Protein AF-A0A4V0I256-F1 (afdb_monomer)

pLDDT: mean 81.07, std 17.71, range [28.08, 97.38]

Foldseek 3Di:
DPDPDPDAFFLQNDDPVVLVVLLVLLVVVLVVVVVVQQVQQVPQCPVPDSHHDLQSLLCQQQLWHKDQDQDDFFFFLLLCQCPAPDADCDSPGHVVCLLAVVQPVNVVCVVVVHDNVQSVLQSVQLSLLLRVLLPDDPVLSQVCQVVLWDADDPVSRRPHHDCVQDDPRTGRNLVSCCRRPCCQCPPPHLNVVQHDNDPVSVVVRSDGPDRPDADNRMDIDRDDDHDDPVVLVVCCVVCLVVCLVSLLSLLVLLLSFPDDNVVSVPLSCFLVVLVVLLSVLSVVLHVDNVCSSVSSSSNVVSVVSNSVSSVCSSVVSSCRNDDPVVNVVVVVVVVVVVVVVVCCCVPPVVVVVVVVVVVVVVVVVVVVVVVVCVVPDDDDDDDDDDDDDDDDDDDDDDDDDDDDDDDDQLQDQDDDDDDQFFDFDRFDAFLQLVLLDPQGAGPVRDGDDPNRAADDDDRRHHQLCLLACVQPDPRVVCNVVVPPVSCVQSVQQSVLLSVLLNVLLPDDPVSSQVCQVVLFAADPDPSLPTHHDPVQADPNTGRNLVSCCRSPQVVCVPPPQARSNHCVRCVNRSDGDDDDDD

Structure (mmCIF, N/CA/C/O backbone):
data_AF-A0A4V0I256-F1
#
_entry.id   AF-A0A4V0I256-F1
#
loop_
_atom_site.group_PDB
_atom_site.id
_atom_site.type_symbol
_atom_site.label_atom_id
_atom_site.label_alt_id
_atom_site.label_comp_id
_atom_site.label_asym_id
_atom_site.label_entity_id
_atom_site.label_seq_id
_atom_site.pdbx_PDB_ins_code
_atom_site.Cartn_x
_atom_site.Cartn_y
_atom_site.Cartn_z
_atom_site.occupancy
_atom_site.B_iso_or_equiv
_atom_site.auth_seq_id
_atom_site.auth_comp_id
_atom_site.auth_asym_id
_atom_site.auth_atom_id
_atom_site.pdbx_PDB_model_num
ATOM 1 N N . MET A 1 1 ? -22.346 -13.571 61.148 1.00 42.56 1 MET A N 1
ATOM 2 C CA . MET A 1 1 ? -23.056 -12.433 60.529 1.00 42.56 1 MET A CA 1
ATOM 3 C C . MET A 1 1 ? -22.397 -12.170 59.188 1.00 42.56 1 MET A C 1
ATOM 5 O O . MET A 1 1 ? -21.288 -11.656 59.169 1.00 42.56 1 MET A O 1
ATOM 9 N N . SER A 1 2 ? -22.996 -12.623 58.087 1.00 48.78 2 SER A N 1
ATOM 10 C CA . SER A 1 2 ? -22.504 -12.269 56.752 1.00 48.78 2 SER A CA 1
ATOM 11 C C . SER A 1 2 ? -22.812 -10.794 56.524 1.00 48.78 2 SER A C 1
ATOM 13 O O . SER A 1 2 ? -23.960 -10.389 56.706 1.00 48.78 2 SER A O 1
ATOM 15 N N . ALA A 1 3 ? -21.796 -9.995 56.200 1.00 50.78 3 ALA A N 1
ATOM 16 C CA . ALA A 1 3 ? -21.985 -8.596 55.839 1.00 50.78 3 ALA A CA 1
ATOM 17 C C . ALA A 1 3 ? -23.055 -8.490 54.732 1.00 50.78 3 ALA A C 1
ATOM 19 O O . ALA A 1 3 ? -23.068 -9.343 53.835 1.00 50.78 3 ALA A O 1
ATOM 20 N N . PRO A 1 4 ? -23.970 -7.504 54.789 1.00 55.59 4 PRO A N 1
ATOM 21 C CA . PRO A 1 4 ? -24.932 -7.295 53.716 1.00 55.59 4 PRO A CA 1
ATOM 22 C C . PRO A 1 4 ? -24.156 -7.097 52.412 1.00 55.59 4 PRO A C 1
ATOM 24 O O . PRO A 1 4 ? -23.241 -6.279 52.350 1.00 55.59 4 PRO A O 1
ATOM 27 N N . ALA A 1 5 ? -24.477 -7.896 51.393 1.00 60.88 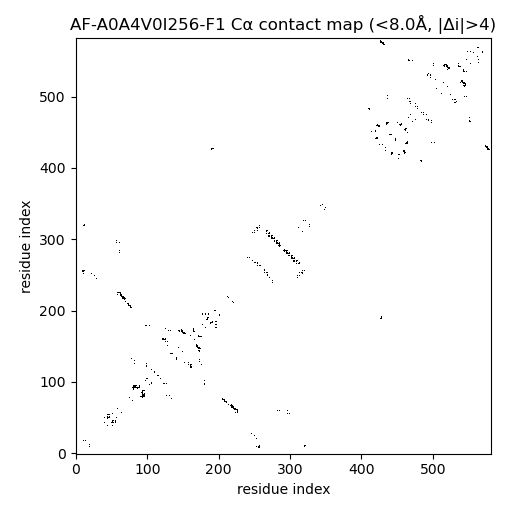5 ALA A N 1
ATOM 28 C CA . ALA A 1 5 ? -23.855 -7.773 50.084 1.00 60.88 5 ALA A CA 1
ATOM 29 C C . ALA A 1 5 ? -24.109 -6.353 49.563 1.00 60.88 5 ALA A C 1
ATOM 31 O O . ALA A 1 5 ? -25.262 -5.988 49.327 1.00 60.88 5 ALA A O 1
ATOM 32 N N . GLU A 1 6 ? -23.053 -5.548 49.428 1.00 67.25 6 GLU A N 1
ATOM 33 C CA . GLU A 1 6 ? -23.170 -4.201 48.877 1.00 67.25 6 GLU A CA 1
ATOM 34 C C . GLU A 1 6 ? -23.876 -4.265 47.519 1.00 67.25 6 GLU A C 1
ATOM 36 O O . GLU A 1 6 ? -23.520 -5.065 46.643 1.00 67.25 6 GLU A O 1
ATOM 41 N N . SER A 1 7 ? -24.913 -3.441 47.345 1.00 71.88 7 SER A N 1
ATOM 42 C CA . SER A 1 7 ? -25.641 -3.362 46.084 1.00 71.88 7 SER A CA 1
ATOM 43 C C . SER A 1 7 ? -24.683 -2.875 45.002 1.00 71.88 7 SER A C 1
ATOM 45 O O . SER A 1 7 ? -24.272 -1.714 44.988 1.00 71.88 7 SER A O 1
ATOM 47 N N . ARG A 1 8 ? -24.296 -3.776 44.100 1.00 76.69 8 ARG A N 1
ATOM 48 C CA . ARG A 1 8 ? -23.364 -3.463 43.020 1.00 76.69 8 ARG A CA 1
ATOM 49 C C . ARG A 1 8 ? -23.974 -2.408 42.099 1.00 76.69 8 ARG A C 1
ATOM 51 O O . ARG A 1 8 ? -25.042 -2.638 41.546 1.00 76.69 8 ARG A O 1
ATOM 58 N N . PHE A 1 9 ? -23.261 -1.307 41.884 1.00 86.44 9 PHE A N 1
ATOM 59 C CA . PHE A 1 9 ? -23.627 -0.291 40.899 1.00 86.44 9 PHE A CA 1
ATOM 60 C C . PHE A 1 9 ? -23.648 -0.886 39.482 1.00 86.44 9 PHE A C 1
ATOM 62 O O . PHE A 1 9 ? -22.660 -1.480 39.034 1.00 86.44 9 PHE A O 1
ATOM 69 N N . THR A 1 10 ? -24.769 -0.738 38.777 1.00 90.75 10 THR A N 1
ATOM 70 C CA . THR A 1 10 ? -24.967 -1.250 37.417 1.00 90.75 10 THR A CA 1
ATOM 71 C C . THR A 1 10 ? -25.388 -0.152 36.441 1.00 90.75 10 THR A C 1
ATOM 73 O O . THR A 1 10 ? -25.861 0.917 36.817 1.00 90.75 10 THR A O 1
ATOM 76 N N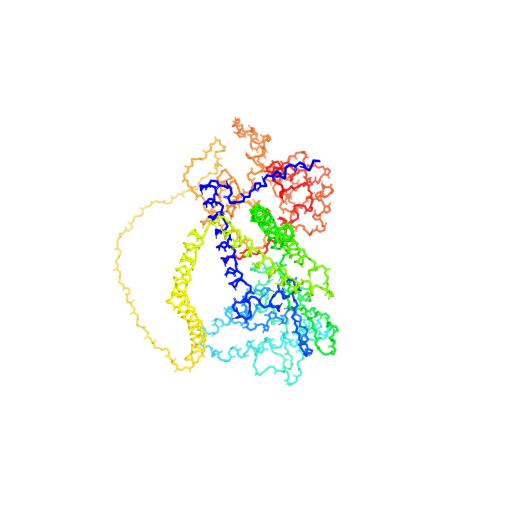 . LEU A 1 11 ? -25.324 -0.452 35.140 1.00 88.56 11 LEU A N 1
ATOM 77 C CA . LEU A 1 11 ? -25.846 0.402 34.068 1.00 88.56 11 LEU A CA 1
ATOM 78 C C . LEU A 1 11 ? -27.319 0.807 34.260 1.00 88.56 11 LEU A C 1
ATOM 80 O O . LEU A 1 11 ? -27.757 1.808 33.691 1.00 88.56 11 LEU A O 1
ATOM 84 N N . ARG A 1 12 ? -28.110 0.028 35.010 1.00 89.94 12 ARG A N 1
ATOM 85 C CA . ARG A 1 12 ? -29.518 0.356 35.278 1.00 89.94 12 ARG A CA 1
ATOM 86 C C . ARG A 1 12 ? -29.672 1.480 36.289 1.00 89.94 12 ARG A C 1
ATOM 88 O O . ARG A 1 12 ? -30.680 2.181 36.222 1.00 89.94 12 ARG A O 1
ATOM 95 N N . ASP A 1 13 ? -28.673 1.684 37.132 1.00 92.56 13 ASP A N 1
ATOM 96 C CA . ASP A 1 13 ? -28.690 2.668 38.212 1.00 92.56 13 ASP A CA 1
ATOM 97 C C . ASP A 1 13 ? -28.238 4.055 37.725 1.00 92.56 13 ASP A C 1
ATOM 99 O O . ASP A 1 13 ? -28.343 5.045 38.444 1.00 92.56 13 ASP A O 1
ATOM 103 N N . LEU A 1 14 ? -27.784 4.154 36.469 1.00 92.44 14 LEU A N 1
ATOM 104 C CA . LEU A 1 14 ? -27.402 5.419 35.848 1.00 92.44 14 LEU A CA 1
ATOM 105 C C . LEU A 1 14 ? -28.602 6.367 35.656 1.00 92.44 14 LEU A C 1
ATOM 107 O O . LEU A 1 14 ? -29.692 5.926 35.258 1.00 92.44 14 LEU A O 1
ATOM 111 N N . PRO A 1 15 ? -28.397 7.688 35.829 1.00 94.31 15 PRO A N 1
ATOM 112 C CA . PRO A 1 15 ? -29.410 8.679 35.499 1.00 94.31 15 PRO A CA 1
ATOM 113 C C . PRO A 1 15 ? -29.670 8.691 33.984 1.00 94.31 15 PRO A C 1
ATOM 115 O O . PRO A 1 15 ? -28.804 8.334 33.179 1.00 94.31 15 PRO A O 1
ATOM 118 N N . ILE A 1 16 ? -30.870 9.118 33.581 1.00 92.31 16 ILE A N 1
ATOM 119 C CA . ILE A 1 16 ? -31.305 9.113 32.172 1.00 92.31 16 ILE A CA 1
ATOM 120 C C . ILE A 1 16 ? -30.287 9.793 31.233 1.00 92.31 16 ILE A C 1
ATOM 122 O O . ILE A 1 16 ? -29.970 9.181 30.211 1.00 92.31 16 ILE A O 1
ATOM 126 N N . PRO A 1 17 ? -29.704 10.970 31.555 1.00 95.62 17 PRO A N 1
ATOM 127 C CA . PRO A 1 17 ? -28.709 11.601 30.687 1.00 95.62 17 PRO A CA 1
ATOM 128 C C . PRO A 1 17 ? -27.491 10.711 30.410 1.00 95.62 17 PRO A C 1
ATOM 130 O O . PRO A 1 17 ? -27.069 10.586 29.263 1.00 95.62 17 PRO A O 1
ATOM 133 N N . ALA A 1 18 ? -26.968 10.020 31.428 1.00 94.56 18 ALA A N 1
ATOM 134 C CA . ALA A 1 18 ? -25.820 9.129 31.264 1.00 94.56 18 ALA A CA 1
ATOM 135 C C . ALA A 1 18 ? -26.161 7.904 30.399 1.00 94.56 18 ALA A C 1
ATOM 137 O O . ALA A 1 18 ? -25.365 7.507 29.548 1.00 94.56 18 ALA A O 1
ATOM 138 N N . LYS A 1 19 ? -27.369 7.341 30.554 1.00 94.38 19 LYS A N 1
ATOM 139 C CA . LYS A 1 19 ? -27.859 6.247 29.695 1.00 94.38 19 LYS A CA 1
ATOM 140 C C . LYS A 1 19 ? -27.983 6.674 28.236 1.00 94.38 19 LYS A C 1
ATOM 142 O O . LYS A 1 19 ? -27.627 5.903 27.347 1.00 94.38 19 LYS A O 1
ATOM 147 N N . LEU A 1 20 ? -28.465 7.893 27.987 1.00 92.56 20 LEU A N 1
ATOM 148 C CA . LEU A 1 20 ? -28.580 8.440 26.635 1.00 92.56 20 LEU A CA 1
ATOM 149 C C . LEU A 1 20 ? -27.205 8.624 25.991 1.00 92.56 20 LEU A C 1
ATOM 151 O O . LEU A 1 20 ? -27.009 8.160 24.873 1.00 92.56 20 LEU A O 1
ATOM 155 N N . VAL A 1 21 ? -26.236 9.209 26.704 1.00 96.38 21 VAL A N 1
ATOM 156 C CA . VAL A 1 21 ? -24.859 9.361 26.198 1.00 96.38 21 VAL A CA 1
ATOM 157 C C . VAL A 1 21 ? -24.238 8.002 25.878 1.00 96.38 21 VAL A C 1
ATOM 159 O O . VAL A 1 21 ? -23.714 7.815 24.782 1.00 96.38 21 VAL A O 1
ATOM 162 N N . ALA A 1 22 ? -24.347 7.029 26.789 1.00 95.62 22 ALA A N 1
ATOM 163 C CA . ALA A 1 22 ? -23.817 5.687 26.567 1.00 95.62 22 ALA A CA 1
ATOM 164 C C . ALA A 1 22 ? -24.499 4.986 25.378 1.00 95.62 22 ALA A C 1
ATOM 166 O O . ALA A 1 22 ? -23.828 4.346 24.573 1.00 95.62 22 ALA A O 1
ATOM 167 N N . THR A 1 23 ? -25.814 5.150 25.219 1.00 94.50 23 THR A N 1
ATOM 168 C CA . THR A 1 23 ? -26.561 4.601 24.078 1.00 94.50 23 THR A CA 1
ATOM 169 C C . THR A 1 23 ? -26.125 5.245 22.763 1.00 94.50 23 THR A C 1
ATOM 171 O O . THR A 1 23 ? -25.795 4.527 21.822 1.00 94.50 23 THR A O 1
ATOM 174 N N . CYS A 1 24 ? -26.048 6.577 22.694 1.00 94.81 24 CYS A N 1
ATOM 175 C CA . CYS A 1 24 ? -25.574 7.291 21.507 1.00 94.81 24 CYS A CA 1
ATOM 176 C C . CYS A 1 24 ? -24.141 6.894 21.141 1.00 94.81 24 CYS A C 1
ATOM 178 O O . CYS A 1 24 ? -23.852 6.684 19.965 1.00 94.81 24 CYS A O 1
ATOM 180 N N . PHE A 1 25 ? -23.261 6.738 22.134 1.00 96.38 25 PHE A N 1
ATOM 181 C CA . PHE A 1 25 ? -21.900 6.251 21.929 1.00 96.38 25 PHE A CA 1
ATOM 182 C C . PHE A 1 25 ? -21.892 4.844 21.313 1.00 96.38 25 PHE A C 1
ATOM 184 O O . PHE A 1 25 ? -21.316 4.656 20.244 1.00 96.38 25 PHE A O 1
ATOM 191 N N . LEU A 1 26 ? -22.580 3.875 21.930 1.00 95.94 26 LEU A N 1
ATOM 192 C CA . LEU A 1 26 ? -22.631 2.490 21.443 1.00 95.94 26 LEU A CA 1
ATOM 193 C C . LEU A 1 26 ? -23.197 2.398 20.016 1.00 95.94 26 LEU A C 1
ATOM 195 O O . LEU A 1 26 ? -22.636 1.695 19.175 1.00 95.94 26 LEU A O 1
ATOM 199 N N . LEU A 1 27 ? -24.273 3.133 19.719 1.00 93.88 27 LEU A N 1
ATOM 200 C CA . LEU A 1 27 ? -24.870 3.158 18.381 1.00 93.88 27 LEU A CA 1
ATOM 201 C C . LEU A 1 27 ? -23.954 3.832 17.350 1.00 93.88 27 LEU A C 1
ATOM 203 O O . LEU A 1 27 ? -23.841 3.340 16.228 1.00 93.88 27 LEU A O 1
ATOM 207 N N . SER A 1 28 ? -23.259 4.908 17.728 1.00 94.69 28 SER A N 1
ATOM 208 C CA . SER A 1 28 ? -22.294 5.584 16.847 1.00 94.69 28 SER A CA 1
ATOM 209 C C . SER A 1 28 ? -21.106 4.682 16.516 1.00 94.69 28 SER A C 1
ATOM 211 O O . SER A 1 28 ? -20.684 4.628 15.363 1.00 94.69 28 SER A O 1
ATOM 213 N N . VAL A 1 29 ? -20.602 3.921 17.495 1.00 94.69 29 VAL A N 1
ATOM 214 C CA . VAL A 1 29 ? -19.553 2.918 17.258 1.00 94.69 29 VAL A CA 1
ATOM 215 C C . VAL A 1 29 ? -20.049 1.827 16.305 1.00 94.69 29 VAL A C 1
ATOM 217 O O . VAL A 1 29 ? -19.337 1.482 15.364 1.00 94.69 29 VAL A O 1
ATOM 220 N N . GLY A 1 30 ? -21.277 1.326 16.484 1.00 93.00 30 GLY A N 1
ATOM 221 C CA . GLY A 1 30 ? -21.875 0.342 15.573 1.00 93.00 30 GLY A CA 1
ATOM 222 C C . GLY A 1 30 ? -22.031 0.857 14.137 1.00 93.00 30 GLY A C 1
ATOM 223 O O . GLY A 1 30 ? -21.697 0.152 13.181 1.00 93.00 30 GLY A O 1
ATOM 224 N N . LEU A 1 31 ? -22.475 2.107 13.970 1.00 91.50 31 LEU A N 1
ATOM 225 C CA . LEU A 1 31 ? -22.580 2.757 12.661 1.00 91.50 31 LEU A CA 1
ATOM 226 C C . LEU A 1 31 ? -21.202 2.943 12.010 1.00 91.50 31 LEU A C 1
ATOM 228 O O . LEU A 1 31 ? -21.026 2.638 10.828 1.00 91.50 31 LEU A O 1
ATOM 232 N N . GLY A 1 32 ? -20.215 3.397 12.787 1.00 91.06 32 GLY A N 1
ATOM 233 C CA . GLY A 1 32 ? -18.831 3.541 12.338 1.00 91.06 32 GLY A CA 1
ATOM 234 C C . GLY A 1 32 ? -18.235 2.211 11.878 1.00 91.06 32 GLY A C 1
ATOM 235 O O . GLY A 1 32 ? -17.671 2.138 10.789 1.00 91.06 32 GLY A O 1
ATOM 236 N N . TYR A 1 33 ? -18.439 1.139 12.647 1.00 90.81 33 TYR A N 1
ATOM 237 C CA . TYR A 1 33 ? -17.986 -0.203 12.279 1.00 90.81 33 TYR A CA 1
ATOM 238 C C . TYR A 1 33 ? -18.666 -0.715 11.001 1.00 90.81 33 TYR A C 1
ATOM 240 O O . TYR A 1 33 ? -17.998 -1.234 10.111 1.00 90.81 33 TYR A O 1
ATOM 248 N N . THR A 1 34 ? -19.977 -0.500 10.852 1.00 87.38 34 THR A N 1
ATOM 249 C CA . THR A 1 34 ? -20.711 -0.873 9.627 1.00 87.38 34 THR A CA 1
ATOM 250 C C . THR A 1 34 ? -20.177 -0.116 8.408 1.00 87.38 34 THR A C 1
ATOM 252 O O . THR A 1 34 ? -19.975 -0.700 7.347 1.00 87.38 34 THR A O 1
ATOM 255 N N . THR A 1 35 ? -19.877 1.175 8.569 1.00 87.50 35 THR A N 1
ATOM 256 C CA . THR A 1 35 ? -19.286 2.003 7.507 1.00 87.50 35 THR A CA 1
ATOM 257 C C . THR A 1 35 ? -17.886 1.511 7.137 1.00 87.50 35 THR A C 1
ATOM 259 O O . THR A 1 35 ? -17.555 1.439 5.956 1.00 87.50 35 THR A O 1
ATOM 262 N N . ALA A 1 36 ? -17.087 1.095 8.123 1.00 86.25 36 ALA A N 1
ATOM 263 C CA . ALA A 1 36 ? -15.779 0.492 7.887 1.00 86.25 36 ALA A CA 1
ATOM 264 C C . ALA A 1 36 ? -15.882 -0.834 7.110 1.00 86.25 36 ALA A C 1
ATOM 266 O O . ALA A 1 36 ? -15.083 -1.068 6.208 1.00 86.25 36 ALA A O 1
ATOM 267 N N . MET A 1 37 ? -16.890 -1.672 7.381 1.00 84.56 37 MET A N 1
ATOM 268 C CA . MET A 1 37 ? -17.132 -2.894 6.594 1.00 84.56 37 MET A CA 1
ATOM 269 C C . MET A 1 37 ? -17.475 -2.580 5.134 1.00 84.56 37 MET A C 1
ATOM 271 O O . MET A 1 37 ? -16.938 -3.205 4.222 1.00 84.56 37 MET A O 1
ATOM 275 N N . VAL A 1 38 ? -18.309 -1.563 4.895 1.00 81.62 38 VAL A N 1
ATOM 276 C CA . VAL A 1 38 ? -18.618 -1.088 3.536 1.00 81.62 38 VAL A CA 1
ATOM 277 C C . VAL A 1 38 ? -17.361 -0.561 2.839 1.00 81.62 38 VAL A C 1
ATOM 279 O O . VAL A 1 38 ? -17.133 -0.842 1.664 1.00 81.62 38 VAL A O 1
ATOM 282 N N . GLN A 1 39 ? -16.507 0.170 3.557 1.00 82.00 39 GLN A N 1
ATOM 283 C CA . GLN A 1 39 ? -15.231 0.631 3.019 1.00 82.00 39 GLN A CA 1
ATOM 284 C C . GLN A 1 39 ? -14.313 -0.542 2.640 1.00 82.00 39 GLN A C 1
ATOM 286 O O . GLN A 1 39 ? -13.725 -0.510 1.560 1.00 82.00 39 GLN A O 1
ATOM 291 N N . LEU A 1 40 ? -14.219 -1.584 3.474 1.00 80.94 40 LEU A N 1
ATOM 292 C CA . LEU A 1 40 ? -13.444 -2.790 3.162 1.00 80.94 40 LEU A CA 1
ATOM 293 C C . LEU A 1 40 ? -13.958 -3.493 1.903 1.00 80.94 40 LEU A C 1
ATOM 295 O O . LEU A 1 40 ? -13.148 -3.911 1.081 1.00 80.94 40 LEU A O 1
ATOM 299 N N . HIS A 1 41 ? -15.278 -3.569 1.704 1.00 76.50 41 HIS A N 1
ATOM 300 C CA . HIS A 1 41 ? -15.845 -4.109 0.466 1.00 76.50 41 HIS A CA 1
ATOM 301 C C . HIS A 1 41 ? -15.304 -3.377 -0.771 1.00 76.50 41 HIS A C 1
ATOM 303 O O . HIS A 1 41 ? -14.797 -4.016 -1.692 1.00 76.50 41 HIS A O 1
ATOM 309 N N . PHE A 1 42 ? -15.341 -2.041 -0.768 1.00 74.31 42 PHE A N 1
ATOM 310 C CA . PHE A 1 42 ? -14.871 -1.242 -1.904 1.00 74.31 42 PHE A CA 1
ATOM 311 C C . PHE A 1 42 ? -13.352 -1.262 -2.098 1.00 74.31 42 PHE A C 1
ATOM 313 O O . PHE A 1 42 ? -12.883 -1.032 -3.211 1.00 74.31 42 PHE A O 1
ATOM 320 N N . GLN A 1 43 ? -12.580 -1.481 -1.034 1.00 76.12 43 GLN A N 1
ATOM 321 C CA . GLN A 1 43 ? -11.119 -1.457 -1.101 1.00 76.12 43 GLN A CA 1
ATOM 322 C C . GLN A 1 43 ? -10.509 -2.820 -1.433 1.00 76.12 43 GLN A C 1
ATOM 324 O O . GLN A 1 43 ? -9.515 -2.872 -2.158 1.00 76.12 43 GLN A O 1
ATOM 329 N N . ASP A 1 44 ? -11.085 -3.904 -0.911 1.00 73.94 44 ASP A N 1
ATOM 330 C CA . ASP A 1 44 ? -10.403 -5.196 -0.829 1.00 73.94 44 ASP A CA 1
ATOM 331 C C . ASP A 1 44 ? -11.146 -6.359 -1.504 1.00 73.94 44 ASP A C 1
ATOM 333 O O . ASP A 1 44 ? -10.559 -7.433 -1.645 1.00 73.94 44 ASP A O 1
ATOM 337 N N . SER A 1 45 ? -12.392 -6.183 -1.965 1.00 69.38 45 SER A N 1
ATOM 338 C CA . SER A 1 45 ? -13.089 -7.240 -2.712 1.00 69.38 45 SER A CA 1
ATOM 339 C C . SER A 1 45 ? -12.647 -7.281 -4.180 1.00 69.38 45 SER A C 1
ATOM 341 O O . SER A 1 45 ? -13.287 -6.720 -5.071 1.00 69.38 45 SER A O 1
ATOM 343 N N . LYS A 1 46 ? -11.511 -7.939 -4.444 1.00 62.41 46 LYS A N 1
ATOM 344 C CA . LYS A 1 46 ? -10.994 -8.157 -5.809 1.00 62.41 46 LYS A CA 1
ATOM 345 C C . LYS A 1 46 ? -11.728 -9.283 -6.551 1.00 62.41 46 LYS A C 1
ATOM 347 O O . LYS A 1 46 ? -11.686 -9.324 -7.777 1.00 62.41 46 LYS A O 1
ATOM 352 N N . SER A 1 47 ? -12.392 -10.179 -5.823 1.00 59.34 47 SER A N 1
ATOM 353 C CA . SER A 1 47 ? -13.118 -11.340 -6.355 1.00 59.34 47 SER A CA 1
ATOM 354 C C . SER A 1 47 ? -14.475 -11.005 -6.987 1.00 59.34 47 SER A C 1
ATOM 356 O O . SER A 1 47 ? -15.060 -11.858 -7.648 1.00 59.34 47 SER A O 1
ATOM 358 N N . GLY A 1 48 ? -14.973 -9.773 -6.822 1.00 63.12 48 GLY A N 1
ATOM 359 C CA . GLY A 1 48 ? -16.315 -9.376 -7.266 1.00 63.12 48 GLY A CA 1
ATOM 360 C C . GLY A 1 48 ? -17.429 -9.756 -6.283 1.00 63.12 48 GLY A C 1
ATOM 361 O O . GLY A 1 48 ? -18.597 -9.471 -6.546 1.00 63.12 48 GLY A O 1
ATOM 362 N N . GLU A 1 49 ? -17.069 -10.347 -5.143 1.00 70.25 49 GLU A N 1
ATOM 363 C CA . GLU A 1 49 ? -17.993 -10.728 -4.077 1.00 70.25 49 GLU A CA 1
ATOM 364 C C . GLU A 1 49 ? -18.371 -9.533 -3.171 1.00 70.25 49 GLU A C 1
ATOM 366 O O . GLU A 1 49 ? -17.643 -8.537 -3.089 1.00 70.25 49 GLU A O 1
ATOM 371 N N . PRO A 1 50 ? -19.495 -9.590 -2.431 1.00 66.62 50 PRO A N 1
ATOM 372 C CA . PRO A 1 50 ? -19.909 -8.528 -1.508 1.00 66.62 50 PRO A CA 1
ATOM 373 C C . PRO A 1 50 ? -18.946 -8.267 -0.343 1.00 66.62 50 PRO A C 1
ATOM 375 O O . PRO A 1 50 ? -19.030 -7.225 0.295 1.00 66.62 50 PRO A O 1
ATOM 378 N N . MET A 1 51 ? -18.033 -9.185 -0.039 1.00 74.94 51 MET A N 1
ATOM 379 C CA . MET A 1 51 ? -17.012 -9.032 0.998 1.00 74.94 51 MET A CA 1
ATOM 380 C C . MET A 1 51 ? -15.721 -9.721 0.546 1.00 74.94 51 MET A C 1
ATOM 382 O O . MET A 1 51 ? -15.799 -10.659 -0.249 1.00 74.94 51 MET A O 1
ATOM 386 N N . PRO A 1 52 ? -14.550 -9.302 1.062 1.00 79.50 52 PRO A N 1
ATOM 387 C CA . PRO A 1 52 ? -13.297 -9.993 0.787 1.00 79.50 52 PRO A CA 1
ATOM 388 C C . PRO A 1 52 ? -13.398 -11.478 1.144 1.00 79.50 52 PRO A C 1
ATOM 390 O O . PRO A 1 52 ? -13.789 -11.846 2.255 1.00 79.50 52 PRO A O 1
ATOM 393 N N . THR A 1 53 ? -13.040 -12.333 0.193 1.00 88.12 53 THR A N 1
ATOM 394 C CA . THR A 1 53 ? -12.968 -13.778 0.409 1.00 88.12 53 THR A CA 1
ATOM 395 C C . THR A 1 53 ? -11.696 -14.144 1.176 1.00 88.12 53 THR A C 1
ATOM 397 O O . THR A 1 53 ? -10.747 -13.361 1.261 1.00 88.12 53 THR A O 1
ATOM 400 N N . LEU A 1 54 ? -11.622 -15.379 1.687 1.00 87.94 54 LEU A N 1
ATOM 401 C CA . LEU A 1 54 ? -10.380 -15.910 2.266 1.00 87.94 54 LEU A CA 1
ATOM 402 C C . LEU A 1 54 ? -9.197 -15.781 1.295 1.00 87.94 54 LEU A C 1
ATOM 404 O O . LEU A 1 54 ? -8.097 -15.425 1.711 1.00 87.94 54 LEU A O 1
ATOM 408 N N . HIS A 1 55 ? -9.424 -16.012 0.001 1.00 87.44 55 HIS A N 1
ATOM 409 C CA . HIS A 1 55 ? -8.386 -15.871 -1.016 1.00 87.44 55 HIS A CA 1
ATOM 410 C C . HIS A 1 55 ? -7.945 -14.416 -1.202 1.00 87.44 55 HIS A C 1
ATOM 412 O O . HIS A 1 55 ? -6.748 -14.180 -1.349 1.00 87.44 55 HIS A O 1
ATOM 418 N N . ASP A 1 56 ? -8.866 -13.449 -1.140 1.00 86.88 56 ASP A N 1
ATOM 419 C CA . ASP A 1 56 ? -8.531 -12.022 -1.242 1.00 86.88 56 ASP A CA 1
ATOM 420 C C . ASP A 1 56 ? -7.641 -11.572 -0.073 1.00 86.88 56 ASP A C 1
ATOM 422 O O . ASP A 1 56 ? -6.654 -10.860 -0.270 1.00 86.88 56 ASP A O 1
ATOM 426 N N . VAL A 1 57 ? -7.939 -12.041 1.143 1.00 91.00 57 VAL A N 1
ATOM 427 C CA . VAL A 1 57 ? -7.143 -11.737 2.342 1.00 91.00 57 VAL A CA 1
ATOM 428 C C . VAL A 1 57 ? -5.763 -12.390 2.269 1.00 91.00 57 VAL A C 1
ATOM 430 O O . VAL A 1 57 ? -4.753 -11.721 2.503 1.00 91.00 57 VAL A O 1
ATOM 433 N N . VAL A 1 58 ? -5.687 -13.670 1.887 1.00 91.56 58 VAL A N 1
ATOM 434 C CA . VAL A 1 58 ? -4.400 -14.359 1.704 1.00 91.56 58 VAL A CA 1
ATOM 435 C C . VAL A 1 58 ? -3.561 -13.651 0.644 1.00 91.56 58 VAL A C 1
ATOM 437 O O . VAL A 1 58 ? -2.386 -13.369 0.889 1.00 91.56 58 VAL A O 1
ATOM 440 N N . LEU A 1 59 ? -4.158 -13.281 -0.488 1.00 88.38 59 LEU A N 1
ATOM 441 C CA . LEU A 1 59 ? -3.480 -12.542 -1.547 1.00 88.38 59 LEU A CA 1
ATOM 442 C C . LEU A 1 59 ? -2.960 -11.187 -1.041 1.00 88.38 59 LEU A C 1
ATOM 444 O O . LEU A 1 59 ? -1.791 -10.870 -1.240 1.00 88.38 59 LEU A O 1
ATOM 448 N N . LYS A 1 60 ? -3.774 -10.418 -0.308 1.00 89.06 60 LYS A N 1
ATOM 449 C CA . LYS A 1 60 ? -3.397 -9.097 0.223 1.00 89.06 60 LYS A CA 1
ATOM 450 C C . LYS A 1 60 ? -2.213 -9.144 1.196 1.00 89.06 60 LYS A C 1
ATOM 452 O O . LYS A 1 60 ? -1.325 -8.290 1.119 1.00 89.06 60 LYS A O 1
ATOM 457 N N . PHE A 1 61 ? -2.205 -10.100 2.126 1.00 91.19 61 PHE A N 1
ATOM 458 C CA . PHE A 1 61 ? -1.210 -10.146 3.206 1.00 91.19 61 PHE A CA 1
ATOM 459 C C . PHE A 1 61 ? 0.014 -11.014 2.893 1.00 91.19 61 PHE A C 1
ATOM 461 O O . PHE A 1 61 ? 1.081 -10.761 3.450 1.00 91.19 61 PHE A O 1
ATOM 468 N N . THR A 1 62 ? -0.103 -11.987 1.984 1.00 89.50 62 THR A N 1
ATOM 469 C CA . THR A 1 62 ? 1.003 -12.900 1.630 1.00 89.50 62 THR A CA 1
ATOM 470 C C . THR A 1 62 ? 1.468 -12.776 0.178 1.00 89.50 62 THR A C 1
ATOM 472 O O . THR A 1 62 ? 2.555 -13.244 -0.153 1.00 89.50 62 THR A O 1
ATOM 475 N N . GLY A 1 63 ? 0.662 -12.171 -0.701 1.00 86.88 63 GLY A N 1
ATOM 476 C CA . GLY A 1 63 ? 0.919 -12.147 -2.142 1.00 86.88 63 GLY A CA 1
ATOM 477 C C . GLY A 1 63 ? 0.686 -13.496 -2.831 1.00 86.88 63 GLY A C 1
ATOM 478 O O . GLY A 1 63 ? 1.075 -13.668 -3.988 1.00 86.88 63 GLY A O 1
ATOM 479 N N . LYS A 1 64 ? 0.101 -14.480 -2.130 1.00 87.62 64 LYS A N 1
ATOM 480 C CA . LYS A 1 64 ? -0.061 -15.853 -2.623 1.00 87.62 64 LYS A CA 1
ATOM 481 C C . LYS A 1 64 ? -1.470 -16.134 -3.117 1.00 87.62 64 LYS A C 1
ATOM 483 O O . LYS A 1 64 ? -2.455 -15.682 -2.539 1.00 87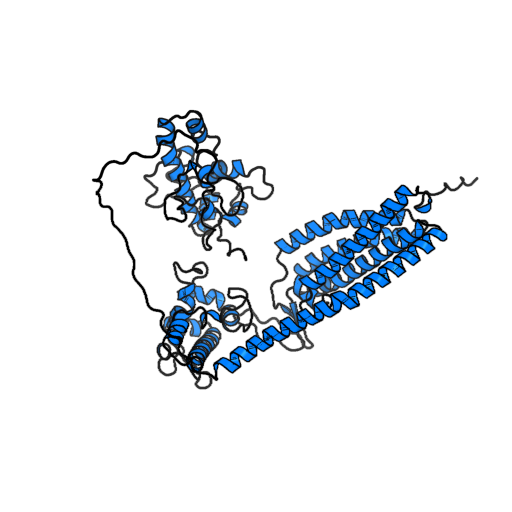.62 64 LYS A O 1
ATOM 488 N N . LYS A 1 65 ? -1.547 -16.953 -4.162 1.00 87.06 65 LYS A N 1
ATOM 489 C CA . LYS A 1 65 ? -2.781 -17.499 -4.723 1.00 87.06 65 LYS A CA 1
ATOM 490 C C . LYS A 1 65 ? -2.696 -19.022 -4.757 1.00 87.06 65 LYS A C 1
ATOM 492 O O . LYS A 1 65 ? -1.623 -19.576 -4.993 1.00 87.06 65 LYS A O 1
ATOM 497 N N . TRP A 1 66 ? -3.818 -19.680 -4.488 1.00 85.88 66 TRP A N 1
ATOM 498 C CA . TRP A 1 66 ? -3.935 -21.127 -4.609 1.00 85.88 66 TRP A CA 1
ATOM 499 C C . TRP A 1 66 ? -4.073 -21.528 -6.079 1.00 85.88 66 TRP A C 1
ATOM 501 O O . TRP A 1 66 ? -4.816 -20.885 -6.826 1.00 85.88 66 TRP A O 1
ATOM 511 N N . PHE A 1 67 ? -3.378 -22.591 -6.469 1.00 82.75 67 PHE A N 1
ATOM 512 C CA . PHE A 1 67 ? -3.537 -23.248 -7.759 1.00 82.75 67 PHE A CA 1
ATOM 513 C C . PHE A 1 67 ? -3.753 -24.742 -7.541 1.00 82.75 67 PHE A C 1
ATOM 515 O O . PHE A 1 67 ? -3.033 -25.344 -6.748 1.00 82.75 67 PHE A O 1
ATOM 522 N N . ASP A 1 68 ? -4.712 -25.330 -8.257 1.00 82.56 68 ASP A N 1
ATOM 523 C CA . ASP A 1 68 ? -4.991 -26.775 -8.216 1.00 82.56 68 ASP A CA 1
ATOM 524 C C . ASP A 1 68 ? -4.049 -27.571 -9.131 1.00 82.56 68 ASP A C 1
ATOM 526 O O . ASP A 1 68 ? -3.687 -28.710 -8.844 1.00 82.56 68 ASP A O 1
ATOM 530 N N . THR A 1 69 ? -3.610 -26.946 -10.223 1.00 81.06 69 THR A N 1
ATOM 531 C CA . THR A 1 69 ? -2.634 -27.481 -11.180 1.00 81.06 69 THR A CA 1
ATOM 532 C C . THR A 1 69 ? -1.389 -26.610 -11.205 1.00 81.06 69 THR A C 1
ATOM 534 O O . THR A 1 69 ? -1.460 -25.437 -10.835 1.00 81.06 69 THR A O 1
ATOM 537 N N . GLU A 1 70 ? -0.262 -27.157 -11.671 1.00 73.00 70 GLU A N 1
ATOM 538 C CA . GLU A 1 70 ? 0.991 -26.403 -11.763 1.00 73.00 70 GLU A CA 1
ATOM 539 C C . GLU A 1 70 ? 0.742 -25.081 -12.518 1.00 73.00 70 GLU A C 1
ATOM 541 O O . GLU A 1 70 ? 0.217 -25.104 -13.639 1.00 73.00 70 GLU A O 1
ATOM 546 N N . PRO A 1 71 ? 1.017 -23.918 -11.899 1.00 71.81 71 PRO A N 1
ATOM 547 C CA . PRO A 1 71 ? 0.771 -22.644 -12.552 1.00 71.81 71 PRO A CA 1
ATOM 548 C C . PRO A 1 71 ? 1.688 -22.477 -13.771 1.00 71.81 71 PRO A C 1
ATOM 550 O O . PRO A 1 71 ? 2.752 -23.102 -13.836 1.00 71.81 71 PRO A O 1
ATOM 553 N N . PRO A 1 72 ? 1.328 -21.592 -14.723 1.00 69.12 72 PRO A N 1
ATOM 554 C CA . PRO A 1 72 ? 2.220 -21.220 -15.812 1.00 69.12 72 PRO A CA 1
ATOM 555 C C . PRO A 1 72 ? 3.584 -20.831 -15.243 1.00 69.12 72 PRO A C 1
ATOM 557 O O . PRO A 1 72 ? 3.656 -20.083 -14.261 1.00 69.12 72 PRO A O 1
ATOM 560 N N . ARG A 1 73 ? 4.660 -21.356 -15.840 1.00 71.38 73 ARG A N 1
ATOM 561 C CA . ARG A 1 73 ? 6.015 -21.086 -15.353 1.00 71.38 73 ARG A CA 1
ATOM 562 C C . ARG A 1 73 ? 6.238 -19.573 -15.250 1.00 71.38 73 ARG A C 1
ATOM 564 O O . ARG A 1 73 ? 5.834 -18.845 -16.162 1.00 71.38 73 ARG A O 1
ATOM 571 N N . PRO A 1 74 ? 6.869 -19.092 -14.165 1.00 74.44 74 PRO A N 1
ATOM 572 C CA . PRO A 1 74 ? 7.194 -17.684 -14.035 1.00 74.44 74 PRO A CA 1
ATOM 573 C C . PRO A 1 74 ? 8.010 -17.239 -15.250 1.00 74.44 74 PRO A C 1
ATOM 575 O O . PRO A 1 74 ? 8.915 -17.940 -15.698 1.00 74.44 74 PRO A O 1
ATOM 578 N N . VAL A 1 75 ? 7.663 -16.078 -15.797 1.00 84.56 75 VAL A N 1
ATOM 579 C CA . VAL A 1 75 ? 8.412 -15.432 -16.877 1.00 84.56 75 VAL A CA 1
ATOM 580 C C . VAL A 1 75 ? 9.263 -14.304 -16.304 1.00 84.56 75 VAL A C 1
ATOM 582 O O . VAL A 1 75 ? 9.029 -13.833 -15.188 1.00 84.56 75 VAL A O 1
ATOM 585 N N . SER A 1 76 ? 10.262 -13.856 -17.060 1.00 89.38 76 SER A N 1
ATOM 586 C CA . SER A 1 76 ? 11.076 -12.708 -16.662 1.00 89.38 76 SER A CA 1
ATOM 587 C C . SER A 1 76 ? 10.235 -11.431 -16.570 1.00 89.38 76 SER A C 1
ATOM 589 O O . SER A 1 76 ? 9.203 -11.296 -17.236 1.00 89.38 76 SER A O 1
ATOM 591 N N . LYS A 1 77 ? 10.684 -10.456 -15.768 1.00 88.88 77 LYS A N 1
ATOM 592 C CA . LYS A 1 77 ? 9.991 -9.164 -15.620 1.00 88.88 77 LYS A CA 1
ATOM 593 C C . LYS A 1 77 ? 9.820 -8.450 -16.965 1.00 88.88 77 LYS A C 1
ATOM 595 O O . LYS A 1 77 ? 8.778 -7.850 -17.211 1.00 88.88 77 LYS A O 1
ATOM 600 N N . PHE A 1 78 ? 10.821 -8.555 -17.837 1.00 92.00 78 PHE A N 1
ATOM 601 C CA . PHE A 1 78 ? 10.780 -8.066 -19.212 1.00 92.00 78 PHE A CA 1
ATOM 602 C C . PHE A 1 78 ? 9.605 -8.676 -19.988 1.00 92.00 78 PHE A C 1
ATOM 604 O O . PHE A 1 78 ? 8.750 -7.948 -20.489 1.00 92.00 78 PHE A O 1
ATOM 611 N N . THR A 1 79 ? 9.512 -10.009 -19.999 1.00 91.69 79 THR A N 1
ATOM 612 C CA . THR A 1 79 ? 8.444 -10.751 -20.686 1.00 91.69 79 THR A CA 1
ATOM 613 C C . THR A 1 79 ? 7.071 -10.407 -20.116 1.00 91.69 79 THR A C 1
ATOM 615 O O . THR A 1 79 ? 6.139 -10.142 -20.872 1.00 91.69 79 THR A O 1
ATOM 618 N N . GLN A 1 80 ? 6.949 -10.345 -18.786 1.00 89.12 80 GLN A N 1
ATOM 619 C CA . GLN A 1 80 ? 5.712 -9.961 -18.103 1.00 89.12 80 GLN A CA 1
ATOM 620 C C . GLN A 1 80 ? 5.210 -8.593 -18.587 1.00 89.12 80 GLN A C 1
ATOM 622 O O . GLN A 1 80 ? 4.029 -8.436 -18.886 1.00 89.12 80 GLN A O 1
ATOM 627 N N . LEU A 1 81 ? 6.103 -7.605 -18.678 1.00 90.38 81 LEU A N 1
ATOM 628 C CA . LEU A 1 81 ? 5.732 -6.244 -19.049 1.00 90.38 81 LEU A CA 1
ATOM 629 C C . LEU A 1 81 ? 5.276 -6.135 -20.501 1.00 90.38 81 LEU A C 1
ATOM 631 O O . LEU A 1 81 ? 4.308 -5.429 -20.769 1.00 90.38 81 LEU A O 1
ATOM 635 N N . ILE A 1 82 ? 5.933 -6.820 -21.433 1.00 91.94 82 ILE A N 1
ATOM 636 C CA . ILE A 1 82 ? 5.575 -6.702 -22.851 1.00 91.94 82 ILE A CA 1
ATOM 637 C C . ILE A 1 82 ? 4.359 -7.557 -23.231 1.00 91.94 82 ILE A C 1
ATOM 639 O O . ILE A 1 82 ? 3.697 -7.224 -24.205 1.00 91.94 82 ILE A O 1
ATOM 643 N N . THR A 1 83 ? 4.017 -8.596 -22.458 1.00 88.25 83 THR A N 1
ATOM 644 C CA . THR A 1 83 ? 2.884 -9.506 -22.743 1.00 88.25 83 THR A CA 1
ATOM 645 C C . THR A 1 83 ? 1.606 -9.206 -21.956 1.00 88.25 83 THR A C 1
ATOM 647 O O . THR A 1 83 ? 0.539 -9.696 -22.323 1.00 88.25 83 THR A O 1
ATOM 650 N N . ALA A 1 84 ? 1.670 -8.401 -20.890 1.00 82.94 84 ALA A N 1
ATOM 651 C CA . ALA A 1 84 ? 0.497 -8.069 -20.086 1.00 82.94 84 ALA A CA 1
ATOM 652 C C . ALA A 1 84 ? -0.581 -7.351 -20.924 1.00 82.94 84 ALA A C 1
ATOM 654 O O . ALA A 1 84 ? -0.394 -6.211 -21.358 1.00 82.94 84 ALA A O 1
ATOM 655 N N . SER A 1 85 ? -1.734 -8.002 -21.109 1.00 72.69 85 SER A N 1
ATOM 656 C CA . SER A 1 85 ? -2.868 -7.506 -21.909 1.00 72.69 85 SER A CA 1
ATOM 657 C C . SER A 1 85 ? -3.686 -6.406 -21.224 1.00 72.69 85 SER A C 1
ATOM 659 O O . SER A 1 85 ? -4.497 -5.742 -21.867 1.00 72.69 85 SER A O 1
ATOM 661 N N . SER A 1 86 ? -3.487 -6.203 -19.920 1.00 66.62 86 SER A N 1
ATOM 662 C CA . SER A 1 86 ? -4.187 -5.204 -19.112 1.00 66.62 86 SER A CA 1
ATOM 663 C C . SER A 1 86 ? -3.283 -4.660 -18.011 1.00 66.62 86 SER A C 1
ATOM 665 O O . SER A 1 86 ? -2.463 -5.392 -17.460 1.00 66.62 86 SER A O 1
ATOM 667 N N . GLY A 1 87 ? -3.462 -3.392 -17.653 1.00 70.94 87 GLY A N 1
ATOM 668 C CA . GLY A 1 87 ? -2.718 -2.734 -16.582 1.00 70.94 87 GLY A CA 1
ATOM 669 C C . GLY A 1 87 ? -2.376 -1.292 -16.935 1.00 70.94 87 GLY A C 1
ATOM 670 O O . GLY A 1 87 ? -2.518 -0.858 -18.076 1.00 70.94 87 GLY A O 1
ATOM 671 N N . THR A 1 88 ? -1.916 -0.526 -15.950 1.00 77.56 88 THR A N 1
ATOM 672 C CA . THR A 1 88 ? -1.397 0.824 -16.200 1.00 77.56 88 THR A CA 1
ATOM 673 C C . THR A 1 88 ? -0.062 0.747 -16.935 1.00 77.56 88 THR A C 1
ATOM 675 O O . THR A 1 88 ? 0.771 -0.091 -16.588 1.00 77.56 88 THR A O 1
ATOM 678 N N . PHE A 1 89 ? 0.172 1.642 -17.895 1.00 80.75 89 PHE A N 1
ATOM 679 C CA . PHE A 1 89 ? 1.460 1.724 -18.584 1.00 80.75 89 PHE A CA 1
ATOM 680 C C . PHE A 1 89 ? 2.600 1.995 -17.585 1.00 80.75 89 PHE A C 1
ATOM 682 O O . PHE A 1 89 ? 2.579 3.027 -16.911 1.00 80.75 89 PHE A O 1
ATOM 689 N N . GLY A 1 90 ? 3.559 1.072 -17.449 1.00 78.81 90 GLY A N 1
ATOM 690 C CA . GLY A 1 90 ? 4.688 1.210 -16.519 1.00 78.81 90 GLY A CA 1
ATOM 691 C C . GLY A 1 90 ? 5.160 -0.094 -15.863 1.00 78.81 90 GLY A C 1
ATOM 692 O O . GLY A 1 90 ? 4.661 -1.180 -16.141 1.00 78.81 90 GLY A O 1
ATOM 693 N N . SER A 1 91 ? 6.123 0.022 -14.941 1.00 67.81 91 SER A N 1
ATOM 694 C CA . SER A 1 91 ? 6.916 -1.091 -14.376 1.00 67.81 91 SER A CA 1
ATOM 695 C C . SER A 1 91 ? 6.143 -2.165 -13.597 1.00 67.81 91 SER A C 1
ATOM 697 O O . SER A 1 91 ? 6.667 -3.258 -13.388 1.00 67.81 91 SER A O 1
ATOM 699 N N . ASN A 1 92 ? 4.905 -1.897 -13.179 1.00 67.25 92 ASN A N 1
ATOM 700 C CA . ASN A 1 92 ? 4.048 -2.846 -12.453 1.00 67.25 92 ASN A CA 1
ATOM 701 C C . ASN A 1 92 ? 2.728 -3.147 -13.174 1.00 67.25 92 ASN A C 1
ATOM 703 O O . ASN A 1 92 ? 1.843 -3.755 -12.581 1.00 67.25 92 ASN A O 1
ATOM 707 N N . GLY A 1 93 ? 2.580 -2.702 -14.422 1.00 79.38 93 GLY A N 1
ATOM 708 C CA . GLY A 1 93 ? 1.418 -3.015 -15.243 1.00 79.38 93 GLY A CA 1
ATOM 709 C C . GLY A 1 93 ? 1.862 -3.602 -16.568 1.00 79.38 93 GLY A C 1
ATOM 710 O O . GLY A 1 93 ? 2.280 -4.754 -16.618 1.00 79.38 93 GLY A O 1
ATOM 711 N N . THR A 1 94 ? 1.783 -2.808 -17.630 1.00 86.50 94 THR A N 1
ATOM 712 C CA . THR A 1 94 ? 2.108 -3.252 -18.988 1.00 86.50 94 THR A CA 1
ATOM 713 C C . THR A 1 94 ? 2.995 -2.241 -19.707 1.00 86.50 94 THR A C 1
ATOM 715 O O . THR A 1 94 ? 2.914 -1.039 -19.463 1.00 86.50 94 THR A O 1
ATOM 718 N N . MET A 1 95 ? 3.841 -2.725 -20.607 1.00 90.81 95 MET A N 1
ATOM 719 C CA . MET A 1 95 ? 4.581 -1.937 -21.593 1.00 90.81 95 MET A CA 1
ATOM 720 C C . MET A 1 95 ? 4.039 -2.154 -23.008 1.00 90.81 95 MET A C 1
ATOM 722 O O . MET A 1 95 ? 4.596 -1.624 -23.962 1.00 90.81 95 MET A O 1
ATOM 726 N N . LEU A 1 96 ? 2.920 -2.867 -23.153 1.00 89.75 96 LEU A N 1
ATOM 727 C CA . LEU A 1 96 ? 2.269 -3.121 -24.434 1.00 89.75 96 LEU A CA 1
ATOM 728 C C . LEU A 1 96 ? 2.037 -1.836 -25.262 1.00 89.75 96 LEU A C 1
ATOM 730 O O . LEU A 1 96 ? 2.421 -1.833 -26.431 1.00 89.75 96 LEU A O 1
ATOM 734 N N . PRO A 1 97 ? 1.548 -0.711 -24.691 1.00 90.44 97 PRO A N 1
ATOM 735 C CA . PRO A 1 97 ? 1.402 0.544 -25.434 1.00 90.44 97 PRO A CA 1
ATOM 736 C C . PRO A 1 97 ? 2.696 1.102 -26.048 1.00 90.44 97 PRO A C 1
ATOM 738 O O . PRO A 1 97 ? 2.613 1.911 -26.970 1.00 90.44 97 PRO A O 1
ATOM 741 N N . ALA A 1 98 ? 3.884 0.693 -25.578 1.00 89.06 98 ALA A N 1
ATOM 742 C CA . ALA A 1 98 ? 5.169 1.121 -26.146 1.00 89.06 98 ALA A CA 1
ATOM 743 C C . ALA A 1 98 ? 5.366 0.656 -27.595 1.00 89.06 98 ALA A C 1
ATOM 745 O O . ALA A 1 98 ? 6.094 1.300 -28.340 1.00 89.06 98 ALA A O 1
ATOM 746 N N . PHE A 1 99 ? 4.699 -0.424 -28.008 1.00 91.62 99 PHE A N 1
ATOM 747 C CA . PHE A 1 99 ? 4.745 -0.915 -29.386 1.00 91.62 99 PHE A CA 1
ATOM 748 C C . PHE A 1 99 ? 3.717 -0.220 -30.292 1.00 91.62 99 PHE A C 1
ATOM 750 O O . PHE A 1 99 ? 3.864 -0.253 -31.511 1.00 91.62 99 PHE A O 1
ATOM 757 N N . PHE A 1 100 ? 2.701 0.434 -29.720 1.00 91.81 100 PHE A N 1
ATOM 758 C CA . PHE A 1 100 ? 1.569 0.993 -30.463 1.00 91.81 100 PHE A CA 1
ATOM 759 C C . PHE A 1 100 ? 1.360 2.476 -30.128 1.00 91.81 100 PHE A C 1
ATOM 761 O O . PHE A 1 100 ? 2.008 3.346 -30.706 1.00 91.81 100 PHE A O 1
ATOM 768 N N . GLU A 1 101 ? 0.477 2.795 -29.178 1.00 89.00 101 GLU A N 1
ATOM 769 C CA . GLU A 1 101 ? -0.018 4.154 -28.946 1.00 89.00 101 GLU A CA 1
ATOM 770 C C . GLU A 1 101 ? 1.078 5.117 -28.471 1.00 89.00 101 GLU A C 1
ATOM 772 O O . GLU A 1 101 ? 0.986 6.325 -28.701 1.00 89.00 101 GLU A O 1
ATOM 777 N N . LYS A 1 102 ? 2.123 4.602 -27.811 1.00 87.50 102 LYS A N 1
ATOM 778 C CA . LYS A 1 102 ? 3.266 5.385 -27.324 1.00 87.50 102 LYS A CA 1
ATOM 779 C C . LYS A 1 102 ? 4.456 5.398 -28.283 1.00 87.50 102 LYS A C 1
ATOM 781 O O . LYS A 1 102 ? 5.393 6.145 -28.022 1.00 87.50 102 LYS A O 1
ATOM 786 N N . ASP A 1 103 ? 4.411 4.660 -29.393 1.00 88.81 103 ASP A N 1
ATOM 787 C CA . ASP A 1 103 ? 5.446 4.693 -30.430 1.00 88.81 103 ASP A CA 1
ATOM 788 C C . ASP A 1 103 ? 5.160 5.828 -31.437 1.00 88.81 103 ASP A C 1
ATOM 790 O O . ASP A 1 103 ? 4.169 5.780 -32.180 1.00 88.81 103 ASP A O 1
ATOM 794 N N . PRO A 1 104 ? 6.014 6.865 -31.531 1.00 87.62 104 PRO A N 1
ATOM 795 C CA . PRO A 1 104 ? 5.837 7.929 -32.515 1.00 87.62 104 PRO A CA 1
ATOM 796 C C . PRO A 1 104 ? 5.889 7.413 -33.957 1.00 87.62 104 PRO A C 1
ATOM 798 O O . PRO A 1 104 ? 5.215 7.965 -34.827 1.00 87.62 104 PRO A O 1
ATOM 801 N N . SER A 1 105 ? 6.660 6.351 -34.226 1.00 88.62 105 SER A N 1
ATOM 802 C CA . SER A 1 105 ? 6.779 5.780 -35.571 1.00 88.62 105 SER A CA 1
ATOM 803 C C . SER A 1 105 ? 5.512 5.036 -35.997 1.00 88.62 105 SER A C 1
ATOM 805 O O . SER A 1 105 ? 5.104 5.160 -37.151 1.00 88.62 105 SER A O 1
ATOM 807 N N . PHE A 1 106 ? 4.843 4.360 -35.059 1.00 90.19 106 PHE A N 1
ATOM 808 C CA . PHE A 1 106 ? 3.531 3.747 -35.266 1.00 90.19 106 PHE A CA 1
ATOM 809 C C . PHE A 1 106 ? 2.475 4.810 -35.597 1.00 90.19 106 PHE A C 1
ATOM 811 O O . PHE A 1 106 ? 1.842 4.767 -36.650 1.00 90.19 106 PHE A O 1
ATOM 818 N N . ASN A 1 107 ? 2.368 5.842 -34.756 1.00 91.06 107 ASN A N 1
ATOM 819 C CA . ASN A 1 107 ? 1.418 6.937 -34.961 1.00 91.06 107 ASN A CA 1
ATOM 820 C C . ASN A 1 107 ? 1.665 7.703 -36.273 1.00 91.06 107 ASN A C 1
ATOM 822 O O . ASN A 1 107 ? 0.719 8.090 -36.960 1.00 91.06 107 ASN A O 1
ATOM 826 N N . LYS A 1 108 ? 2.932 7.925 -36.642 1.00 92.25 108 LYS A N 1
ATOM 827 C CA . LYS A 1 108 ? 3.295 8.579 -37.905 1.00 92.25 108 LYS A CA 1
ATOM 828 C C . LYS A 1 108 ? 2.906 7.727 -39.117 1.00 92.25 108 LYS A C 1
ATOM 830 O O . LYS A 1 108 ? 2.400 8.282 -40.087 1.00 92.25 108 LYS A O 1
ATOM 835 N N . ALA A 1 109 ? 3.116 6.410 -39.062 1.00 89.62 109 ALA A N 1
ATOM 836 C CA . ALA A 1 109 ? 2.743 5.496 -40.141 1.00 89.62 109 ALA A CA 1
ATOM 837 C C . ALA A 1 109 ? 1.219 5.437 -40.348 1.00 89.62 109 ALA A C 1
ATOM 839 O O . ALA A 1 109 ? 0.769 5.500 -41.493 1.00 89.62 109 ALA A O 1
ATOM 840 N N . LEU A 1 110 ? 0.435 5.417 -39.261 1.00 90.00 110 LEU A N 1
ATOM 841 C CA . LEU A 1 110 ? -1.030 5.492 -39.329 1.00 90.00 110 LEU A CA 1
ATOM 842 C C . LEU A 1 110 ? -1.512 6.798 -39.970 1.00 90.00 110 LEU A C 1
ATOM 844 O O . LEU A 1 110 ? -2.307 6.772 -40.904 1.00 90.00 110 LEU A O 1
ATOM 848 N N . ARG A 1 111 ? -0.975 7.950 -39.543 1.00 91.38 111 ARG A N 1
ATOM 849 C CA . ARG A 1 111 ? -1.303 9.249 -40.165 1.00 91.38 111 ARG A CA 1
ATOM 850 C C . ARG A 1 111 ? -0.879 9.330 -41.633 1.00 91.38 111 ARG A C 1
ATOM 852 O O . ARG A 1 111 ? -1.487 10.064 -42.399 1.00 91.38 111 ARG A O 1
ATOM 859 N N . GLY A 1 112 ? 0.162 8.589 -42.011 1.00 89.94 112 GLY A N 1
ATOM 860 C CA . GLY A 1 112 ? 0.630 8.452 -43.389 1.00 89.94 112 GLY A CA 1
ATOM 861 C C . GLY A 1 112 ? -0.213 7.515 -44.260 1.00 89.94 112 GLY A C 1
ATOM 862 O O . GLY A 1 112 ? 0.175 7.271 -45.397 1.00 89.94 112 GLY A O 1
ATOM 863 N N . GLY A 1 113 ? -1.328 6.977 -43.748 1.00 89.19 113 GLY A N 1
ATOM 864 C CA . GLY A 1 113 ? -2.239 6.109 -44.499 1.00 89.19 113 GLY A CA 1
ATOM 865 C C . GLY A 1 113 ? -1.813 4.640 -44.564 1.00 89.19 113 GLY A C 1
ATOM 866 O O . GLY A 1 113 ? -2.304 3.904 -45.415 1.00 89.19 113 GLY A O 1
ATOM 867 N N . THR A 1 114 ? -0.894 4.199 -43.696 1.00 88.12 114 THR A N 1
ATOM 868 C CA . THR A 1 114 ? -0.550 2.771 -43.592 1.00 88.12 114 THR A CA 1
ATOM 869 C C . THR A 1 114 ? -1.721 2.003 -42.982 1.00 88.12 114 THR A C 1
ATOM 871 O O . THR A 1 114 ? -2.291 2.453 -41.991 1.00 88.12 114 THR A O 1
ATOM 874 N N . ASP A 1 115 ? -2.044 0.833 -43.539 1.00 91.81 115 ASP A N 1
ATOM 875 C CA . ASP A 1 115 ? -3.090 -0.048 -43.008 1.00 91.81 115 ASP A CA 1
ATOM 876 C C . ASP A 1 115 ? -2.821 -0.428 -41.540 1.00 91.81 115 ASP A C 1
ATOM 878 O O . ASP A 1 115 ? -1.775 -0.997 -41.206 1.00 91.81 115 ASP A O 1
ATOM 882 N N . GLU A 1 116 ? -3.775 -0.116 -40.658 1.00 90.06 116 GLU A N 1
ATOM 883 C CA . GLU A 1 116 ? -3.637 -0.334 -39.216 1.00 90.06 116 GLU A CA 1
ATOM 884 C C . GLU A 1 116 ? -3.539 -1.820 -38.865 1.00 90.06 116 GLU A C 1
ATOM 886 O O . GLU A 1 116 ? -2.766 -2.190 -37.981 1.00 90.06 116 GLU A O 1
ATOM 891 N N . THR A 1 117 ? -4.276 -2.685 -39.570 1.00 90.75 117 THR A N 1
ATOM 892 C CA . THR A 1 117 ? -4.272 -4.131 -39.297 1.00 90.75 117 THR A CA 1
ATOM 893 C C . THR A 1 117 ? -2.888 -4.716 -39.561 1.00 90.75 117 THR A C 1
ATOM 895 O O . THR A 1 117 ? -2.342 -5.433 -38.719 1.00 90.75 117 THR A O 1
ATOM 898 N N . LYS A 1 118 ? -2.282 -4.358 -40.695 1.00 90.44 118 LYS A N 1
ATOM 899 C CA . LYS A 1 118 ? -0.915 -4.738 -41.045 1.00 90.44 118 LYS A CA 1
ATOM 900 C C . LYS A 1 118 ? 0.092 -4.198 -40.032 1.00 90.44 118 LYS A C 1
ATOM 902 O O . LYS A 1 118 ? 0.908 -4.963 -39.524 1.00 90.44 118 LYS A O 1
ATOM 907 N N . LEU A 1 119 ? 0.017 -2.907 -39.703 1.00 91.62 119 LEU A N 1
ATOM 908 C CA . LEU A 1 119 ? 0.970 -2.263 -38.798 1.00 91.62 119 LEU A CA 1
ATOM 909 C C . LEU A 1 119 ? 0.891 -2.837 -37.375 1.00 91.62 119 LEU A C 1
ATOM 911 O O . LEU A 1 119 ? 1.920 -3.059 -36.738 1.00 91.62 119 LEU A O 1
ATOM 915 N N . ARG A 1 120 ? -0.317 -3.129 -36.877 1.00 91.56 120 ARG A N 1
ATOM 916 C CA . ARG A 1 120 ? -0.493 -3.834 -35.601 1.00 91.56 120 ARG A CA 1
ATOM 917 C C . ARG A 1 120 ? 0.074 -5.246 -35.668 1.00 91.56 120 ARG A C 1
ATOM 919 O O . ARG A 1 120 ? 0.801 -5.616 -34.756 1.00 91.56 120 ARG A O 1
ATOM 926 N N . GLY A 1 121 ? -0.176 -5.984 -36.751 1.00 92.56 121 GLY A N 1
ATOM 927 C CA . GLY A 1 121 ? 0.411 -7.309 -36.963 1.00 92.56 121 GLY A CA 1
ATOM 928 C C . GLY A 1 121 ? 1.942 -7.293 -36.936 1.00 92.56 121 GLY A C 1
ATOM 929 O O . GLY A 1 121 ? 2.547 -8.144 -36.297 1.00 92.56 121 GLY A O 1
ATOM 930 N N . GLU A 1 122 ? 2.578 -6.297 -37.563 1.00 94.00 122 GLU A N 1
ATOM 931 C CA . GLU A 1 122 ? 4.035 -6.103 -37.490 1.00 94.00 122 GLU A CA 1
ATOM 932 C C . GLU A 1 122 ? 4.524 -5.850 -36.055 1.00 94.00 122 GLU A C 1
ATOM 934 O O . GLU A 1 122 ? 5.549 -6.395 -35.650 1.00 94.00 122 GLU A O 1
ATOM 939 N N . ARG A 1 123 ? 3.799 -5.042 -35.272 1.00 93.88 123 ARG A N 1
ATOM 940 C CA . ARG A 1 123 ? 4.136 -4.746 -33.869 1.00 93.88 123 ARG A CA 1
ATOM 941 C C . ARG A 1 123 ? 3.924 -5.928 -32.933 1.00 93.88 123 ARG A C 1
ATOM 943 O O . ARG A 1 123 ? 4.706 -6.109 -32.004 1.00 93.88 123 ARG A O 1
ATOM 950 N N . GLU A 1 124 ? 2.902 -6.738 -33.182 1.00 93.44 124 GLU A N 1
ATOM 951 C CA . GLU A 1 124 ? 2.711 -7.994 -32.460 1.00 93.44 124 GLU A CA 1
ATOM 952 C C . GLU A 1 124 ? 3.855 -8.962 -32.749 1.00 93.44 124 GLU A C 1
ATOM 954 O O . GLU A 1 124 ? 4.443 -9.485 -31.810 1.00 93.44 124 GLU A O 1
ATOM 959 N N . GLY A 1 125 ? 4.266 -9.113 -34.012 1.00 93.62 125 GLY A N 1
ATOM 960 C CA . GLY A 1 125 ? 5.391 -9.985 -34.338 1.00 93.62 125 GLY A CA 1
ATOM 961 C C . GLY A 1 125 ? 6.736 -9.506 -33.795 1.00 93.62 125 GLY A C 1
ATOM 962 O O . GLY A 1 125 ? 7.540 -10.321 -33.353 1.00 93.62 125 GLY A O 1
ATOM 963 N N . GLU A 1 126 ? 6.980 -8.192 -33.754 1.00 95.19 126 GLU A N 1
ATOM 964 C CA . GLU A 1 126 ? 8.138 -7.624 -33.047 1.00 95.19 126 GLU A CA 1
ATOM 965 C C . GLU A 1 126 ? 8.156 -8.038 -31.566 1.00 95.19 126 GLU A C 1
ATOM 967 O O . GLU A 1 126 ? 9.181 -8.477 -31.043 1.00 95.19 126 GLU A O 1
ATOM 972 N N . ARG A 1 127 ? 7.014 -7.913 -30.884 1.00 94.88 127 ARG A N 1
ATOM 973 C CA . ARG A 1 127 ? 6.868 -8.298 -29.477 1.00 94.88 127 ARG A CA 1
ATOM 974 C C . ARG A 1 127 ? 7.085 -9.798 -29.289 1.00 94.88 127 ARG A C 1
ATOM 976 O O . ARG A 1 127 ? 7.829 -10.181 -28.391 1.00 94.88 127 ARG A O 1
ATOM 983 N N . ASP A 1 128 ? 6.477 -10.628 -30.128 1.00 93.25 128 ASP A N 1
ATOM 984 C CA . ASP A 1 128 ? 6.581 -12.085 -30.036 1.00 93.25 128 ASP A CA 1
ATOM 985 C C . ASP A 1 128 ? 8.036 -12.550 -30.242 1.00 93.25 128 ASP A C 1
ATOM 987 O O . ASP A 1 128 ? 8.537 -13.378 -29.480 1.00 93.25 128 ASP A O 1
ATOM 991 N N . ALA A 1 129 ? 8.773 -11.930 -31.172 1.00 94.62 129 ALA A N 1
ATOM 992 C CA . ALA A 1 129 ? 10.203 -12.183 -31.350 1.00 94.62 129 ALA A CA 1
ATOM 993 C C . ALA A 1 129 ? 11.038 -11.815 -30.105 1.00 94.62 129 ALA A C 1
ATOM 995 O O . ALA A 1 129 ? 11.964 -12.544 -29.745 1.00 94.62 129 ALA A O 1
ATOM 996 N N . LEU A 1 130 ? 10.706 -10.714 -29.415 1.00 95.88 130 LEU A N 1
ATOM 997 C CA . LEU A 1 130 ? 11.371 -10.332 -28.161 1.00 95.88 130 LEU A CA 1
ATOM 998 C C . LEU A 1 130 ? 11.056 -11.286 -27.008 1.00 95.88 130 LEU A C 1
ATOM 1000 O O . LEU A 1 130 ? 11.920 -11.503 -26.161 1.00 95.88 130 LEU A O 1
ATOM 1004 N N . VAL A 1 131 ? 9.846 -11.847 -26.961 1.00 93.75 131 VAL A N 1
ATOM 1005 C CA . VAL A 1 131 ? 9.464 -12.864 -25.969 1.00 93.75 131 VAL A CA 1
ATOM 1006 C C . VAL A 1 131 ? 10.279 -14.140 -26.173 1.00 93.75 131 VAL A C 1
ATOM 1008 O O . VAL A 1 131 ? 10.853 -14.655 -25.215 1.00 93.75 131 VAL A O 1
ATOM 1011 N N . GLU A 1 132 ? 10.390 -14.612 -27.415 1.00 93.69 132 GLU A N 1
ATOM 1012 C CA . GLU A 1 132 ? 11.193 -15.793 -27.752 1.00 93.69 132 GLU A CA 1
ATOM 1013 C C . GLU A 1 132 ? 12.683 -15.581 -27.452 1.00 93.69 132 GLU A C 1
ATOM 1015 O O . GLU A 1 132 ? 13.321 -16.438 -26.837 1.00 93.69 132 GLU A O 1
ATOM 1020 N N . TRP A 1 133 ? 13.230 -14.409 -27.788 1.00 95.31 133 TRP A N 1
ATOM 1021 C CA . TRP A 1 133 ? 14.600 -14.048 -27.417 1.00 95.31 133 TRP A CA 1
ATOM 1022 C C . TRP A 1 133 ? 14.795 -13.988 -25.896 1.00 95.31 133 TRP A C 1
ATOM 1024 O O . TRP A 1 133 ? 15.759 -14.538 -25.367 1.00 95.31 133 TRP A O 1
ATOM 1034 N N . ALA A 1 134 ? 13.871 -13.370 -25.157 1.00 94.44 134 ALA A N 1
ATOM 1035 C CA . ALA A 1 134 ? 13.962 -13.279 -23.700 1.00 94.44 134 ALA A CA 1
ATOM 1036 C C . ALA A 1 134 ? 13.896 -14.654 -23.008 1.00 94.44 134 ALA A C 1
ATOM 1038 O O . ALA A 1 134 ? 14.406 -14.802 -21.893 1.00 94.44 134 ALA A O 1
ATOM 1039 N N . GLY A 1 135 ? 13.280 -15.645 -23.659 1.00 90.44 135 GLY A N 1
ATOM 1040 C CA . GLY A 1 135 ? 13.185 -17.027 -23.195 1.00 90.44 135 GLY A CA 1
ATOM 1041 C C . GLY A 1 135 ? 14.400 -17.909 -23.511 1.00 90.44 135 GLY A C 1
ATOM 1042 O O . GLY A 1 135 ? 14.487 -19.009 -22.962 1.00 90.44 135 GLY A O 1
ATOM 1043 N N . SER A 1 136 ? 15.342 -17.469 -24.354 1.00 91.25 136 SER A N 1
ATOM 1044 C CA . SER A 1 136 ? 16.513 -18.275 -24.730 1.00 91.25 136 SER A CA 1
ATOM 1045 C C . SER A 1 136 ? 17.523 -18.415 -23.583 1.00 91.25 136 SER A C 1
ATOM 1047 O O . SER A 1 136 ? 17.495 -17.657 -22.605 1.00 91.25 136 SER A O 1
ATOM 1049 N N . ALA A 1 137 ? 18.453 -19.372 -23.687 1.00 90.06 137 ALA A N 1
ATOM 1050 C CA . ALA A 1 137 ? 19.511 -19.545 -22.689 1.00 90.06 137 ALA A CA 1
ATOM 1051 C C . ALA A 1 137 ? 20.327 -18.242 -22.509 1.00 90.06 137 ALA A C 1
ATOM 1053 O O . ALA A 1 137 ? 20.530 -17.531 -23.497 1.00 90.06 137 ALA A O 1
ATOM 1054 N N . PRO A 1 138 ? 20.794 -17.903 -21.286 1.00 90.19 138 PRO A N 1
ATOM 1055 C CA . PRO A 1 138 ? 21.467 -16.626 -21.017 1.00 90.19 138 PRO A CA 1
ATOM 1056 C C . PRO A 1 138 ? 22.640 -16.317 -21.960 1.00 90.19 138 PRO A C 1
ATOM 1058 O O . PRO A 1 138 ? 22.743 -15.200 -22.468 1.00 90.19 138 PRO A O 1
ATOM 1061 N N . ASP A 1 139 ? 23.477 -17.314 -22.261 1.00 90.50 139 ASP A N 1
ATOM 1062 C CA . ASP A 1 139 ? 24.626 -17.139 -23.156 1.00 90.50 139 ASP A CA 1
ATOM 1063 C C . ASP A 1 139 ? 24.201 -16.874 -24.606 1.00 90.50 139 ASP A C 1
ATOM 1065 O O . ASP A 1 139 ? 24.753 -15.991 -25.266 1.00 90.50 139 ASP A O 1
ATOM 1069 N N . ASP A 1 140 ? 23.195 -17.597 -25.101 1.00 92.44 140 ASP A N 1
ATOM 1070 C CA . ASP A 1 140 ? 22.671 -17.424 -26.461 1.00 92.44 140 ASP A CA 1
ATOM 1071 C C . ASP A 1 140 ? 21.968 -16.075 -26.612 1.00 92.44 140 ASP A C 1
ATOM 1073 O O . ASP A 1 140 ? 22.116 -15.390 -27.623 1.00 92.44 140 ASP A O 1
ATOM 1077 N N . ARG A 1 141 ? 21.257 -15.652 -25.565 1.00 94.31 141 ARG A N 1
ATOM 10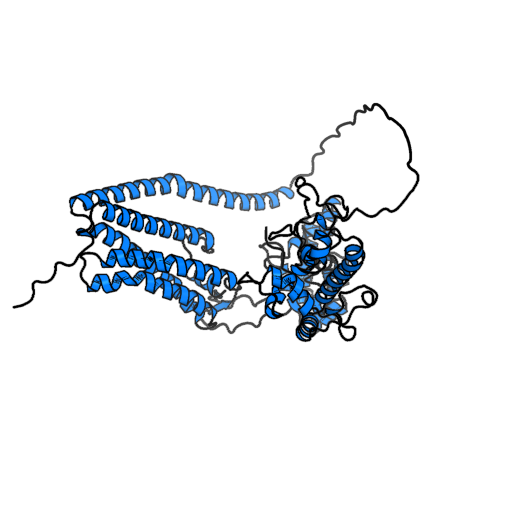78 C CA . ARG A 1 141 ? 20.559 -14.369 -25.498 1.00 94.31 141 ARG A CA 1
ATOM 1079 C C . ARG A 1 141 ? 21.519 -13.196 -25.617 1.00 94.31 141 ARG A C 1
ATOM 1081 O O . ARG A 1 141 ? 21.280 -12.283 -26.411 1.00 94.31 141 ARG A O 1
ATOM 1088 N N . LYS A 1 142 ? 22.610 -13.237 -24.844 1.00 95.25 142 LYS A N 1
ATOM 1089 C CA . LYS A 1 142 ? 23.667 -12.225 -24.871 1.00 95.25 142 LYS A CA 1
ATOM 1090 C C . LYS A 1 142 ? 24.344 -12.171 -26.236 1.00 95.25 142 LYS A C 1
ATOM 1092 O O . LYS A 1 142 ? 24.434 -11.091 -26.814 1.00 95.25 142 LYS A O 1
ATOM 1097 N N . LYS A 1 143 ? 24.743 -13.327 -26.780 1.00 95.62 143 LYS A N 1
ATOM 1098 C CA . LYS A 1 143 ? 25.348 -13.421 -28.119 1.00 95.62 143 LYS A CA 1
ATOM 1099 C C . LYS A 1 143 ? 24.434 -12.837 -29.194 1.00 95.62 143 LYS A C 1
ATOM 1101 O O . LYS A 1 143 ? 24.892 -12.042 -30.007 1.00 95.62 143 LYS A O 1
ATOM 1106 N N . ALA A 1 144 ? 23.147 -13.182 -29.171 1.00 95.50 144 ALA A N 1
ATOM 1107 C CA . ALA A 1 144 ? 22.173 -12.692 -30.140 1.00 95.50 144 ALA A CA 1
ATOM 1108 C C . ALA A 1 144 ? 21.949 -11.173 -30.049 1.00 95.50 144 ALA A C 1
ATOM 1110 O O . ALA A 1 144 ? 21.815 -10.506 -31.073 1.00 95.50 144 ALA A O 1
ATOM 1111 N N . TYR A 1 145 ? 21.949 -10.607 -28.836 1.00 96.50 145 TYR A N 1
ATOM 1112 C CA . TYR A 1 145 ? 21.859 -9.158 -28.639 1.00 96.50 145 TYR A CA 1
ATOM 1113 C C . TYR A 1 145 ? 23.108 -8.438 -29.156 1.00 96.50 145 TYR A C 1
ATOM 1115 O O . TYR A 1 145 ? 23.004 -7.446 -29.872 1.00 96.50 145 TYR A O 1
ATOM 1123 N N . GLU A 1 146 ? 24.300 -8.926 -28.806 1.00 95.62 146 GLU A N 1
ATOM 1124 C CA . GLU A 1 146 ? 25.570 -8.313 -29.216 1.00 95.62 146 GLU A CA 1
ATOM 1125 C C . GLU A 1 146 ? 25.790 -8.400 -30.733 1.00 95.62 146 GLU A C 1
ATOM 1127 O O . GLU A 1 146 ? 26.273 -7.442 -31.335 1.00 95.62 146 GLU A O 1
ATOM 1132 N N . ALA A 1 147 ? 25.374 -9.508 -31.353 1.00 96.38 147 ALA A N 1
ATOM 1133 C CA . ALA A 1 147 ? 25.402 -9.701 -32.801 1.00 96.38 147 ALA A CA 1
ATOM 1134 C C . ALA A 1 147 ? 24.247 -9.003 -33.544 1.00 96.38 147 ALA A C 1
ATOM 1136 O O . ALA A 1 147 ? 24.236 -9.006 -34.773 1.00 96.38 147 ALA A O 1
ATOM 1137 N N . ASP A 1 148 ? 23.272 -8.441 -32.818 1.00 97.19 148 ASP A N 1
ATOM 1138 C CA . ASP A 1 148 ? 22.005 -7.928 -33.352 1.00 97.19 148 ASP A CA 1
ATOM 1139 C C . ASP A 1 148 ? 21.331 -8.905 -34.333 1.00 97.19 148 ASP A C 1
ATOM 1141 O O . ASP A 1 148 ? 20.872 -8.539 -35.416 1.00 97.19 148 ASP A O 1
ATOM 1145 N N . SER A 1 149 ? 21.336 -10.186 -33.967 1.00 96.69 149 SER A N 1
ATOM 1146 C CA . SER A 1 149 ? 20.882 -11.281 -34.816 1.00 96.69 149 SER A CA 1
ATOM 1147 C C . SER A 1 149 ? 20.431 -12.457 -33.956 1.00 96.69 149 SER A C 1
ATOM 1149 O O . SER A 1 149 ? 21.237 -13.099 -33.282 1.00 96.69 149 SER A O 1
ATOM 1151 N N . PHE A 1 150 ? 19.129 -12.732 -33.971 1.00 96.38 150 PHE A N 1
ATOM 1152 C CA . PHE A 1 150 ? 18.508 -13.844 -33.261 1.00 96.38 150 PHE A CA 1
ATOM 1153 C C . PHE A 1 150 ? 17.750 -14.737 -34.238 1.00 96.38 150 PHE A C 1
ATOM 1155 O O . PHE A 1 150 ? 16.733 -14.320 -34.790 1.00 96.38 150 PHE A O 1
ATOM 1162 N N . VAL A 1 151 ? 18.247 -15.955 -34.450 1.00 93.69 151 VAL A N 1
ATOM 1163 C CA . VAL A 1 151 ? 17.621 -16.941 -35.340 1.00 93.69 151 VAL A CA 1
ATOM 1164 C C . VAL A 1 151 ? 16.426 -17.572 -34.632 1.00 93.69 151 VAL A C 1
ATOM 1166 O O . VAL A 1 151 ? 16.570 -18.155 -33.556 1.00 93.69 151 VAL A O 1
ATOM 1169 N N . LEU A 1 152 ? 15.248 -17.459 -35.242 1.00 88.25 152 LEU A N 1
ATOM 1170 C CA . LEU A 1 152 ? 14.022 -18.087 -34.758 1.00 88.25 152 LEU A CA 1
ATOM 1171 C C . LEU A 1 152 ? 13.797 -19.416 -35.479 1.00 88.25 152 LEU A C 1
ATOM 1173 O O . LEU A 1 152 ? 14.077 -19.553 -36.668 1.00 88.25 152 LEU A O 1
ATOM 1177 N N . ALA A 1 153 ? 13.245 -20.401 -34.769 1.00 86.62 153 ALA A N 1
ATOM 1178 C CA . ALA A 1 153 ? 12.758 -21.612 -35.419 1.00 86.62 153 ALA A CA 1
ATOM 1179 C C . ALA A 1 153 ? 11.646 -21.256 -36.424 1.00 86.62 153 ALA A C 1
ATOM 1181 O O . ALA A 1 153 ? 10.875 -20.320 -36.199 1.00 86.62 153 ALA A O 1
ATOM 1182 N N . ALA A 1 154 ? 11.555 -21.992 -37.534 1.00 82.69 154 ALA A N 1
ATOM 1183 C CA . ALA A 1 154 ? 10.649 -21.656 -38.637 1.00 82.69 154 ALA A CA 1
ATOM 1184 C C . ALA A 1 154 ? 9.167 -21.586 -38.215 1.00 82.69 154 ALA A C 1
ATOM 1186 O O . ALA A 1 154 ? 8.406 -20.791 -38.759 1.00 82.69 154 ALA A O 1
ATOM 1187 N N . ASP A 1 155 ? 8.765 -22.386 -37.227 1.00 85.50 155 ASP A N 1
ATOM 1188 C CA . ASP A 1 155 ? 7.427 -22.402 -36.627 1.00 85.50 155 ASP A CA 1
ATOM 1189 C C . ASP A 1 155 ? 7.168 -21.235 -35.659 1.00 85.50 155 ASP A C 1
ATOM 1191 O O . ASP A 1 155 ? 6.015 -20.915 -35.373 1.00 85.50 155 ASP A O 1
ATOM 1195 N N . LYS A 1 156 ? 8.232 -20.579 -35.184 1.00 85.50 156 LYS A N 1
ATOM 1196 C CA . LYS A 1 156 ? 8.200 -19.442 -34.253 1.00 85.50 156 LYS A CA 1
ATOM 1197 C C . LYS A 1 156 ? 8.423 -18.089 -34.922 1.00 85.50 156 LYS A C 1
ATOM 1199 O O . LYS A 1 156 ? 8.282 -17.057 -34.270 1.00 85.50 156 LYS A O 1
ATOM 1204 N N . MET A 1 157 ? 8.776 -18.071 -36.206 1.00 86.38 157 MET A N 1
ATOM 1205 C CA . MET A 1 157 ? 8.949 -16.829 -36.951 1.00 86.38 157 MET A CA 1
ATOM 1206 C C . MET A 1 157 ? 7.595 -16.103 -37.078 1.00 86.38 157 MET A C 1
ATOM 1208 O O . MET A 1 157 ? 6.630 -16.694 -37.577 1.00 86.38 157 MET A O 1
ATOM 1212 N N . PRO A 1 158 ? 7.482 -14.829 -36.656 1.00 87.44 158 PRO A N 1
ATOM 1213 C CA . PRO A 1 158 ? 6.228 -14.101 -36.750 1.00 87.44 158 PRO A CA 1
ATOM 1214 C C . PRO A 1 158 ? 5.737 -13.977 -38.191 1.00 87.44 158 PRO A C 1
ATOM 1216 O O . PRO A 1 158 ? 6.502 -13.668 -39.104 1.00 87.44 158 PRO A O 1
ATOM 1219 N N . LYS A 1 159 ? 4.422 -14.130 -38.391 1.00 85.69 159 LYS A N 1
ATOM 1220 C CA . LYS A 1 159 ? 3.782 -13.980 -39.713 1.00 85.69 159 LYS A CA 1
ATOM 1221 C C . LYS A 1 159 ? 3.943 -12.577 -40.302 1.00 85.69 159 LYS A C 1
ATOM 1223 O O . LYS A 1 159 ? 3.882 -12.410 -41.515 1.00 85.69 159 LYS A O 1
ATOM 1228 N N . SER A 1 160 ? 4.085 -11.573 -39.440 1.00 90.81 160 SER A N 1
ATOM 1229 C CA . SER A 1 160 ? 4.246 -10.172 -39.809 1.00 90.81 160 SER A CA 1
ATOM 1230 C C . SER A 1 160 ? 5.187 -9.509 -38.816 1.00 90.81 160 SER A C 1
ATOM 1232 O O . SER A 1 160 ? 4.982 -9.621 -37.615 1.00 90.81 160 SER A O 1
ATOM 1234 N N . ILE A 1 161 ? 6.212 -8.820 -39.303 1.00 92.38 161 ILE A N 1
ATOM 1235 C CA . ILE A 1 161 ? 7.192 -8.085 -38.497 1.00 92.38 161 ILE A CA 1
ATOM 1236 C C . ILE A 1 161 ? 7.767 -6.960 -39.362 1.00 92.38 161 ILE A C 1
ATOM 1238 O O . ILE A 1 161 ? 7.874 -7.107 -40.582 1.00 92.38 161 ILE A O 1
ATOM 1242 N N . THR A 1 162 ? 8.125 -5.821 -38.764 1.00 92.62 162 THR A N 1
ATOM 1243 C CA . THR A 1 162 ? 8.665 -4.696 -39.541 1.00 92.62 162 THR A CA 1
ATOM 1244 C C . THR A 1 162 ? 9.952 -5.122 -40.251 1.00 92.62 162 THR A C 1
ATOM 1246 O O . THR A 1 162 ? 10.960 -5.411 -39.604 1.00 92.62 162 THR A O 1
ATOM 1249 N N . GLY A 1 163 ? 9.949 -5.085 -41.587 1.00 90.81 163 GLY A N 1
ATOM 1250 C CA . GLY A 1 163 ? 11.006 -5.689 -42.412 1.00 90.81 163 GLY A CA 1
ATOM 1251 C C . GLY A 1 163 ? 12.433 -5.217 -42.112 1.00 90.81 163 GLY A C 1
ATOM 1252 O O . GLY A 1 163 ? 13.374 -5.984 -42.267 1.00 90.81 163 GLY A O 1
ATOM 1253 N N . LYS A 1 164 ? 12.623 -3.992 -41.601 1.00 93.00 164 LYS A N 1
ATOM 1254 C CA . LYS A 1 164 ? 13.958 -3.482 -41.229 1.00 93.00 164 LYS A CA 1
ATOM 1255 C C . LYS A 1 164 ? 14.628 -4.254 -40.080 1.00 93.00 164 LYS A C 1
ATOM 1257 O O . LYS A 1 164 ? 15.849 -4.176 -39.940 1.00 93.00 164 LYS A O 1
ATOM 1262 N N . PHE A 1 165 ? 13.842 -4.965 -39.269 1.00 94.88 165 PHE A N 1
ATOM 1263 C CA . PHE A 1 165 ? 14.326 -5.793 -38.163 1.00 94.88 165 PHE A CA 1
ATOM 1264 C C . PHE A 1 165 ? 14.485 -7.264 -38.538 1.00 94.88 165 PHE A C 1
ATOM 1266 O O . PHE A 1 165 ? 14.787 -8.065 -37.665 1.00 94.88 165 PHE A O 1
ATOM 1273 N N . VAL A 1 166 ? 14.303 -7.627 -39.807 1.00 92.75 166 VAL A N 1
ATOM 1274 C CA . VAL A 1 166 ? 14.502 -8.995 -40.286 1.00 92.75 166 VAL A CA 1
ATOM 1275 C C . VAL A 1 166 ? 15.738 -9.047 -41.171 1.00 92.75 166 VAL A C 1
ATOM 1277 O O . VAL A 1 166 ? 15.966 -8.167 -42.003 1.00 92.75 166 VAL A O 1
ATOM 1280 N N . ALA A 1 167 ? 16.544 -10.085 -40.990 1.00 90.25 167 ALA A N 1
ATOM 1281 C CA . ALA A 1 167 ? 17.666 -10.428 -41.847 1.00 90.25 167 ALA A CA 1
ATOM 1282 C C . ALA A 1 167 ? 17.642 -11.942 -42.101 1.00 90.25 167 ALA A C 1
ATOM 1284 O O . ALA A 1 167 ? 18.181 -12.714 -41.317 1.00 90.25 167 ALA A O 1
ATOM 1285 N N . GLY A 1 168 ? 16.986 -12.366 -43.186 1.00 86.44 168 GLY A N 1
ATOM 1286 C CA . GLY A 1 168 ? 16.785 -13.789 -43.475 1.00 86.44 168 GLY A CA 1
ATOM 1287 C C . GLY A 1 168 ? 15.849 -14.445 -42.457 1.00 86.44 168 GLY A C 1
ATOM 1288 O O . GLY A 1 168 ? 14.706 -14.019 -42.308 1.00 86.44 168 GLY A O 1
ATOM 1289 N N . ASP A 1 169 ? 16.347 -15.466 -41.766 1.00 86.50 169 ASP A N 1
ATOM 1290 C CA . ASP A 1 169 ? 15.693 -16.185 -40.665 1.00 86.50 169 ASP A CA 1
ATOM 1291 C C . ASP A 1 169 ? 15.992 -15.582 -39.276 1.00 86.50 169 ASP A C 1
ATOM 1293 O O . ASP A 1 169 ? 15.547 -16.112 -38.254 1.00 86.50 169 ASP A O 1
ATOM 1297 N N . ALA A 1 170 ? 16.721 -14.461 -39.228 1.00 91.88 170 ALA A N 1
ATOM 1298 C CA . ALA A 1 170 ? 17.091 -13.784 -37.995 1.00 91.88 170 ALA A CA 1
ATOM 1299 C C . ALA A 1 170 ? 16.333 -12.467 -37.770 1.00 91.88 170 ALA A C 1
ATOM 1301 O O . ALA A 1 170 ? 16.033 -11.712 -38.701 1.00 91.88 170 ALA A O 1
ATOM 1302 N N . VAL A 1 171 ? 16.087 -12.156 -36.496 1.00 95.81 171 VAL A N 1
ATOM 1303 C CA . VAL A 1 171 ? 15.535 -10.881 -36.028 1.00 95.81 171 VAL A CA 1
ATOM 1304 C C . VAL A 1 171 ? 16.627 -10.042 -35.367 1.00 95.81 171 VAL A C 1
ATOM 1306 O O . VAL A 1 171 ? 17.403 -10.530 -34.546 1.00 95.81 171 VAL A O 1
ATOM 1309 N N . LYS A 1 172 ? 16.663 -8.752 -35.700 1.00 97.19 172 LYS A N 1
ATOM 1310 C CA . LYS A 1 172 ? 17.593 -7.764 -35.148 1.00 97.19 172 LYS A CA 1
ATOM 1311 C C . LYS A 1 172 ? 17.123 -7.262 -33.787 1.00 97.19 172 LYS A C 1
ATOM 1313 O O . LYS A 1 172 ? 16.447 -6.236 -33.681 1.00 97.19 172 LYS A O 1
ATOM 1318 N N . VAL A 1 173 ? 17.420 -8.038 -32.748 1.00 95.88 173 VAL A N 1
ATOM 1319 C CA . VAL A 1 173 ? 16.910 -7.819 -31.387 1.00 95.88 173 VAL A CA 1
ATOM 1320 C C . VAL A 1 173 ? 17.402 -6.515 -30.767 1.00 95.88 173 VAL A C 1
ATOM 1322 O O . VAL A 1 173 ? 16.603 -5.791 -30.175 1.00 95.88 173 VAL A O 1
ATOM 1325 N N . LYS A 1 174 ? 18.689 -6.189 -30.902 1.00 96.06 174 LYS A N 1
ATOM 1326 C CA . LYS A 1 174 ? 19.239 -4.949 -30.351 1.00 96.06 174 LYS A CA 1
ATOM 1327 C C . LYS A 1 174 ? 18.634 -3.750 -31.072 1.00 96.06 174 LYS A C 1
ATOM 1329 O O . LYS A 1 174 ? 18.119 -2.856 -30.413 1.00 96.06 174 LYS A O 1
ATOM 1334 N N . SER A 1 175 ? 18.578 -3.781 -32.405 1.00 95.88 175 SER A N 1
ATOM 1335 C CA . SER A 1 175 ? 17.903 -2.747 -33.199 1.00 95.88 175 SER A CA 1
ATOM 1336 C C . SER A 1 175 ? 16.440 -2.563 -32.785 1.00 95.88 175 SER A C 1
ATOM 1338 O O . SER A 1 175 ? 15.925 -1.442 -32.779 1.00 95.88 175 SER A O 1
ATOM 1340 N N . LEU A 1 176 ? 15.750 -3.655 -32.454 1.00 94.88 176 LEU A N 1
ATOM 1341 C CA . LEU A 1 176 ? 14.358 -3.616 -32.032 1.00 94.88 176 LEU A CA 1
ATOM 1342 C C . LEU A 1 176 ? 14.200 -3.001 -30.632 1.00 94.88 176 LEU A C 1
ATOM 1344 O O . LEU A 1 176 ? 13.351 -2.128 -30.446 1.00 94.88 176 LEU A O 1
ATOM 1348 N N . ILE A 1 177 ? 15.040 -3.393 -29.672 1.00 94.56 177 ILE A N 1
ATOM 1349 C CA . ILE A 1 177 ? 15.074 -2.809 -28.321 1.00 94.56 177 ILE A CA 1
ATOM 1350 C C . ILE A 1 177 ? 15.442 -1.323 -28.388 1.00 94.56 177 ILE A C 1
ATOM 1352 O O . ILE A 1 177 ? 14.766 -0.500 -27.769 1.00 94.56 177 ILE A O 1
ATOM 1356 N N . ASP A 1 178 ? 16.426 -0.953 -29.205 1.00 92.88 178 ASP A N 1
ATOM 1357 C CA . ASP A 1 178 ? 16.821 0.441 -29.413 1.00 92.88 178 ASP A CA 1
ATOM 1358 C C . ASP A 1 178 ? 15.647 1.267 -29.973 1.00 92.88 178 ASP A C 1
ATOM 1360 O O . ASP A 1 178 ? 15.355 2.373 -29.515 1.00 92.88 178 ASP A O 1
ATOM 1364 N N . ALA A 1 179 ? 14.897 0.707 -30.927 1.00 91.44 179 ALA A N 1
ATOM 1365 C CA . ALA A 1 179 ? 13.781 1.401 -31.564 1.00 91.44 179 ALA A CA 1
ATOM 1366 C C . ALA A 1 179 ? 12.507 1.494 -30.706 1.00 91.44 179 ALA A C 1
ATOM 1368 O O . ALA A 1 179 ? 11.725 2.432 -30.888 1.00 91.44 179 ALA A O 1
ATOM 1369 N N . ARG A 1 180 ? 12.243 0.512 -29.834 1.00 91.81 180 ARG A N 1
ATOM 1370 C CA . ARG A 1 180 ? 10.975 0.400 -29.081 1.00 91.81 180 ARG A CA 1
ATOM 1371 C C . ARG A 1 180 ? 11.102 0.749 -27.612 1.00 91.81 180 ARG A C 1
ATOM 1373 O O . ARG A 1 180 ? 10.161 1.276 -27.029 1.00 91.81 180 ARG A O 1
ATOM 1380 N N . CYS A 1 181 ? 12.254 0.469 -27.021 1.00 91.38 181 CYS A N 1
ATOM 1381 C CA . CYS A 1 181 ? 12.480 0.611 -25.592 1.00 91.38 181 CYS A CA 1
ATOM 1382 C C . CYS A 1 181 ? 13.408 1.796 -25.307 1.00 91.38 181 CYS A C 1
ATOM 1384 O O . CYS A 1 181 ? 13.055 2.661 -24.503 1.00 91.38 181 CYS A O 1
ATOM 1386 N N . ALA A 1 182 ? 14.550 1.899 -25.996 1.00 88.81 182 ALA A N 1
ATOM 1387 C CA . ALA A 1 182 ? 15.532 2.952 -25.718 1.00 88.81 182 ALA A CA 1
ATOM 1388 C C . ALA A 1 182 ? 15.027 4.367 -26.060 1.00 88.81 182 ALA A C 1
ATOM 1390 O O . ALA A 1 182 ? 15.494 5.335 -25.477 1.00 88.81 182 ALA A O 1
ATOM 1391 N N . SER A 1 183 ? 14.002 4.519 -26.901 1.00 83.69 183 SER A N 1
ATOM 1392 C CA . SER A 1 183 ? 13.367 5.828 -27.142 1.00 83.69 183 SER A CA 1
ATOM 1393 C C . SER A 1 183 ? 12.733 6.452 -25.889 1.00 83.69 183 SER A C 1
ATOM 1395 O O . SER A 1 183 ? 12.620 7.671 -25.797 1.00 83.69 183 SER A O 1
ATOM 1397 N N . CYS A 1 184 ? 12.310 5.627 -24.925 1.00 87.44 184 CYS A N 1
ATOM 1398 C CA . CYS A 1 184 ? 11.770 6.073 -23.638 1.00 87.44 184 CYS A CA 1
ATOM 1399 C C . CYS A 1 184 ? 12.757 5.868 -22.481 1.00 87.44 184 CYS A C 1
ATOM 1401 O O . CYS A 1 184 ? 12.680 6.591 -21.487 1.00 87.44 184 CYS A O 1
ATOM 1403 N N . HIS A 1 185 ? 13.648 4.883 -22.608 1.00 89.31 185 HIS A N 1
ATOM 1404 C CA . HIS A 1 185 ? 14.586 4.441 -21.575 1.00 89.31 185 HIS A CA 1
ATOM 1405 C C . HIS A 1 185 ? 16.029 4.912 -21.801 1.00 89.31 185 HIS A C 1
ATOM 1407 O O . HIS A 1 185 ? 16.904 4.604 -21.001 1.00 89.31 185 HIS A O 1
ATOM 1413 N N . GLY A 1 186 ? 16.304 5.625 -22.888 1.00 83.88 186 GLY A N 1
ATOM 1414 C CA . GLY A 1 186 ? 17.628 6.146 -23.197 1.00 83.88 186 GLY A CA 1
ATOM 1415 C C . GLY A 1 186 ? 17.972 7.389 -22.387 1.00 83.88 186 GLY A C 1
ATOM 1416 O O . GLY A 1 186 ? 17.127 7.983 -21.706 1.00 83.88 186 GLY A O 1
ATOM 1417 N N . LYS A 1 187 ? 19.228 7.811 -22.489 1.00 81.62 187 LYS A N 1
ATOM 1418 C CA . LYS A 1 187 ? 19.729 9.005 -21.799 1.00 81.62 187 LYS A CA 1
ATOM 1419 C C . LYS A 1 187 ? 18.910 10.256 -22.162 1.00 81.62 187 LYS A C 1
ATOM 1421 O O . LYS A 1 187 ? 18.664 10.516 -23.338 1.00 81.62 187 LYS A O 1
ATOM 1426 N N . GLY A 1 188 ? 18.484 11.040 -21.169 1.00 76.25 188 GLY A N 1
ATOM 1427 C CA . GLY A 1 188 ? 17.656 12.237 -21.356 1.00 76.25 188 GLY A CA 1
ATOM 1428 C C . GLY A 1 188 ? 16.180 11.966 -21.676 1.00 76.25 188 GLY A C 1
ATOM 1429 O O . GLY A 1 188 ? 15.438 12.907 -21.962 1.00 76.25 188 GLY A O 1
ATOM 1430 N N . SER A 1 189 ? 15.740 10.705 -21.642 1.00 77.88 189 SER A N 1
ATOM 1431 C CA . SER A 1 189 ? 14.340 10.327 -21.855 1.00 77.88 189 SER A CA 1
ATOM 1432 C C . SER A 1 189 ? 13.570 10.263 -20.531 1.00 77.88 189 SER A C 1
ATOM 1434 O O . SER A 1 189 ? 14.180 10.118 -19.470 1.00 77.88 189 SER A O 1
ATOM 1436 N N . PRO A 1 190 ? 12.221 10.304 -20.554 1.00 70.06 190 PRO A N 1
ATOM 1437 C CA . PRO A 1 190 ? 11.418 10.289 -19.332 1.00 70.06 190 PRO A CA 1
ATOM 1438 C C . PRO A 1 190 ? 11.737 9.133 -18.370 1.00 70.06 190 PRO A C 1
ATOM 1440 O O . PRO A 1 190 ? 11.536 9.295 -17.169 1.00 70.06 190 PRO A O 1
ATOM 1443 N N . GLN A 1 191 ? 12.237 7.995 -18.880 1.00 82.00 191 GLN A N 1
ATOM 1444 C CA . GLN A 1 191 ? 12.523 6.785 -18.101 1.00 82.00 191 GLN A CA 1
ATOM 1445 C C . GLN A 1 191 ? 14.023 6.457 -17.982 1.00 82.00 191 GLN A C 1
ATOM 1447 O O . GLN A 1 191 ? 14.370 5.298 -17.759 1.00 82.00 191 GLN A O 1
ATOM 1452 N N . GLU A 1 192 ? 14.911 7.456 -18.075 1.00 82.44 192 GLU A N 1
ATOM 1453 C CA . GLU A 1 192 ? 16.379 7.299 -17.959 1.00 82.44 192 GLU A CA 1
ATOM 1454 C C . GLU A 1 192 ? 16.827 6.565 -16.676 1.00 82.44 192 GLU A C 1
ATOM 1456 O O . GLU A 1 192 ? 17.852 5.887 -16.669 1.00 82.44 192 GLU A O 1
ATOM 1461 N N . GLY A 1 193 ? 16.034 6.619 -15.597 1.00 80.62 193 GLY A N 1
ATOM 1462 C CA . GLY A 1 193 ? 16.300 5.873 -14.356 1.00 80.62 193 GLY A CA 1
ATOM 1463 C C . GLY A 1 193 ? 16.253 4.343 -14.498 1.00 80.62 193 GLY A C 1
ATOM 1464 O O . GLY A 1 193 ? 16.687 3.627 -13.596 1.00 80.62 193 GLY A O 1
ATOM 1465 N N . PHE A 1 194 ? 15.753 3.834 -15.625 1.00 86.12 194 PHE A N 1
ATOM 1466 C CA . PHE A 1 194 ? 15.725 2.416 -15.975 1.00 86.12 194 PHE A CA 1
ATOM 1467 C C . PHE A 1 194 ? 16.325 2.238 -17.371 1.00 86.12 194 PHE A C 1
ATOM 1469 O O . PHE A 1 194 ? 15.574 1.991 -18.317 1.00 86.12 194 PHE A O 1
ATOM 1476 N N . PRO A 1 195 ? 17.645 2.410 -17.535 1.00 89.25 195 PRO A N 1
ATOM 1477 C CA . PRO A 1 195 ? 18.244 2.433 -18.857 1.00 89.25 195 PRO A CA 1
ATOM 1478 C C . PRO A 1 195 ? 18.146 1.059 -19.522 1.00 89.25 195 PRO A C 1
ATOM 1480 O O . PRO A 1 195 ? 18.185 0.045 -18.833 1.00 89.25 195 PRO A O 1
ATOM 1483 N N . LEU A 1 196 ? 17.991 1.021 -20.847 1.00 92.25 196 LEU A N 1
ATOM 1484 C CA . LEU A 1 196 ? 17.872 -0.216 -21.641 1.00 92.25 196 LEU A CA 1
ATOM 1485 C C . LEU A 1 196 ? 18.737 -0.169 -22.917 1.00 92.25 196 LEU A C 1
ATOM 1487 O O . LEU A 1 196 ? 18.426 -0.825 -23.902 1.00 92.25 196 LEU A O 1
ATOM 1491 N N . GLU A 1 197 ? 19.810 0.623 -22.905 1.00 89.12 197 GLU A N 1
ATOM 1492 C CA . GLU A 1 197 ? 20.697 0.866 -24.058 1.00 89.12 197 GLU A CA 1
ATOM 1493 C C . GLU A 1 197 ? 21.787 -0.214 -24.201 1.00 89.12 197 GLU A C 1
ATOM 1495 O O . GLU A 1 197 ? 22.399 -0.385 -25.256 1.00 89.12 197 GLU A O 1
ATOM 1500 N N . THR A 1 198 ? 22.061 -0.964 -23.131 1.00 93.25 198 THR A N 1
ATOM 1501 C CA . THR A 1 198 ? 23.092 -2.012 -23.109 1.00 93.25 198 THR A CA 1
ATOM 1502 C C . THR A 1 198 ? 22.531 -3.339 -22.620 1.00 93.25 198 THR A C 1
ATOM 1504 O O . THR A 1 198 ? 21.635 -3.367 -21.774 1.00 93.25 198 THR A O 1
ATOM 1507 N N . TYR A 1 199 ? 23.125 -4.451 -23.070 1.00 93.31 199 TYR A N 1
ATOM 1508 C CA . TYR A 1 199 ? 22.709 -5.787 -22.635 1.00 93.31 199 TYR A CA 1
ATOM 1509 C C . TYR A 1 199 ? 22.711 -5.917 -21.108 1.00 93.31 199 TYR A C 1
ATOM 1511 O O . TYR A 1 199 ? 21.729 -6.367 -20.537 1.00 93.31 199 TYR A O 1
ATOM 1519 N N . ALA A 1 200 ? 23.762 -5.442 -20.429 1.00 92.81 200 ALA A N 1
ATOM 1520 C CA . ALA A 1 200 ? 23.874 -5.511 -18.969 1.00 92.81 200 ALA A CA 1
ATOM 1521 C C . ALA A 1 200 ? 22.742 -4.778 -18.225 1.00 92.81 200 ALA A C 1
ATOM 1523 O O . ALA A 1 200 ? 22.447 -5.091 -17.073 1.00 92.81 200 ALA A O 1
ATOM 1524 N N . GLN A 1 201 ? 22.115 -3.784 -18.856 1.00 92.81 201 GLN A N 1
ATOM 1525 C CA . GLN A 1 201 ? 20.957 -3.109 -18.287 1.00 92.81 201 GLN A CA 1
ATOM 1526 C C . GLN A 1 201 ? 19.662 -3.895 -18.537 1.00 92.81 201 GLN A C 1
ATOM 1528 O O . GLN A 1 201 ? 18.861 -4.037 -17.615 1.00 92.81 201 GLN A O 1
ATOM 1533 N N . VAL A 1 202 ? 19.485 -4.457 -19.739 1.00 92.62 202 VAL A N 1
ATOM 1534 C CA . VAL A 1 202 ? 18.324 -5.298 -20.084 1.00 92.62 202 VAL A CA 1
ATOM 1535 C C . VAL A 1 202 ? 18.337 -6.619 -19.296 1.00 92.62 202 VAL A C 1
ATOM 1537 O O . VAL A 1 202 ? 17.293 -7.060 -18.814 1.00 92.62 202 VAL A O 1
ATOM 1540 N N . ASP A 1 203 ? 19.517 -7.209 -19.082 1.00 93.50 203 ASP A N 1
ATOM 1541 C CA . ASP A 1 203 ? 19.743 -8.485 -18.385 1.00 93.50 203 ASP A CA 1
ATOM 1542 C C . ASP A 1 203 ? 19.154 -8.503 -16.960 1.00 93.50 203 ASP A C 1
ATOM 1544 O O . ASP A 1 203 ? 18.603 -9.505 -16.501 1.00 93.50 203 ASP A O 1
ATOM 1548 N N . LYS A 1 204 ? 19.125 -7.343 -16.293 1.00 90.94 204 LYS A N 1
ATOM 1549 C CA . LYS A 1 204 ? 18.519 -7.172 -14.959 1.00 90.94 204 LYS A CA 1
ATOM 1550 C C . LYS A 1 204 ? 17.029 -7.518 -14.913 1.00 90.94 204 LYS A C 1
ATOM 1552 O O . LYS A 1 204 ? 16.517 -7.872 -13.855 1.00 90.94 204 LYS A O 1
ATOM 1557 N N . TYR A 1 205 ? 16.327 -7.409 -16.040 1.00 90.81 205 TYR A N 1
ATOM 1558 C CA . TYR A 1 205 ? 14.886 -7.672 -16.152 1.00 90.81 205 TYR A CA 1
ATOM 1559 C C . TYR A 1 205 ? 14.572 -9.024 -16.789 1.00 90.81 205 TYR A C 1
ATOM 1561 O O . TYR A 1 205 ? 13.409 -9.403 -16.930 1.00 90.81 205 TYR A O 1
ATOM 1569 N N . LEU A 1 206 ? 15.616 -9.738 -17.182 1.00 91.19 206 LEU A N 1
ATOM 1570 C CA . LEU A 1 206 ? 15.593 -10.935 -18.000 1.00 91.19 206 LEU A CA 1
ATOM 1571 C C . LEU A 1 206 ? 15.764 -12.218 -17.169 1.00 91.19 206 LEU A C 1
ATOM 1573 O O . LEU A 1 206 ? 15.535 -13.315 -17.684 1.00 91.19 206 LEU A O 1
ATOM 1577 N N . ALA A 1 207 ? 16.104 -12.083 -15.885 1.00 83.94 207 ALA A N 1
ATOM 1578 C CA . ALA A 1 207 ? 16.117 -13.176 -14.925 1.00 83.94 207 ALA A CA 1
ATOM 1579 C C . ALA A 1 207 ? 14.703 -13.749 -14.730 1.00 83.94 207 ALA A C 1
ATOM 1581 O O . ALA A 1 207 ? 13.747 -13.021 -14.445 1.00 83.94 207 ALA A O 1
ATOM 1582 N N . VAL A 1 208 ? 14.581 -15.066 -14.887 1.00 80.12 208 VAL A N 1
ATOM 1583 C CA . VAL A 1 208 ? 13.358 -15.810 -14.583 1.00 80.12 208 VAL A CA 1
ATOM 1584 C C . VAL A 1 208 ? 13.404 -16.216 -13.108 1.00 80.12 208 VAL A C 1
ATOM 1586 O O . VAL A 1 208 ? 14.388 -16.832 -12.692 1.00 80.12 208 VAL A O 1
ATOM 1589 N N . PRO A 1 209 ? 12.384 -15.878 -12.298 1.00 70.94 209 PRO A N 1
ATOM 1590 C CA . PRO A 1 209 ? 12.303 -16.354 -10.922 1.00 70.94 209 PRO A CA 1
ATOM 1591 C C . PRO A 1 209 ? 12.348 -17.891 -10.865 1.00 70.94 209 PRO A C 1
ATOM 1593 O O . PRO A 1 209 ? 11.741 -18.539 -11.721 1.00 70.94 209 PRO A O 1
ATOM 1596 N N . PRO A 1 210 ? 13.027 -18.501 -9.876 1.00 64.56 210 PRO A N 1
ATOM 1597 C CA . PRO A 1 210 ? 13.048 -19.954 -9.738 1.00 64.56 210 PRO A CA 1
ATOM 1598 C C . PRO A 1 210 ? 11.625 -20.495 -9.574 1.00 64.56 210 PRO A C 1
ATOM 1600 O O . PRO A 1 210 ? 10.812 -19.908 -8.858 1.00 64.56 210 PRO A O 1
ATOM 1603 N N . VAL A 1 211 ? 11.331 -21.620 -10.233 1.00 62.31 211 VAL A N 1
ATOM 1604 C CA . VAL A 1 211 ? 10.036 -22.301 -10.115 1.00 62.31 211 VAL A CA 1
ATOM 1605 C C . VAL A 1 211 ? 9.951 -22.914 -8.713 1.00 62.31 211 VAL A C 1
ATOM 1607 O O . VAL A 1 211 ? 10.772 -23.776 -8.388 1.00 62.31 211 VAL A O 1
ATOM 1610 N N . PRO A 1 212 ? 9.012 -22.484 -7.854 1.00 61.78 212 PRO A N 1
ATOM 1611 C CA . PRO A 1 212 ? 8.812 -23.127 -6.563 1.00 61.78 212 PRO A CA 1
ATOM 1612 C C . PRO A 1 212 ? 8.367 -24.578 -6.770 1.00 61.78 212 PRO A C 1
ATOM 1614 O O . PRO A 1 212 ? 7.626 -24.869 -7.707 1.00 61.78 212 PRO A O 1
ATOM 1617 N N . HIS A 1 213 ? 8.777 -25.486 -5.883 1.00 64.69 213 HIS A N 1
ATOM 1618 C CA . HIS A 1 213 ? 8.254 -26.851 -5.891 1.00 64.69 213 HIS A CA 1
ATOM 1619 C C . HIS A 1 213 ? 6.728 -26.825 -5.703 1.00 64.69 213 HIS A C 1
ATOM 1621 O O . HIS A 1 213 ? 6.239 -26.308 -4.697 1.00 64.69 213 HIS A O 1
ATOM 1627 N N . PHE A 1 214 ? 5.990 -27.366 -6.673 1.00 72.00 214 PHE A N 1
ATOM 1628 C CA . PHE A 1 214 ? 4.534 -27.450 -6.636 1.00 72.00 214 PHE A CA 1
ATOM 1629 C C . PHE A 1 214 ? 4.111 -28.852 -6.165 1.00 72.00 214 PHE A C 1
ATOM 1631 O O . PHE A 1 214 ? 4.363 -29.826 -6.879 1.00 72.00 214 PHE A O 1
ATOM 1638 N N . PRO A 1 215 ? 3.526 -28.993 -4.960 1.00 69.81 215 PRO A N 1
ATOM 1639 C CA . PRO A 1 215 ? 3.152 -30.299 -4.435 1.00 69.81 215 PRO A CA 1
ATOM 1640 C C . PRO A 1 215 ? 1.949 -30.897 -5.194 1.00 69.81 215 PRO A C 1
ATOM 1642 O O . PRO A 1 215 ? 1.090 -30.156 -5.681 1.00 69.81 215 PRO A O 1
ATOM 1645 N N . PRO A 1 216 ? 1.837 -32.238 -5.272 1.00 68.00 216 PRO A N 1
ATOM 1646 C CA . PRO A 1 216 ? 0.651 -32.894 -5.818 1.00 68.00 216 PRO A CA 1
ATOM 1647 C C . PRO A 1 216 ? -0.593 -32.541 -4.986 1.00 68.00 216 PRO A C 1
ATOM 1649 O O . PRO A 1 216 ? -0.568 -32.681 -3.764 1.00 68.00 216 PRO A O 1
ATOM 1652 N N . GLY A 1 217 ? -1.683 -32.120 -5.636 1.00 71.94 217 GLY A N 1
ATOM 1653 C CA . GLY A 1 217 ? -2.941 -31.749 -4.964 1.00 71.94 217 GLY A CA 1
ATOM 1654 C C . GLY A 1 217 ? -3.163 -30.245 -4.760 1.00 71.94 217 GLY A C 1
ATOM 1655 O O . GLY A 1 217 ? -4.136 -29.864 -4.114 1.00 71.94 217 GLY A O 1
ATOM 1656 N N . GLY A 1 218 ? -2.298 -29.405 -5.329 1.00 81.06 218 GLY A N 1
ATOM 1657 C CA . GLY A 1 218 ? -2.443 -27.954 -5.321 1.00 81.06 218 GLY A CA 1
ATOM 1658 C C . GLY A 1 218 ? -1.563 -27.260 -4.284 1.00 81.06 218 GLY A C 1
ATOM 1659 O O . GLY A 1 218 ? -1.097 -27.866 -3.317 1.00 81.06 218 GLY A O 1
ATOM 1660 N N . GLY A 1 219 ? -1.296 -25.972 -4.497 1.00 82.31 219 GLY A N 1
ATOM 1661 C CA . GLY A 1 219 ? -0.374 -25.217 -3.655 1.00 82.31 219 GLY A CA 1
ATOM 1662 C C . GLY A 1 219 ? -0.544 -23.703 -3.717 1.00 82.31 219 GLY A C 1
ATOM 1663 O O . GLY A 1 219 ? -1.050 -23.138 -4.687 1.00 82.31 219 GLY A O 1
ATOM 1664 N N . TRP A 1 220 ? -0.080 -23.032 -2.659 1.00 84.94 220 TRP A N 1
ATOM 1665 C CA . TRP A 1 220 ? -0.012 -21.573 -2.580 1.00 84.94 220 TRP A CA 1
ATOM 1666 C C . TRP A 1 220 ? 1.254 -21.054 -3.254 1.00 84.94 220 TRP A C 1
ATOM 1668 O O . TRP A 1 220 ? 2.364 -21.293 -2.779 1.00 84.94 220 TRP A O 1
ATOM 1678 N N . VAL A 1 221 ? 1.085 -20.280 -4.322 1.00 80.44 221 VAL A N 1
ATOM 1679 C CA . VAL A 1 221 ? 2.188 -19.713 -5.103 1.00 80.44 221 VAL A CA 1
ATOM 1680 C C . VAL A 1 221 ? 2.147 -18.195 -5.024 1.00 80.44 221 VAL A C 1
ATOM 1682 O O . VAL A 1 221 ? 1.078 -17.590 -5.099 1.00 80.44 221 VAL A O 1
ATOM 1685 N N . ARG A 1 222 ? 3.313 -17.567 -4.843 1.00 80.00 222 ARG A N 1
ATOM 1686 C CA . ARG A 1 222 ? 3.435 -16.106 -4.813 1.00 80.00 222 ARG A CA 1
ATOM 1687 C C . ARG A 1 222 ? 3.232 -15.553 -6.220 1.00 80.00 222 ARG A C 1
ATOM 1689 O O . ARG A 1 222 ? 3.978 -15.898 -7.129 1.00 80.00 222 ARG A O 1
ATOM 1696 N N . VAL A 1 223 ? 2.219 -14.710 -6.377 1.00 77.00 223 VAL A N 1
ATOM 1697 C CA . VAL A 1 223 ? 1.825 -14.103 -7.657 1.00 77.00 223 VAL A CA 1
ATOM 1698 C C . VAL A 1 223 ? 1.978 -12.585 -7.655 1.00 77.00 223 VAL A C 1
ATOM 1700 O O . VAL A 1 223 ? 2.133 -11.989 -8.717 1.00 77.00 223 VAL A O 1
ATOM 1703 N N . GLU A 1 224 ? 1.973 -11.956 -6.478 1.00 77.19 224 GLU A N 1
ATOM 1704 C CA . GLU A 1 224 ? 2.213 -10.523 -6.321 1.00 77.19 224 GLU A CA 1
ATOM 1705 C C . GLU A 1 224 ? 2.985 -10.214 -5.032 1.00 77.19 224 GLU A C 1
ATOM 1707 O O . GLU 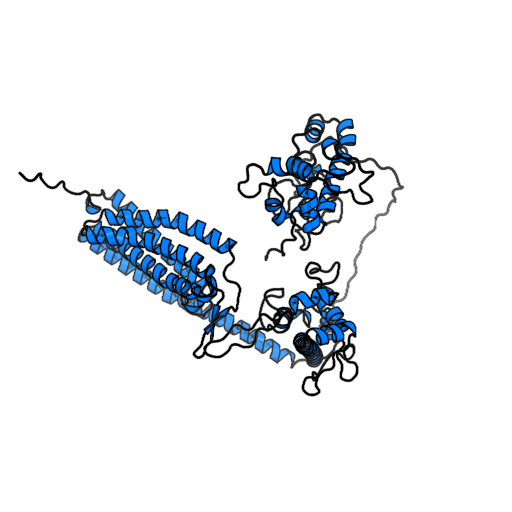A 1 224 ? 3.210 -11.081 -4.184 1.00 77.19 224 GLU A O 1
ATOM 1712 N N . GLU A 1 225 ? 3.434 -8.968 -4.901 1.00 80.44 225 GLU A N 1
ATOM 1713 C CA . GLU A 1 225 ? 3.975 -8.470 -3.640 1.00 80.44 225 GLU A CA 1
ATOM 1714 C C . GLU A 1 225 ? 2.828 -8.218 -2.647 1.00 80.44 225 GLU A C 1
ATOM 1716 O O . GLU A 1 225 ? 1.827 -7.603 -3.031 1.00 80.44 225 GLU A O 1
ATOM 1721 N N . PRO A 1 226 ? 2.951 -8.641 -1.374 1.00 86.88 226 PRO A N 1
ATOM 1722 C CA . PRO A 1 226 ? 1.962 -8.313 -0.352 1.00 86.88 226 PRO A CA 1
ATOM 1723 C C . PRO A 1 226 ? 1.892 -6.795 -0.113 1.00 86.88 226 PRO A C 1
ATOM 1725 O O . PRO A 1 226 ? 2.783 -6.042 -0.519 1.00 86.88 226 PRO A O 1
ATOM 1728 N N . ILE A 1 227 ? 0.855 -6.337 0.603 1.00 85.81 227 ILE A N 1
ATOM 1729 C CA . ILE A 1 227 ? 0.690 -4.929 1.017 1.00 85.81 227 ILE A CA 1
ATOM 1730 C C . ILE A 1 227 ? 2.021 -4.321 1.489 1.00 85.81 227 ILE A C 1
ATOM 1732 O O . ILE A 1 227 ? 2.784 -4.979 2.186 1.00 85.81 227 ILE A O 1
ATOM 1736 N N . SER A 1 228 ? 2.355 -3.080 1.122 1.00 86.94 228 SER A N 1
ATOM 1737 C CA . SER A 1 228 ? 3.658 -2.499 1.494 1.00 86.94 228 SER A CA 1
ATOM 1738 C C . SER A 1 228 ? 3.812 -2.331 3.015 1.00 86.94 228 SER A C 1
ATOM 1740 O O . SER A 1 228 ? 2.818 -2.236 3.741 1.00 86.94 228 SER A O 1
ATOM 1742 N N . LEU A 1 229 ? 5.054 -2.312 3.513 1.00 87.31 229 LEU A N 1
ATOM 1743 C CA . LEU A 1 229 ? 5.328 -2.167 4.949 1.00 87.31 229 LEU A CA 1
ATOM 1744 C C . LEU A 1 229 ? 4.834 -0.824 5.493 1.00 87.31 229 LEU A C 1
ATOM 1746 O O . LEU A 1 229 ? 4.331 -0.763 6.611 1.00 87.31 229 LEU A O 1
ATOM 1750 N N . GLU A 1 230 ? 4.915 0.238 4.696 1.00 87.94 230 GLU A N 1
ATOM 1751 C CA . GLU A 1 230 ? 4.458 1.577 5.067 1.00 87.94 230 GLU A CA 1
ATOM 1752 C C . GLU A 1 230 ? 2.943 1.584 5.254 1.00 87.94 230 GLU A C 1
ATOM 1754 O O . GLU A 1 230 ? 2.446 2.042 6.282 1.00 87.94 230 GLU A O 1
ATOM 1759 N N . LYS A 1 231 ? 2.207 1.007 4.294 1.00 85.19 231 LYS A N 1
ATOM 1760 C CA . LYS A 1 231 ? 0.747 0.882 4.374 1.00 85.19 231 LYS A CA 1
ATOM 1761 C C . LYS A 1 231 ? 0.326 0.014 5.553 1.00 85.19 231 LYS A C 1
ATOM 1763 O O . LYS A 1 231 ? -0.610 0.369 6.265 1.00 85.19 231 LYS A O 1
ATOM 1768 N N . LEU A 1 232 ? 1.027 -1.095 5.784 1.00 90.50 232 LEU A N 1
ATOM 1769 C CA . LEU A 1 232 ? 0.762 -1.977 6.916 1.00 90.50 232 LEU A CA 1
ATOM 1770 C C . LEU A 1 232 ? 1.017 -1.273 8.257 1.00 90.50 232 LEU A C 1
ATOM 1772 O O . LEU A 1 232 ? 0.188 -1.360 9.160 1.00 90.50 232 LEU A O 1
ATOM 1776 N N . THR A 1 233 ? 2.118 -0.530 8.374 1.00 90.88 233 THR A N 1
ATOM 1777 C CA . THR A 1 233 ? 2.472 0.234 9.582 1.00 90.88 233 THR A CA 1
ATOM 1778 C C . THR A 1 233 ? 1.476 1.360 9.840 1.00 90.88 233 THR A C 1
ATOM 1780 O O . THR A 1 233 ? 0.992 1.505 10.961 1.00 90.88 233 THR A O 1
ATOM 1783 N N . GLN A 1 234 ? 1.112 2.126 8.807 1.00 90.00 234 GLN A N 1
ATOM 1784 C CA . GLN A 1 234 ? 0.116 3.191 8.914 1.00 90.00 234 GLN A CA 1
ATOM 1785 C C . GLN A 1 234 ? -1.248 2.633 9.329 1.00 90.00 234 GLN A C 1
ATOM 1787 O O . GLN A 1 234 ? -1.885 3.175 10.232 1.00 90.00 234 GLN A O 1
ATOM 1792 N N . SER A 1 235 ? -1.670 1.528 8.706 1.00 89.12 235 SER A N 1
ATOM 1793 C CA . SER A 1 235 ? -2.908 0.843 9.071 1.00 89.12 235 SER A CA 1
ATOM 1794 C C . SER A 1 235 ? -2.854 0.357 10.520 1.00 89.12 235 SER A C 1
ATOM 1796 O O . SER A 1 235 ? -3.752 0.670 11.293 1.00 89.12 235 SER A O 1
ATOM 1798 N N . THR A 1 236 ? -1.774 -0.317 10.924 1.00 91.50 236 THR A N 1
ATOM 1799 C CA . THR A 1 236 ? -1.574 -0.804 12.300 1.00 91.50 236 THR A CA 1
ATOM 1800 C C . THR A 1 236 ? -1.672 0.332 13.315 1.00 91.50 236 THR A C 1
ATOM 1802 O O . THR A 1 236 ? -2.402 0.210 14.291 1.00 91.50 236 THR A O 1
ATOM 1805 N N . HIS A 1 237 ? -0.988 1.455 13.073 1.00 88.12 237 HIS A N 1
ATOM 1806 C CA . HIS A 1 237 ? -1.020 2.612 13.967 1.00 88.12 237 HIS A CA 1
ATOM 1807 C C . HIS A 1 237 ? -2.438 3.178 14.110 1.00 88.12 237 HIS A C 1
ATOM 1809 O O . HIS A 1 237 ? -2.905 3.385 15.228 1.00 88.12 237 HIS A O 1
ATOM 1815 N N . ALA A 1 238 ? -3.134 3.390 12.988 1.00 87.06 238 ALA A N 1
ATOM 1816 C CA . ALA A 1 238 ? -4.487 3.936 12.990 1.00 87.06 238 ALA A CA 1
ATOM 1817 C C . ALA A 1 238 ? -5.487 2.996 13.683 1.00 87.06 238 ALA A C 1
ATOM 1819 O O . ALA A 1 238 ? -6.233 3.422 14.562 1.00 87.06 238 ALA A O 1
ATOM 1820 N N . HIS A 1 239 ? -5.478 1.710 13.327 1.00 86.06 239 HIS A N 1
ATOM 1821 C CA . HIS A 1 239 ? -6.443 0.746 13.847 1.00 86.06 239 HIS A CA 1
ATOM 1822 C C . HIS A 1 239 ? -6.159 0.425 15.312 1.00 86.06 239 HIS A C 1
ATOM 1824 O O . HIS A 1 239 ? -7.075 0.494 16.121 1.00 86.06 239 HIS A O 1
ATOM 1830 N N . LEU A 1 240 ? -4.909 0.153 15.697 1.00 88.62 240 LEU A N 1
ATOM 1831 C CA . LEU A 1 240 ? -4.597 -0.213 17.077 1.00 88.62 240 LEU A CA 1
ATOM 1832 C C . LEU A 1 240 ? -4.867 0.946 18.046 1.00 88.62 240 LEU A C 1
ATOM 1834 O O . LEU A 1 240 ? -5.463 0.719 19.094 1.00 88.62 240 LEU A O 1
ATOM 1838 N N . LEU A 1 241 ? -4.505 2.186 17.688 1.00 89.75 241 LEU A N 1
ATOM 1839 C CA . LEU A 1 241 ? -4.741 3.347 18.550 1.00 89.75 241 LEU A CA 1
ATOM 1840 C C . LEU A 1 241 ? -6.239 3.640 18.716 1.00 89.75 241 LEU A C 1
ATOM 1842 O O . LEU A 1 241 ? -6.726 3.773 19.839 1.00 89.75 241 LEU A O 1
ATOM 1846 N N . SER A 1 242 ? -6.984 3.728 17.612 1.00 88.56 242 SER A N 1
ATOM 1847 C CA . SER A 1 242 ? -8.408 4.070 17.666 1.00 88.56 242 SER A CA 1
ATOM 1848 C C . SER A 1 242 ? -9.255 2.935 18.244 1.00 88.56 242 SER A C 1
ATOM 1850 O O . SER A 1 242 ? -10.128 3.183 19.076 1.00 88.56 242 SER A O 1
ATOM 1852 N N . PHE A 1 243 ? -8.996 1.684 17.856 1.00 90.50 243 PHE A N 1
ATOM 1853 C CA . PHE A 1 243 ? -9.778 0.538 18.320 1.00 90.50 243 PHE A CA 1
ATOM 1854 C C . PHE A 1 243 ? -9.474 0.153 19.759 1.00 90.50 243 PHE A C 1
ATOM 1856 O O . PHE A 1 243 ? -10.400 -0.249 20.461 1.00 90.50 243 PHE A O 1
ATOM 1863 N N . ALA A 1 244 ? -8.236 0.334 20.236 1.00 92.75 244 ALA A N 1
ATOM 1864 C CA . ALA A 1 244 ? -7.936 0.115 21.646 1.00 92.75 244 ALA A CA 1
ATOM 1865 C C . ALA A 1 244 ? -8.824 0.990 22.532 1.00 92.75 244 ALA A C 1
ATOM 1867 O O . ALA A 1 244 ? -9.425 0.484 23.474 1.00 92.75 244 ALA A O 1
ATOM 1868 N N . VAL A 1 245 ? -8.982 2.273 22.198 1.00 93.75 245 VAL A N 1
ATOM 1869 C CA . VAL A 1 245 ? -9.844 3.181 22.964 1.00 93.75 245 VAL A CA 1
ATOM 1870 C C . VAL A 1 245 ? -11.320 2.836 22.768 1.00 93.75 245 VAL A C 1
ATOM 1872 O O . VAL A 1 245 ? -12.030 2.608 23.747 1.00 93.75 245 VAL A O 1
ATOM 1875 N N . LEU A 1 246 ? -11.791 2.758 21.520 1.00 93.38 246 LEU A N 1
ATOM 1876 C CA . LEU A 1 246 ? -13.214 2.563 21.228 1.00 93.38 246 LEU A CA 1
ATOM 1877 C C . LEU A 1 246 ? -13.740 1.233 21.779 1.00 93.38 246 LEU A C 1
ATOM 1879 O O . LEU A 1 246 ? -14.756 1.227 22.473 1.00 93.38 246 LEU A O 1
ATOM 1883 N N . PHE A 1 247 ? -13.042 0.122 21.534 1.00 94.69 247 PHE A N 1
ATOM 1884 C CA . PHE A 1 247 ? -13.501 -1.204 21.954 1.00 94.69 247 PHE A CA 1
ATOM 1885 C C . PHE A 1 247 ? -13.283 -1.473 23.444 1.00 94.69 247 PHE A C 1
ATOM 1887 O O . PHE A 1 247 ? -14.065 -2.204 24.055 1.00 94.69 247 PHE A O 1
ATOM 1894 N N . SER A 1 248 ? -12.289 -0.831 24.071 1.00 95.69 248 SER A N 1
ATOM 1895 C CA . SER A 1 248 ? -12.195 -0.845 25.537 1.00 95.69 248 SER A CA 1
ATOM 1896 C C . SER A 1 248 ? -13.383 -0.130 26.167 1.00 95.69 248 SER A C 1
ATOM 1898 O O . SER A 1 248 ? -13.942 -0.629 27.138 1.00 95.69 248 SER A O 1
ATOM 1900 N N . LEU A 1 249 ? -13.812 1.010 25.614 1.00 96.75 249 LEU A N 1
ATOM 1901 C CA . LEU A 1 249 ? -14.958 1.754 26.138 1.00 96.75 249 LEU A CA 1
ATOM 1902 C C . LEU A 1 249 ? -16.280 0.999 25.943 1.00 96.75 249 LEU A C 1
ATOM 1904 O O . LEU A 1 249 ? -17.079 0.948 26.877 1.00 96.75 249 LEU A O 1
ATOM 1908 N N . THR A 1 250 ? -16.516 0.358 24.791 1.00 97.38 250 THR A N 1
ATOM 1909 C CA . THR A 1 250 ? -17.712 -0.491 24.603 1.00 97.38 250 THR A CA 1
ATOM 1910 C C . THR A 1 250 ? -17.708 -1.682 25.565 1.00 97.38 250 THR A C 1
ATOM 1912 O O . THR A 1 250 ? -18.721 -1.959 26.216 1.00 97.38 250 THR A O 1
ATOM 1915 N N . GLY A 1 251 ? -16.555 -2.338 25.728 1.00 97.00 251 GLY A N 1
ATOM 1916 C CA . GLY A 1 251 ? -16.361 -3.435 26.674 1.00 97.00 251 GLY A CA 1
ATOM 1917 C C . GLY A 1 251 ? -16.550 -3.010 28.131 1.00 97.00 251 GLY A C 1
ATOM 1918 O O . GLY A 1 251 ? -17.177 -3.738 28.908 1.00 97.00 251 GLY A O 1
ATOM 1919 N N . LEU A 1 252 ? -16.076 -1.815 28.493 1.00 96.50 252 LEU A N 1
ATOM 1920 C CA . LEU A 1 252 ? -16.226 -1.221 29.819 1.00 96.50 252 LEU A CA 1
ATOM 1921 C C . LEU A 1 252 ? -17.689 -0.902 30.119 1.00 96.50 252 LEU A C 1
ATOM 1923 O O . LEU A 1 252 ? -18.186 -1.284 31.176 1.00 96.50 252 LEU A O 1
ATOM 1927 N N . VAL A 1 253 ? -18.408 -0.282 29.178 1.00 96.12 253 VAL A N 1
ATOM 1928 C CA . VAL A 1 253 ? -19.856 -0.063 29.306 1.00 96.12 253 VAL A CA 1
ATOM 1929 C C . VAL A 1 253 ? -20.555 -1.401 29.553 1.00 96.12 253 VAL A C 1
ATOM 1931 O O . VAL A 1 253 ? -21.300 -1.532 30.524 1.00 96.12 253 VAL A O 1
ATOM 1934 N N . PHE A 1 254 ? -20.255 -2.435 28.759 1.00 96.81 254 PHE A N 1
ATOM 1935 C CA . PHE A 1 254 ? -20.819 -3.772 28.960 1.00 96.81 254 PHE A CA 1
ATOM 1936 C C . PHE A 1 254 ? -20.445 -4.394 30.322 1.00 96.81 254 PHE A C 1
ATOM 1938 O O . PHE A 1 254 ? -21.270 -5.080 30.932 1.00 96.81 254 PHE A O 1
ATOM 1945 N N . ALA A 1 255 ? -19.251 -4.121 30.855 1.00 96.38 255 ALA A N 1
ATOM 1946 C CA . ALA A 1 255 ? -18.790 -4.647 32.144 1.00 96.38 255 ALA A CA 1
ATOM 1947 C C . ALA A 1 255 ? -19.632 -4.149 33.337 1.00 96.38 255 ALA A C 1
ATOM 1949 O O . ALA A 1 255 ? -19.759 -4.850 34.348 1.00 96.38 255 ALA A O 1
ATOM 1950 N N . PHE A 1 256 ? -20.268 -2.981 33.213 1.00 95.44 256 PHE A N 1
ATOM 1951 C CA . PHE A 1 256 ? -21.200 -2.445 34.212 1.00 95.44 256 PHE A CA 1
ATOM 1952 C C . PHE A 1 256 ? -22.632 -2.984 34.067 1.00 95.44 256 PHE A C 1
ATOM 1954 O O . PHE A 1 256 ? -23.537 -2.564 34.787 1.00 95.44 256 PHE A O 1
ATOM 1961 N N . SER A 1 257 ? -22.888 -3.907 33.139 1.00 95.50 257 SER A N 1
ATOM 1962 C CA . SER A 1 257 ? -24.214 -4.505 32.979 1.00 95.50 257 SER A CA 1
ATOM 1963 C C . SER A 1 257 ? -24.625 -5.388 34.168 1.00 95.50 257 SER A C 1
ATOM 1965 O O . SER A 1 257 ? -23.803 -5.791 34.993 1.00 95.50 257 SER A O 1
ATOM 1967 N N . SER A 1 258 ? -25.920 -5.720 34.238 1.00 94.25 258 SER A N 1
ATOM 1968 C CA . SER A 1 258 ? -26.470 -6.619 35.266 1.00 94.25 258 SER A CA 1
ATOM 1969 C C . SER A 1 258 ? -26.345 -8.109 34.909 1.00 94.25 258 SER A C 1
ATOM 1971 O O . SER A 1 258 ? -26.875 -8.960 35.618 1.00 94.25 258 SER A O 1
ATOM 1973 N N . TYR A 1 259 ? -25.648 -8.442 33.814 1.00 94.88 259 TYR A N 1
ATOM 1974 C CA . TYR A 1 259 ? -25.413 -9.829 33.409 1.00 94.88 259 TYR A CA 1
ATOM 1975 C C . TYR A 1 259 ? -24.499 -10.575 34.403 1.00 94.88 259 TYR A C 1
ATOM 1977 O O . TYR A 1 259 ? -23.713 -9.945 35.127 1.00 94.88 259 TYR A O 1
ATOM 1985 N N . PRO A 1 260 ? -24.541 -11.923 34.428 1.00 95.38 260 PRO A N 1
ATOM 1986 C CA . PRO A 1 260 ? -23.660 -12.726 35.273 1.00 95.38 260 PRO A CA 1
ATOM 1987 C C . PRO A 1 260 ? -22.181 -12.365 35.090 1.00 95.38 260 PRO A C 1
ATOM 1989 O O . PRO A 1 260 ? -21.744 -12.016 33.992 1.00 95.38 260 PRO A O 1
ATOM 1992 N N . THR A 1 261 ? -21.393 -12.461 36.165 1.00 94.31 261 THR A N 1
ATOM 1993 C CA . THR A 1 261 ? -19.963 -12.093 36.159 1.00 94.31 261 THR A CA 1
ATOM 1994 C C . THR A 1 261 ? -19.186 -12.810 35.056 1.00 94.31 261 THR A C 1
ATOM 1996 O O . THR A 1 261 ? -18.422 -12.163 34.350 1.00 94.31 261 THR A O 1
ATOM 1999 N N . VAL A 1 262 ? -19.446 -14.103 34.838 1.00 96.12 262 VAL A N 1
ATOM 2000 C CA . VAL A 1 262 ? -18.783 -14.901 33.791 1.00 96.12 262 VAL A CA 1
ATOM 2001 C C . VAL A 1 262 ? -19.015 -14.311 32.396 1.00 96.12 262 VAL A C 1
ATOM 2003 O O . VAL A 1 262 ? -18.064 -14.123 31.644 1.00 96.12 262 VAL A O 1
ATOM 2006 N N . VAL A 1 263 ? -20.257 -13.938 32.069 1.00 95.88 263 VAL A N 1
ATOM 2007 C CA . VAL A 1 263 ? -20.608 -13.347 30.764 1.00 95.88 263 VAL A CA 1
ATOM 2008 C C . VAL A 1 263 ? -19.847 -12.042 30.537 1.00 95.88 263 VAL A C 1
ATOM 2010 O O . VAL A 1 263 ? -19.329 -11.803 29.449 1.00 95.88 263 VAL A O 1
ATOM 2013 N N . ARG A 1 264 ? -19.738 -11.209 31.573 1.00 95.94 264 ARG A N 1
ATOM 2014 C CA . ARG A 1 264 ? -19.017 -9.932 31.503 1.00 95.94 264 ARG A CA 1
ATOM 2015 C C . ARG A 1 264 ? -17.515 -10.129 31.366 1.00 95.94 264 ARG A C 1
ATOM 2017 O O . ARG A 1 264 ? -16.914 -9.511 30.499 1.00 95.94 264 ARG A O 1
ATOM 2024 N N . CYS A 1 265 ? -16.926 -11.031 32.145 1.00 96.62 265 CYS A N 1
ATOM 2025 C CA . CYS A 1 265 ? -15.502 -11.348 32.049 1.00 96.62 265 CYS A CA 1
ATOM 2026 C C . CYS A 1 265 ? -15.105 -11.916 30.679 1.00 96.62 265 CYS A C 1
ATOM 2028 O O . CYS A 1 265 ? -13.969 -11.717 30.269 1.00 96.62 265 CYS A O 1
ATOM 2030 N N . ILE A 1 266 ? -16.023 -12.579 29.967 1.00 96.62 266 ILE A N 1
ATOM 2031 C CA . ILE A 1 266 ? -15.772 -13.089 28.614 1.00 96.62 266 ILE A CA 1
ATOM 2032 C C . ILE A 1 266 ? -16.004 -11.998 27.564 1.00 96.62 266 ILE A C 1
ATOM 2034 O O . ILE A 1 26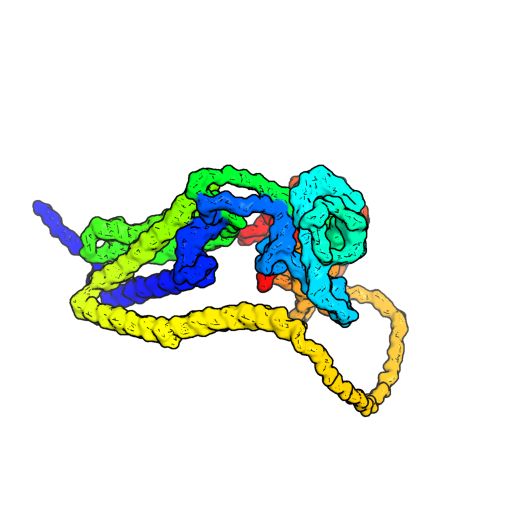6 ? -15.096 -11.671 26.810 1.00 96.62 266 ILE A O 1
ATOM 2038 N N . ILE A 1 267 ? -17.205 -11.413 27.507 1.00 96.94 267 ILE A N 1
ATOM 2039 C CA . ILE A 1 267 ? -17.606 -10.533 26.397 1.00 96.94 267 ILE A CA 1
ATOM 2040 C C . ILE A 1 267 ? -16.939 -9.154 26.482 1.00 96.94 267 ILE A C 1
ATOM 2042 O O . ILE A 1 267 ? -16.615 -8.584 25.441 1.00 96.94 267 ILE A O 1
ATOM 2046 N N . SER A 1 268 ? -16.710 -8.60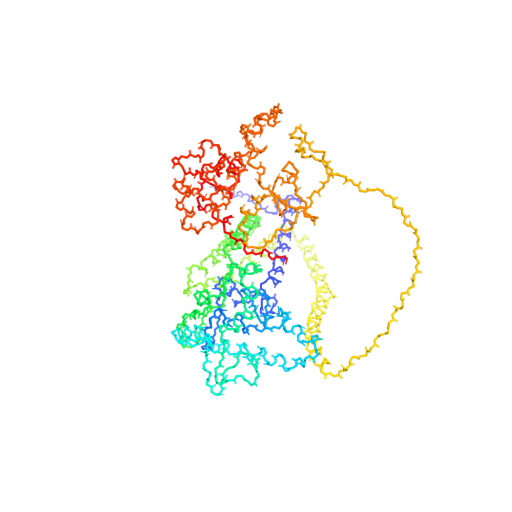0 27.680 1.00 96.88 268 SER A N 1
ATOM 2047 C CA . SER A 1 268 ? -16.106 -7.264 27.823 1.00 96.88 268 SER A CA 1
ATOM 2048 C C . SER A 1 268 ? -14.715 -7.150 27.182 1.00 96.88 268 SER A C 1
ATOM 2050 O O . SER A 1 268 ? -14.526 -6.223 26.398 1.00 96.88 268 SER A O 1
ATOM 2052 N N . PRO A 1 269 ? -13.746 -8.050 27.444 1.00 97.31 269 PRO A N 1
ATOM 2053 C CA . PRO A 1 269 ? -12.431 -7.968 26.804 1.00 97.31 269 PRO A CA 1
ATOM 2054 C C . PRO A 1 269 ? -12.387 -8.568 25.390 1.00 97.31 269 PRO A C 1
ATOM 2056 O O . PRO A 1 269 ? -11.435 -8.295 24.661 1.00 97.31 269 PRO A O 1
ATOM 2059 N N . LEU A 1 270 ? -13.386 -9.369 24.990 1.00 97.38 270 LEU A N 1
ATOM 2060 C CA . LEU A 1 270 ? -13.349 -10.186 23.768 1.00 97.38 270 LEU A CA 1
ATOM 2061 C C . LEU A 1 270 ? -12.967 -9.396 22.513 1.00 97.38 270 LEU A C 1
ATOM 2063 O O . LEU A 1 270 ? -12.103 -9.831 21.761 1.00 97.38 270 LEU A O 1
ATOM 2067 N N . VAL A 1 271 ? -13.600 -8.243 22.290 1.00 96.94 271 VAL A N 1
ATOM 2068 C CA . VAL A 1 271 ? -13.402 -7.452 21.063 1.00 96.94 271 VAL A CA 1
ATOM 2069 C C . VAL A 1 271 ? -11.984 -6.896 20.988 1.00 96.94 271 VAL A C 1
ATOM 2071 O O . VAL A 1 271 ? -11.353 -6.953 19.935 1.00 96.94 271 VAL A O 1
ATOM 2074 N N . LEU A 1 272 ? -11.463 -6.398 22.112 1.00 95.56 272 LEU A N 1
ATOM 2075 C CA . LEU A 1 272 ? -10.102 -5.877 22.179 1.00 95.56 272 LEU A CA 1
ATOM 2076 C C . LEU A 1 272 ? -9.080 -6.990 21.937 1.00 95.56 272 LEU A C 1
ATOM 2078 O O . LEU A 1 272 ? -8.171 -6.817 21.130 1.00 95.56 272 LEU A O 1
ATOM 2082 N N . LEU A 1 273 ? -9.258 -8.137 22.597 1.00 96.69 273 LEU A N 1
ATOM 2083 C CA . LEU A 1 273 ? -8.394 -9.300 22.408 1.00 96.69 273 LEU A CA 1
ATOM 2084 C C . LEU A 1 273 ? -8.408 -9.769 20.952 1.00 96.69 273 LEU A C 1
ATOM 2086 O O . LEU A 1 273 ? -7.345 -9.930 20.361 1.00 96.69 273 LEU A O 1
ATOM 2090 N N . ALA A 1 274 ? -9.595 -9.905 20.360 1.00 96.75 274 ALA A N 1
ATOM 2091 C CA . ALA A 1 274 ? -9.750 -10.332 18.977 1.00 96.75 274 ALA A CA 1
ATOM 2092 C C . ALA A 1 274 ? -9.019 -9.400 18.001 1.00 96.75 274 ALA A C 1
ATOM 2094 O O . ALA A 1 274 ? -8.319 -9.887 17.125 1.00 96.75 274 ALA A O 1
ATOM 2095 N N . ILE A 1 275 ? -9.105 -8.079 18.184 1.00 94.81 275 ILE A N 1
ATOM 2096 C CA . ILE A 1 275 ? -8.442 -7.097 17.309 1.00 94.81 275 ILE A CA 1
ATOM 2097 C C . ILE A 1 275 ? -6.925 -7.065 17.498 1.00 94.81 275 ILE A C 1
ATOM 2099 O O . ILE A 1 275 ? -6.191 -6.925 16.523 1.00 94.81 275 ILE A O 1
ATOM 2103 N N . VAL A 1 276 ? -6.428 -7.224 18.726 1.00 95.06 276 VAL A N 1
ATOM 2104 C CA . VAL A 1 276 ? -4.982 -7.353 18.963 1.00 95.06 276 VAL A CA 1
ATOM 2105 C C . VAL A 1 276 ? -4.450 -8.620 18.292 1.00 95.06 276 VAL A C 1
ATOM 2107 O O . VAL A 1 276 ? -3.396 -8.582 17.656 1.00 95.06 276 VAL A O 1
ATOM 2110 N N . THR A 1 277 ? -5.183 -9.733 18.374 1.00 96.25 277 THR A N 1
ATOM 2111 C CA . THR A 1 277 ? -4.832 -10.963 17.653 1.00 96.25 277 THR A CA 1
ATOM 2112 C C . THR A 1 277 ? -4.910 -10.765 16.138 1.00 96.25 277 THR A C 1
ATOM 2114 O O . THR A 1 277 ? -3.990 -11.174 15.437 1.00 96.25 277 THR A O 1
ATOM 2117 N N . ASP A 1 278 ? -5.938 -10.076 15.641 1.00 95.12 278 ASP A N 1
ATOM 2118 C CA . ASP A 1 278 ? -6.128 -9.770 14.220 1.00 95.12 278 ASP A CA 1
ATOM 2119 C C . ASP A 1 278 ? -4.934 -9.006 13.634 1.00 95.12 278 ASP A C 1
ATOM 2121 O O . ASP A 1 278 ? -4.285 -9.465 12.696 1.00 95.12 278 ASP A O 1
ATOM 2125 N N . VAL A 1 279 ? -4.558 -7.893 14.268 1.00 94.31 279 VAL A N 1
ATOM 2126 C CA . VAL A 1 279 ? -3.398 -7.084 13.872 1.00 94.31 279 VAL A CA 1
ATOM 2127 C C . VAL A 1 279 ? -2.109 -7.898 13.968 1.00 94.31 279 VAL A C 1
ATOM 2129 O O . VAL A 1 279 ? -1.245 -7.794 13.099 1.00 94.31 279 VAL A O 1
ATOM 2132 N N . THR A 1 280 ? -1.975 -8.747 14.989 1.00 94.50 280 THR A N 1
ATOM 2133 C CA . THR A 1 280 ? -0.823 -9.652 15.112 1.00 94.50 280 THR A CA 1
ATOM 2134 C C . THR A 1 280 ? -0.738 -10.589 13.907 1.00 94.50 280 THR A C 1
ATOM 2136 O O . THR A 1 280 ? 0.333 -10.742 13.316 1.00 94.50 280 THR A O 1
ATOM 2139 N N . PHE A 1 281 ? -1.864 -11.165 13.482 1.00 95.88 281 PHE A N 1
ATOM 2140 C CA . PHE A 1 281 ? -1.930 -12.018 12.300 1.00 95.88 281 PHE A CA 1
ATOM 2141 C C . PHE A 1 281 ? -1.552 -11.283 11.015 1.00 95.88 281 PHE A C 1
ATOM 2143 O O . PHE A 1 281 ? -0.904 -11.895 10.169 1.00 95.88 281 PHE A O 1
ATOM 2150 N N . TRP A 1 282 ? -1.829 -9.980 10.884 1.00 94.06 282 TRP A N 1
ATOM 2151 C CA . TRP A 1 282 ? -1.380 -9.196 9.722 1.00 94.06 282 TRP A CA 1
ATOM 2152 C C . TRP A 1 282 ? 0.145 -9.211 9.573 1.00 94.06 282 TRP A C 1
ATOM 2154 O O . TRP A 1 282 ? 0.670 -9.350 8.468 1.00 94.06 282 TRP A O 1
ATOM 2164 N N . TRP A 1 283 ? 0.863 -9.073 10.691 1.00 93.62 283 TRP A N 1
ATOM 2165 C CA . TRP A 1 283 ? 2.324 -9.068 10.709 1.00 93.62 283 TRP A CA 1
ATOM 2166 C C . TRP A 1 283 ? 2.899 -10.474 10.547 1.00 93.62 283 TRP A C 1
ATOM 2168 O O . TRP A 1 283 ? 3.786 -10.685 9.720 1.00 93.62 283 TRP A O 1
ATOM 2178 N N . VAL A 1 284 ? 2.375 -11.458 11.281 1.00 92.94 284 VAL A N 1
ATOM 2179 C CA . VAL A 1 284 ? 2.891 -12.837 11.238 1.00 92.94 284 VAL A CA 1
ATOM 2180 C C . VAL A 1 284 ? 2.611 -13.510 9.887 1.00 92.94 284 VAL A C 1
ATOM 2182 O O . VAL A 1 284 ? 3.453 -14.271 9.400 1.00 92.94 284 VAL A O 1
ATOM 2185 N N . ALA A 1 285 ? 1.500 -13.161 9.225 1.00 91.69 285 ALA A N 1
ATOM 2186 C CA . ALA A 1 285 ? 1.205 -13.591 7.858 1.00 91.69 285 ALA A CA 1
ATOM 2187 C C . ALA A 1 285 ? 2.320 -13.226 6.866 1.00 91.69 285 ALA A C 1
ATOM 2189 O O . ALA A 1 285 ? 2.547 -13.945 5.896 1.00 91.69 285 ALA A O 1
ATOM 2190 N N . ARG A 1 286 ? 3.051 -12.139 7.131 1.00 83.44 286 ARG A N 1
ATOM 2191 C CA . ARG A 1 286 ? 4.160 -11.679 6.293 1.00 83.44 286 ARG A CA 1
ATOM 2192 C C . ARG A 1 286 ? 5.507 -12.294 6.669 1.00 83.44 286 ARG A C 1
ATOM 2194 O O . ARG A 1 286 ? 6.371 -12.432 5.812 1.00 83.44 286 ARG A O 1
ATOM 2201 N N . LEU A 1 287 ? 5.710 -12.616 7.945 1.00 82.44 287 LEU A N 1
ATOM 2202 C CA . LEU A 1 287 ? 7.006 -13.071 8.461 1.00 82.44 287 LEU A CA 1
ATOM 2203 C C . LEU A 1 287 ? 7.303 -14.545 8.158 1.00 82.44 287 LEU A C 1
ATOM 2205 O O . LEU A 1 287 ? 8.451 -14.965 8.271 1.00 82.44 287 LEU A O 1
ATOM 2209 N N . SER A 1 288 ? 6.294 -15.336 7.790 1.00 74.31 288 SER A N 1
ATOM 2210 C CA . SER A 1 288 ? 6.459 -16.768 7.542 1.00 74.31 288 SER A CA 1
ATOM 2211 C C . SER A 1 288 ? 6.011 -17.149 6.135 1.00 74.31 288 SER A C 1
ATOM 2213 O O . SER A 1 288 ? 4.823 -17.193 5.836 1.00 74.31 288 SER A O 1
ATOM 2215 N N . ASP A 1 289 ? 6.957 -17.500 5.261 1.00 70.88 289 ASP A N 1
ATOM 2216 C CA . ASP A 1 289 ? 6.604 -17.966 3.917 1.00 70.88 289 ASP A CA 1
ATOM 2217 C C . ASP A 1 289 ? 5.812 -19.285 3.957 1.00 70.88 289 ASP A C 1
ATOM 2219 O O . ASP A 1 289 ? 4.880 -19.463 3.175 1.00 70.88 289 ASP A O 1
ATOM 2223 N N . GLY A 1 290 ? 6.120 -20.194 4.885 1.00 75.00 290 GLY A N 1
ATOM 2224 C CA . GLY A 1 290 ? 5.399 -21.467 5.012 1.00 75.00 290 GLY A CA 1
ATOM 2225 C C . GLY A 1 290 ? 4.022 -21.339 5.671 1.00 75.00 290 GLY A C 1
ATOM 2226 O O . GLY A 1 290 ? 3.040 -21.877 5.168 1.00 75.00 290 GLY A O 1
ATOM 2227 N N . TYR A 1 291 ? 3.939 -20.610 6.788 1.00 84.19 291 TYR A N 1
ATOM 2228 C CA . TYR A 1 291 ? 2.736 -20.564 7.632 1.00 84.19 291 TYR A CA 1
ATOM 2229 C C . TYR A 1 291 ? 1.888 -19.304 7.449 1.00 84.19 291 TYR A C 1
ATOM 2231 O O . TYR A 1 291 ? 0.769 -19.241 7.959 1.00 84.19 291 TYR A O 1
ATOM 2239 N N . GLY A 1 292 ? 2.383 -18.316 6.702 1.00 88.88 292 GLY A N 1
ATOM 2240 C CA . GLY A 1 292 ? 1.768 -16.999 6.588 1.00 88.88 292 GLY A CA 1
ATOM 2241 C C . GLY A 1 292 ? 0.341 -17.038 6.060 1.00 88.88 292 GLY A C 1
ATOM 2242 O O . GLY A 1 292 ? -0.505 -16.251 6.477 1.00 88.88 292 GLY A O 1
ATOM 2243 N N . VAL A 1 293 ? 0.045 -18.024 5.213 1.00 90.88 293 VAL A N 1
ATOM 2244 C CA . VAL A 1 293 ? -1.295 -18.258 4.674 1.00 90.88 293 VAL A CA 1
ATOM 2245 C C . VAL A 1 293 ? -2.301 -18.582 5.781 1.00 90.88 293 VAL A C 1
ATOM 2247 O O . VAL A 1 293 ? -3.386 -18.010 5.790 1.00 90.88 293 VAL A O 1
ATOM 2250 N N . TYR A 1 294 ? -1.943 -19.419 6.756 1.00 92.38 294 TYR A N 1
ATOM 2251 C CA . TYR A 1 294 ? -2.846 -19.771 7.856 1.00 92.38 294 TYR A CA 1
ATOM 2252 C C . TYR A 1 294 ? -3.112 -18.582 8.780 1.00 92.38 294 TYR A C 1
ATOM 2254 O O . TYR A 1 294 ? -4.242 -18.385 9.220 1.00 92.38 294 TYR A O 1
ATOM 2262 N N . PHE A 1 295 ? -2.101 -17.742 9.023 1.00 94.25 295 PHE A N 1
ATOM 2263 C CA . PHE A 1 295 ? -2.295 -16.494 9.761 1.00 94.25 295 PHE A CA 1
ATOM 2264 C C . PHE A 1 295 ? -3.191 -15.525 8.991 1.00 94.25 295 PHE A C 1
ATOM 2266 O O . PHE A 1 295 ? -4.090 -14.943 9.587 1.00 94.25 295 PHE A O 1
ATOM 2273 N N . ALA A 1 296 ? -3.026 -15.416 7.668 1.00 93.06 296 ALA A N 1
ATOM 2274 C CA . ALA A 1 296 ? -3.906 -14.602 6.835 1.00 93.06 296 ALA A CA 1
ATOM 2275 C C . ALA A 1 296 ? -5.359 -15.108 6.847 1.00 93.06 296 ALA A C 1
ATOM 2277 O O . ALA A 1 296 ? -6.284 -14.306 6.932 1.00 93.06 296 ALA A O 1
ATOM 2278 N N . MET A 1 297 ? -5.581 -16.426 6.841 1.00 92.62 297 MET A N 1
ATOM 2279 C CA . MET A 1 297 ? -6.918 -17.000 7.046 1.00 92.62 297 MET A CA 1
ATOM 2280 C C . MET A 1 297 ? -7.469 -16.673 8.441 1.00 92.62 297 MET A C 1
ATOM 2282 O O . MET A 1 297 ? -8.654 -16.374 8.588 1.00 92.62 297 MET A O 1
ATOM 2286 N N . GLY A 1 298 ? -6.599 -16.677 9.454 1.00 94.62 298 GLY A N 1
ATOM 2287 C CA . GLY A 1 298 ? -6.926 -16.301 10.826 1.00 94.62 298 GLY A CA 1
ATOM 2288 C C . GLY A 1 298 ? -7.529 -14.902 10.947 1.00 94.62 298 GLY A C 1
ATOM 2289 O O . GLY A 1 298 ? -8.442 -14.738 11.748 1.00 94.62 298 GLY A O 1
ATOM 2290 N N . ILE A 1 299 ? -7.100 -13.945 10.112 1.00 94.62 299 ILE A N 1
ATOM 2291 C CA . ILE A 1 299 ? -7.613 -12.559 10.076 1.00 94.62 299 ILE A CA 1
ATOM 2292 C C . ILE A 1 299 ? -9.134 -12.535 9.870 1.00 94.62 299 ILE A C 1
ATOM 2294 O O . ILE A 1 299 ? -9.861 -11.824 10.555 1.00 94.62 299 ILE A O 1
ATOM 2298 N N . MET A 1 300 ? -9.662 -13.364 8.966 1.00 90.94 300 MET A N 1
ATOM 2299 C CA . MET A 1 300 ? -11.115 -13.446 8.770 1.00 90.94 300 MET A CA 1
ATOM 2300 C C . MET A 1 300 ? -11.828 -13.963 10.026 1.00 90.94 300 MET A C 1
ATOM 2302 O O . MET A 1 300 ? -12.898 -13.470 10.387 1.00 90.94 300 MET A O 1
ATOM 2306 N N . GLY A 1 301 ? -11.224 -14.934 10.715 1.00 93.44 301 GLY A N 1
ATOM 2307 C CA . GLY A 1 301 ? -11.752 -15.483 11.961 1.00 93.44 301 GLY A CA 1
ATOM 2308 C C . GLY A 1 301 ? -11.751 -14.460 13.097 1.00 93.44 301 GLY A C 1
ATOM 2309 O O . GLY A 1 301 ? -12.783 -14.243 13.732 1.00 93.44 301 GLY A O 1
ATOM 2310 N N . THR A 1 302 ? -10.620 -13.797 13.340 1.00 95.75 302 THR A N 1
ATOM 2311 C CA . THR A 1 302 ? -10.476 -12.790 14.401 1.00 95.75 302 THR A CA 1
ATOM 2312 C C . THR A 1 302 ? -11.312 -11.546 14.132 1.00 95.75 302 THR A C 1
ATOM 2314 O O . THR A 1 302 ? -11.991 -11.073 15.046 1.00 95.75 302 THR A O 1
ATOM 2317 N N . GLY A 1 303 ? -11.374 -11.079 12.883 1.00 92.69 303 GLY A N 1
ATOM 2318 C CA . GLY A 1 303 ? -12.280 -10.013 12.460 1.00 92.69 303 GLY A CA 1
ATOM 2319 C C . GLY A 1 303 ? -13.753 -10.372 12.683 1.00 92.69 303 GLY A C 1
ATOM 2320 O O . GLY A 1 303 ? -14.510 -9.562 13.223 1.00 92.69 303 GLY A O 1
ATOM 2321 N N . GLY A 1 304 ? -14.155 -11.607 12.361 1.00 92.69 304 GLY A N 1
ATOM 2322 C CA . GLY A 1 304 ? -15.506 -12.114 12.622 1.00 92.69 304 GLY A CA 1
ATOM 2323 C C . GLY A 1 304 ? -15.852 -12.162 14.115 1.00 92.69 304 GLY A C 1
ATOM 2324 O O . GLY A 1 304 ? -16.915 -11.686 14.522 1.00 92.69 304 GLY A O 1
ATOM 2325 N N . VAL A 1 305 ? -14.939 -12.666 14.953 1.00 96.50 305 VAL A N 1
ATOM 2326 C CA . VAL A 1 305 ? -15.101 -12.670 16.419 1.00 96.50 305 VAL A CA 1
ATOM 2327 C C . VAL A 1 305 ? -15.203 -11.246 16.966 1.00 96.50 305 VAL A C 1
ATOM 2329 O O . VAL A 1 305 ? -16.063 -10.981 17.807 1.00 96.50 305 VAL A O 1
ATOM 2332 N N . ALA A 1 306 ? -14.382 -10.316 16.473 1.00 95.56 306 ALA A N 1
ATOM 2333 C CA . ALA A 1 306 ? -14.445 -8.913 16.865 1.00 95.56 306 ALA A CA 1
ATOM 2334 C C . ALA A 1 306 ? -15.799 -8.281 16.502 1.00 95.56 306 ALA A C 1
ATOM 2336 O O . ALA A 1 306 ? -16.424 -7.653 17.356 1.00 95.56 306 ALA A O 1
ATOM 2337 N N . GLY A 1 307 ? -16.290 -8.492 15.276 1.00 94.25 307 GLY A N 1
ATOM 2338 C CA . GLY A 1 307 ? -17.574 -7.957 14.817 1.00 94.25 307 GLY A CA 1
ATOM 2339 C C . GLY A 1 307 ? -18.772 -8.509 15.596 1.00 94.25 307 GLY A C 1
ATOM 2340 O O . GLY A 1 307 ? -19.637 -7.747 16.044 1.00 94.25 307 GLY A O 1
ATOM 2341 N N . LEU A 1 308 ? -18.808 -9.824 15.833 1.00 95.50 308 LEU A N 1
ATOM 2342 C CA . LEU A 1 308 ? -19.851 -10.463 16.643 1.00 95.50 308 LEU A CA 1
ATOM 2343 C C . LEU A 1 308 ? -19.779 -10.026 18.110 1.00 95.50 308 LEU A C 1
ATOM 2345 O O . LEU A 1 308 ? -20.806 -9.710 18.713 1.00 95.50 308 LEU A O 1
ATOM 2349 N N . GLY A 1 309 ? -18.573 -9.955 18.677 1.00 97.19 309 GLY A N 1
ATOM 2350 C CA . GLY A 1 309 ? -18.349 -9.480 20.039 1.00 97.19 309 GLY A CA 1
ATOM 2351 C C . GLY A 1 309 ? -18.799 -8.032 20.223 1.00 97.19 309 GLY A C 1
ATOM 2352 O O . GLY A 1 309 ? -19.482 -7.721 21.198 1.00 97.19 309 GLY A O 1
ATOM 2353 N N . LEU A 1 310 ? -18.489 -7.154 19.266 1.00 97.19 310 LEU A N 1
ATOM 2354 C CA . LEU A 1 310 ? -18.890 -5.749 19.300 1.00 97.19 310 LEU A CA 1
ATOM 2355 C C . LEU A 1 310 ? -20.410 -5.615 19.202 1.00 97.19 310 LEU A C 1
ATOM 2357 O O . LEU A 1 310 ? -21.022 -4.881 19.979 1.00 97.19 310 LEU A O 1
ATOM 2361 N N . THR A 1 311 ? -21.028 -6.384 18.305 1.00 95.44 311 THR A N 1
ATOM 2362 C CA . THR A 1 311 ? -22.488 -6.458 18.181 1.00 95.44 311 THR A CA 1
ATOM 2363 C C . THR A 1 311 ? -23.123 -6.885 19.503 1.00 95.44 311 THR A C 1
ATOM 2365 O O . THR A 1 311 ? -24.065 -6.242 19.970 1.00 95.44 311 THR A O 1
ATOM 2368 N N . ALA A 1 312 ? -22.578 -7.915 20.157 1.00 95.94 312 ALA A N 1
ATOM 2369 C CA . ALA A 1 312 ? -23.050 -8.365 21.460 1.00 95.94 312 ALA A CA 1
ATOM 2370 C C . ALA A 1 312 ? -22.897 -7.273 22.533 1.00 95.94 312 ALA A C 1
ATOM 2372 O O . ALA A 1 312 ? -23.859 -6.995 23.246 1.00 95.94 312 ALA A O 1
ATOM 2373 N N . GLN A 1 313 ? -21.738 -6.610 22.623 1.00 97.31 313 GLN A N 1
ATOM 2374 C CA . GLN A 1 313 ? -21.509 -5.516 23.576 1.00 97.31 313 GLN A CA 1
ATOM 2375 C C . GLN A 1 313 ? -22.516 -4.370 23.396 1.00 97.31 313 GLN A C 1
ATOM 2377 O O . GLN A 1 313 ? -23.073 -3.885 24.383 1.00 97.31 313 GLN A O 1
ATOM 2382 N N . ILE A 1 314 ? -22.792 -3.970 22.149 1.00 95.75 314 ILE A N 1
ATOM 2383 C CA . ILE A 1 314 ? -23.735 -2.893 21.820 1.00 95.75 314 ILE A CA 1
ATOM 2384 C C . ILE A 1 314 ? -25.168 -3.314 22.150 1.00 95.75 314 ILE A C 1
ATOM 2386 O O . ILE A 1 314 ? -25.831 -2.665 22.961 1.00 95.75 314 ILE A O 1
ATOM 2390 N N . VAL A 1 315 ? -25.651 -4.409 21.558 1.00 92.44 315 VAL A N 1
ATOM 2391 C CA . VAL A 1 315 ? -27.055 -4.829 21.673 1.00 92.44 315 VAL A CA 1
ATOM 2392 C C . VAL A 1 315 ? -27.391 -5.179 23.116 1.00 92.44 315 VAL A C 1
ATOM 2394 O O . VAL A 1 315 ? -28.355 -4.657 23.677 1.00 92.44 315 VAL A O 1
ATOM 2397 N N . LEU A 1 316 ? -26.578 -6.022 23.753 1.00 93.94 316 LEU A N 1
ATOM 2398 C CA . LEU A 1 316 ? -26.833 -6.452 25.122 1.00 93.94 316 LEU A CA 1
ATOM 2399 C C . LEU A 1 316 ? -26.606 -5.312 26.123 1.00 93.94 316 LEU A C 1
ATOM 2401 O O . LEU A 1 316 ? -27.319 -5.255 27.128 1.00 93.94 316 LEU A O 1
ATOM 2405 N N . GLY A 1 317 ? -25.655 -4.410 25.856 1.00 94.69 317 GLY A N 1
ATOM 2406 C CA . GLY A 1 317 ? -25.390 -3.224 26.671 1.00 94.69 317 GLY A CA 1
ATOM 2407 C C . GLY A 1 317 ? -26.572 -2.257 26.678 1.00 94.69 317 GLY A C 1
ATOM 2408 O O . GLY A 1 317 ? -27.099 -1.944 27.749 1.00 94.69 317 GLY A O 1
ATOM 2409 N N . VAL A 1 318 ? -27.047 -1.860 25.492 1.00 93.56 318 VAL A N 1
ATOM 2410 C CA . VAL A 1 318 ? -28.229 -0.997 25.331 1.00 93.56 318 VAL A CA 1
ATOM 2411 C C . VAL A 1 318 ? -29.467 -1.676 25.921 1.00 93.56 318 VAL A C 1
ATOM 2413 O O . VAL A 1 318 ? -30.182 -1.073 26.720 1.00 93.56 318 VAL A O 1
ATOM 2416 N N . TRP A 1 319 ? -29.692 -2.961 25.628 1.00 91.62 319 TRP A N 1
ATOM 2417 C CA . TRP A 1 319 ? -30.827 -3.713 26.174 1.00 91.62 319 TRP A CA 1
ATOM 2418 C C . TRP A 1 319 ? -30.829 -3.764 27.705 1.00 91.62 319 TRP A C 1
ATOM 2420 O O . TRP A 1 319 ? -31.886 -3.729 28.339 1.00 91.62 319 TRP A O 1
ATOM 2430 N N . ASN A 1 320 ? -29.651 -3.844 28.325 1.00 93.75 320 ASN A N 1
ATOM 2431 C CA . ASN A 1 320 ? -29.538 -3.912 29.773 1.00 93.75 320 ASN A CA 1
ATOM 2432 C C . ASN A 1 320 ? -29.860 -2.577 30.472 1.00 93.75 320 ASN A C 1
ATOM 2434 O O . ASN A 1 320 ? -30.359 -2.621 31.599 1.00 93.75 320 ASN A O 1
ATOM 2438 N N . MET A 1 321 ? -29.603 -1.424 29.837 1.00 93.12 321 MET A N 1
ATOM 2439 C CA . MET A 1 321 ? -29.783 -0.085 30.436 1.00 93.12 321 MET A CA 1
ATOM 2440 C C . MET A 1 321 ? -31.243 0.267 30.748 1.00 93.12 321 MET A C 1
ATOM 2442 O O . MET A 1 321 ? -31.507 1.039 31.677 1.00 93.12 321 MET A O 1
ATOM 2446 N N . TYR A 1 322 ? -32.191 -0.285 29.987 1.00 93.38 322 TYR A N 1
ATOM 2447 C CA . TYR A 1 322 ? -33.593 0.127 30.026 1.00 93.38 322 TYR A CA 1
ATOM 2448 C C . TYR A 1 322 ? -34.519 -0.945 30.617 1.00 93.38 322 TYR A C 1
ATOM 2450 O O . TYR A 1 322 ? -34.320 -2.149 30.451 1.00 93.38 322 TYR A O 1
ATOM 2458 N N . GLY A 1 323 ? -35.567 -0.494 31.314 1.00 89.69 323 GLY A N 1
ATOM 2459 C CA . GLY A 1 323 ? -36.659 -1.351 31.787 1.00 89.69 323 GLY A CA 1
ATOM 2460 C C . GLY A 1 323 ? -37.601 -1.794 30.652 1.00 89.69 323 GLY A C 1
ATOM 2461 O O . GLY A 1 323 ? -37.393 -1.412 29.500 1.00 89.69 323 GLY A O 1
ATOM 2462 N N . PRO A 1 324 ? -38.676 -2.549 30.951 1.00 90.44 324 PRO A N 1
ATOM 2463 C CA . PRO A 1 324 ? -39.569 -3.128 29.938 1.00 90.44 324 PRO A CA 1
ATOM 2464 C C . PRO A 1 324 ? -40.133 -2.114 28.931 1.00 90.44 324 PRO A C 1
ATOM 2466 O O . PRO A 1 324 ? -40.106 -2.359 27.729 1.00 90.44 324 PRO A O 1
ATOM 2469 N N . LYS A 1 325 ? -40.563 -0.934 29.402 1.00 88.94 325 LYS A N 1
ATOM 2470 C CA . LYS A 1 325 ? -41.081 0.139 28.535 1.00 88.94 325 LYS A CA 1
ATOM 2471 C C . LYS A 1 325 ? -40.009 0.698 27.592 1.00 88.94 325 LYS A C 1
ATOM 2473 O O . LYS A 1 325 ? -40.267 0.878 26.410 1.00 88.94 325 LYS A O 1
ATOM 2478 N N . GLY A 1 326 ? -38.795 0.935 28.094 1.00 87.50 326 GLY A N 1
ATOM 2479 C CA . GLY A 1 326 ? -37.692 1.433 27.264 1.00 87.50 326 GLY A CA 1
ATOM 2480 C C . GLY A 1 326 ? -37.201 0.392 26.255 1.00 87.50 326 GLY A C 1
ATOM 2481 O O . GLY A 1 326 ? -36.885 0.743 25.124 1.00 87.50 326 GLY A O 1
ATOM 2482 N N . LYS A 1 327 ? -37.228 -0.896 26.617 1.00 89.81 327 LYS A N 1
ATOM 2483 C CA . LYS A 1 327 ? -36.954 -2.002 25.685 1.00 89.81 327 LYS A CA 1
ATOM 2484 C C . LYS A 1 327 ? -37.965 -2.065 24.542 1.00 89.81 327 LYS A C 1
ATOM 2486 O O . LYS A 1 327 ? -37.561 -2.289 23.408 1.00 89.81 327 LYS A O 1
ATOM 2491 N N . LEU A 1 328 ? -39.251 -1.828 24.821 1.00 90.62 328 LEU A N 1
ATOM 2492 C CA . LEU A 1 328 ? -40.281 -1.748 23.781 1.00 90.62 328 LEU A CA 1
ATOM 2493 C C . LEU A 1 328 ? -40.006 -0.590 22.810 1.00 90.62 328 LEU A C 1
ATOM 2495 O O . LEU A 1 328 ? -40.044 -0.790 21.601 1.00 90.62 328 LEU A O 1
ATOM 2499 N N . VAL A 1 329 ? -39.668 0.596 23.331 1.00 87.19 329 VAL A N 1
ATOM 2500 C CA . VAL A 1 329 ? -39.296 1.754 22.497 1.00 87.19 329 VAL A CA 1
ATOM 2501 C C . VAL A 1 329 ? -38.074 1.438 21.634 1.00 87.19 329 VAL A C 1
ATOM 2503 O O . VAL A 1 329 ? -38.094 1.691 20.435 1.00 87.19 329 VAL A O 1
ATOM 2506 N N . LEU A 1 330 ? -37.032 0.835 22.212 1.00 86.69 330 LEU A N 1
ATOM 2507 C CA . LEU A 1 330 ? -35.847 0.412 21.465 1.00 86.69 330 LEU A CA 1
ATOM 2508 C C . LEU A 1 330 ? -36.194 -0.585 20.358 1.00 86.69 330 LEU A C 1
ATOM 2510 O O . LEU A 1 330 ? -35.749 -0.405 19.230 1.00 86.69 330 LEU A O 1
ATOM 2514 N N . ALA A 1 331 ? -37.004 -1.603 20.652 1.00 87.44 331 ALA A N 1
ATOM 2515 C CA . ALA A 1 331 ? -37.427 -2.583 19.656 1.00 87.44 331 ALA A CA 1
ATOM 2516 C C . ALA A 1 331 ? -38.161 -1.915 18.481 1.00 87.44 331 ALA A C 1
ATOM 2518 O O . ALA A 1 331 ? -37.842 -2.192 17.328 1.00 87.44 331 ALA A O 1
ATOM 2519 N N . LEU A 1 332 ? -39.076 -0.980 18.762 1.00 88.25 332 LEU A N 1
ATOM 2520 C CA . LEU A 1 332 ? -39.768 -0.205 17.728 1.00 88.25 332 LEU A CA 1
ATOM 2521 C C . LEU A 1 332 ? -38.801 0.649 16.896 1.00 88.25 332 LEU A C 1
ATOM 2523 O O . LEU A 1 332 ? -38.925 0.687 15.674 1.00 88.25 332 LEU A O 1
ATOM 2527 N N . LEU A 1 333 ? -37.812 1.288 17.530 1.00 85.62 333 LEU A N 1
ATOM 2528 C CA . LEU A 1 333 ? -36.787 2.064 16.825 1.00 85.62 333 LEU A CA 1
ATOM 2529 C C . LEU A 1 333 ? -35.919 1.185 15.918 1.00 85.62 333 LEU A C 1
ATOM 2531 O O . LEU A 1 333 ? -35.650 1.576 14.786 1.00 85.62 333 LEU A O 1
ATOM 2535 N N . PHE A 1 334 ? -35.520 -0.009 16.367 1.00 83.00 334 PHE A N 1
ATOM 2536 C CA . PHE A 1 334 ? -34.769 -0.954 15.535 1.00 83.00 334 PHE A CA 1
ATOM 2537 C C . PHE A 1 334 ? -35.596 -1.466 14.352 1.00 83.00 334 PHE A C 1
ATOM 2539 O O . PHE A 1 334 ? -35.072 -1.551 13.244 1.00 83.00 334 PHE A O 1
ATOM 2546 N N . VAL A 1 335 ? -36.888 -1.752 14.552 1.00 89.31 335 VAL A N 1
ATOM 2547 C CA . VAL A 1 335 ? -37.799 -2.134 13.460 1.00 89.31 335 VAL A CA 1
ATOM 2548 C C . VAL A 1 335 ? -37.940 -0.996 12.448 1.00 89.31 335 VAL A C 1
ATOM 2550 O O . VAL A 1 335 ? -37.808 -1.230 11.248 1.00 89.31 335 VAL A O 1
ATOM 2553 N N . ALA A 1 336 ? -38.142 0.241 12.910 1.00 88.19 336 ALA A N 1
ATOM 2554 C CA . ALA A 1 336 ? -38.232 1.409 12.037 1.00 88.19 336 ALA A CA 1
ATOM 2555 C C . ALA A 1 336 ? -36.924 1.650 11.264 1.00 88.19 336 ALA A C 1
ATOM 2557 O O . ALA A 1 336 ? -36.955 1.842 10.050 1.00 88.19 336 ALA A O 1
ATOM 2558 N N . ALA A 1 337 ? -35.773 1.577 11.939 1.00 81.06 337 ALA A N 1
ATOM 2559 C CA . ALA A 1 337 ? -34.463 1.709 11.308 1.00 81.06 337 ALA A CA 1
ATOM 2560 C C . ALA A 1 337 ? -34.211 0.600 10.273 1.00 81.06 337 ALA A C 1
ATOM 2562 O O . ALA A 1 337 ? -33.733 0.887 9.178 1.00 81.06 337 ALA A O 1
ATOM 2563 N N . GLY A 1 338 ? -34.585 -0.646 10.581 1.00 84.38 338 GLY A N 1
ATOM 2564 C CA . GLY A 1 338 ? -34.510 -1.771 9.649 1.00 84.38 338 GLY A CA 1
ATOM 2565 C C . GLY A 1 338 ? -35.403 -1.581 8.422 1.00 84.38 338 GLY A C 1
ATOM 2566 O O . GLY A 1 338 ? -34.958 -1.819 7.302 1.00 84.38 338 GLY A O 1
ATOM 2567 N N . ALA A 1 339 ? -36.629 -1.080 8.604 1.00 90.00 339 ALA A N 1
ATOM 2568 C CA . ALA A 1 339 ? -37.541 -0.776 7.503 1.00 90.00 339 ALA A CA 1
ATOM 2569 C C . ALA A 1 339 ? -37.003 0.348 6.600 1.00 90.00 339 ALA A C 1
ATOM 2571 O O . ALA A 1 339 ? -36.980 0.199 5.379 1.00 90.00 339 ALA A O 1
ATOM 2572 N N . VAL A 1 340 ? -36.512 1.447 7.187 1.00 88.06 340 VAL A N 1
ATOM 2573 C CA . VAL A 1 340 ? -35.893 2.555 6.439 1.00 88.06 340 VAL A CA 1
ATOM 2574 C C . VAL A 1 340 ? -34.637 2.082 5.706 1.00 88.06 340 VAL A C 1
ATOM 2576 O O . VAL A 1 340 ? -34.495 2.344 4.514 1.00 88.06 340 VAL A O 1
ATOM 2579 N N . GLY A 1 341 ? -33.754 1.342 6.382 1.00 80.56 341 GLY A N 1
ATOM 2580 C CA . GLY A 1 341 ? -32.547 0.775 5.780 1.00 80.56 341 GLY A CA 1
ATOM 2581 C C . GLY A 1 341 ? -32.864 -0.177 4.625 1.00 80.56 341 GLY A C 1
ATOM 2582 O O . GLY A 1 341 ? -32.262 -0.065 3.559 1.00 80.56 341 GLY A O 1
ATOM 2583 N N . GLY A 1 342 ? -33.862 -1.050 4.791 1.00 82.69 342 GLY A N 1
ATOM 2584 C CA . GLY A 1 342 ? -34.347 -1.945 3.740 1.00 82.69 342 GLY A CA 1
ATOM 2585 C C . GLY A 1 342 ? -34.903 -1.193 2.529 1.00 82.69 342 GLY A C 1
ATOM 2586 O O . GLY A 1 342 ? -34.563 -1.524 1.393 1.00 82.69 342 GLY A O 1
ATOM 2587 N N . LEU A 1 343 ? -35.684 -0.130 2.753 1.00 90.69 343 LEU A N 1
ATOM 2588 C CA . LEU A 1 343 ? -36.197 0.729 1.681 1.00 90.69 343 LEU A CA 1
ATOM 2589 C C . LEU A 1 343 ? -35.073 1.452 0.932 1.00 90.69 343 LEU A C 1
ATOM 2591 O O . LEU A 1 343 ? -35.070 1.450 -0.298 1.00 90.69 343 LEU A O 1
ATOM 2595 N N . VAL A 1 344 ? -34.103 2.033 1.645 1.00 83.81 344 VAL A N 1
ATOM 2596 C CA . VAL A 1 344 ? -32.924 2.675 1.035 1.00 83.81 344 VAL A CA 1
ATOM 2597 C C . VAL A 1 344 ? -32.137 1.663 0.206 1.00 83.81 344 VAL A C 1
ATOM 2599 O O . VAL A 1 344 ? -31.780 1.945 -0.940 1.00 83.81 344 VAL A O 1
ATOM 2602 N N . MET A 1 345 ? -31.919 0.462 0.741 1.00 80.06 345 MET A N 1
ATOM 2603 C CA . MET A 1 345 ? -31.194 -0.587 0.037 1.00 80.06 345 MET A CA 1
ATOM 2604 C C . MET A 1 345 ? -31.915 -0.991 -1.256 1.00 80.06 345 MET A C 1
ATOM 2606 O O . MET A 1 345 ? -31.297 -1.030 -2.319 1.00 80.06 345 MET A O 1
ATOM 2610 N N . GLN A 1 346 ? -33.230 -1.214 -1.194 1.00 88.94 346 GLN A N 1
ATOM 2611 C CA . GLN A 1 346 ? -34.027 -1.658 -2.338 1.00 88.94 346 GLN A CA 1
ATOM 2612 C C . GLN A 1 346 ? -34.244 -0.561 -3.393 1.00 88.94 346 GLN A C 1
ATOM 2614 O O . GLN A 1 346 ? -34.310 -0.862 -4.583 1.00 88.94 346 GLN A O 1
ATOM 2619 N N . LYS A 1 347 ? -34.389 0.705 -2.981 1.00 89.81 347 LYS A N 1
ATOM 2620 C CA . LYS A 1 347 ? -34.761 1.812 -3.881 1.00 89.81 347 LYS A CA 1
ATOM 2621 C C . LYS A 1 347 ? -33.579 2.624 -4.395 1.00 89.81 347 LYS A C 1
ATOM 2623 O O . LYS A 1 347 ? -33.700 3.217 -5.460 1.00 89.81 347 LYS A O 1
ATOM 2628 N N . ILE A 1 348 ? -32.470 2.668 -3.660 1.00 85.56 348 ILE A N 1
ATOM 2629 C CA . ILE A 1 348 ? -31.325 3.525 -3.990 1.00 85.56 348 ILE A CA 1
ATOM 2630 C C . ILE A 1 348 ? -30.094 2.673 -4.279 1.00 85.56 348 ILE A C 1
ATOM 2632 O O . ILE A 1 348 ? -29.508 2.780 -5.355 1.00 85.56 348 ILE A O 1
ATOM 2636 N N . VAL A 1 349 ? -29.706 1.807 -3.342 1.00 78.25 349 VAL A N 1
ATOM 2637 C CA . VAL A 1 349 ? -28.401 1.141 -3.418 1.00 78.25 349 VAL A CA 1
ATOM 2638 C C . VAL A 1 349 ? -28.388 0.024 -4.464 1.00 78.25 349 VAL A C 1
ATOM 2640 O O . VAL A 1 349 ? -27.521 0.045 -5.332 1.00 78.25 349 VAL A O 1
ATOM 2643 N N . VAL A 1 350 ? -29.343 -0.918 -4.440 1.00 81.38 350 VAL A N 1
ATOM 2644 C CA . VAL A 1 350 ? -29.397 -2.012 -5.434 1.00 81.38 350 VAL A CA 1
ATOM 2645 C C . VAL A 1 350 ? -29.523 -1.463 -6.863 1.00 81.38 350 VAL A C 1
ATOM 2647 O O . VAL A 1 350 ? -28.681 -1.814 -7.690 1.00 81.38 350 VAL A O 1
ATOM 2650 N N . PRO A 1 351 ? -30.473 -0.556 -7.180 1.00 87.25 351 PRO A N 1
ATOM 2651 C CA . PRO A 1 351 ? -30.570 0.002 -8.528 1.00 87.25 351 PRO A CA 1
ATOM 2652 C C . PRO A 1 351 ? -29.320 0.787 -8.942 1.00 87.25 351 PRO A C 1
ATOM 2654 O O . PRO A 1 351 ? -28.896 0.698 -10.090 1.00 87.25 351 PRO A O 1
ATOM 2657 N N . GLY A 1 352 ? -28.692 1.519 -8.014 1.00 79.56 352 GLY A N 1
ATOM 2658 C CA . GLY A 1 352 ? -27.451 2.247 -8.281 1.00 79.56 352 GLY A CA 1
ATOM 2659 C C . GLY A 1 352 ? -26.261 1.330 -8.582 1.00 79.56 352 GLY A C 1
ATOM 2660 O O . GLY A 1 352 ? -25.459 1.633 -9.466 1.00 79.56 352 GLY A O 1
ATOM 2661 N N . LEU A 1 353 ? -26.152 0.194 -7.885 1.00 76.31 353 LEU A N 1
ATOM 2662 C CA . LEU A 1 353 ? -25.124 -0.816 -8.151 1.00 76.31 353 LEU A CA 1
ATOM 2663 C C . LEU A 1 353 ? -25.333 -1.484 -9.511 1.00 76.31 353 LEU A C 1
ATOM 2665 O O . LEU A 1 353 ? -24.379 -1.605 -10.277 1.00 76.31 353 LEU A O 1
ATOM 2669 N N . GLU A 1 354 ? -26.568 -1.868 -9.837 1.00 83.12 354 GLU A N 1
ATOM 2670 C CA . GLU A 1 354 ? -26.896 -2.466 -11.135 1.00 83.12 354 GLU A CA 1
ATOM 2671 C C . GLU A 1 354 ? -26.678 -1.476 -12.289 1.00 83.12 354 GLU A C 1
ATOM 2673 O O . GLU A 1 354 ? -26.083 -1.841 -13.300 1.00 83.12 354 GLU A O 1
ATOM 2678 N N . ALA A 1 355 ? -27.030 -0.196 -12.116 1.00 83.12 355 ALA A N 1
ATOM 2679 C CA . ALA A 1 355 ? -26.733 0.848 -13.097 1.00 83.12 355 ALA A CA 1
ATOM 2680 C C . ALA A 1 355 ? -25.221 1.015 -13.328 1.00 83.12 355 ALA A C 1
ATOM 2682 O O . ALA A 1 355 ? -24.782 1.105 -14.473 1.00 83.12 355 ALA A O 1
ATOM 2683 N N . LYS A 1 356 ? -24.403 0.990 -12.266 1.00 74.31 356 LYS A N 1
ATOM 2684 C CA . LYS A 1 356 ? -22.938 1.049 -12.400 1.00 74.31 356 LYS A CA 1
ATOM 2685 C C . LYS A 1 356 ? -22.348 -0.194 -13.060 1.00 74.31 356 LYS A C 1
ATOM 2687 O O . LYS A 1 356 ? -21.441 -0.061 -13.880 1.00 74.31 356 LYS A O 1
ATOM 2692 N N . LYS A 1 357 ? -22.845 -1.391 -12.731 1.00 77.75 357 LYS A N 1
ATOM 2693 C CA . LYS A 1 357 ? -22.445 -2.630 -13.418 1.00 77.75 357 LYS A CA 1
ATOM 2694 C C . LYS A 1 357 ? -22.799 -2.563 -14.901 1.00 77.75 357 LYS A C 1
ATOM 2696 O O . LYS A 1 357 ? -21.955 -2.883 -15.733 1.00 77.75 357 LYS A O 1
ATOM 2701 N N . ALA A 1 358 ? -24.004 -2.098 -15.229 1.00 80.56 358 ALA A N 1
ATOM 2702 C CA . ALA A 1 358 ? -24.449 -1.907 -16.602 1.00 80.56 358 ALA A CA 1
ATOM 2703 C C . ALA A 1 358 ? -23.592 -0.868 -17.341 1.00 80.56 358 ALA A C 1
ATOM 2705 O O . ALA A 1 358 ? -23.207 -1.116 -18.476 1.00 80.56 358 ALA A O 1
ATOM 2706 N N . GLU A 1 359 ? -23.220 0.247 -16.703 1.00 81.00 359 GLU A N 1
ATOM 2707 C CA . GLU A 1 359 ? -22.313 1.247 -17.284 1.00 81.00 359 GLU A CA 1
ATOM 2708 C C . GLU A 1 359 ? -20.912 0.668 -17.536 1.00 81.00 359 GLU A C 1
ATOM 2710 O O . GLU A 1 359 ? -20.325 0.902 -18.591 1.00 81.00 359 GLU A O 1
ATOM 2715 N N . ALA A 1 360 ? -20.376 -0.120 -16.599 1.00 72.69 360 ALA A N 1
ATOM 2716 C CA . ALA A 1 360 ? -19.086 -0.785 -16.764 1.00 72.69 360 ALA A CA 1
ATOM 2717 C C . ALA A 1 360 ? -19.117 -1.803 -17.918 1.00 72.69 360 ALA A C 1
ATOM 2719 O O . ALA A 1 360 ? -18.241 -1.780 -18.781 1.00 72.69 360 ALA A O 1
ATOM 2720 N N . LEU A 1 361 ? -20.158 -2.638 -17.984 1.00 76.44 361 LEU A N 1
ATOM 2721 C CA . LEU A 1 361 ? -20.392 -3.571 -19.091 1.00 76.44 361 LEU A CA 1
ATOM 2722 C C . LEU A 1 361 ? -20.586 -2.842 -20.424 1.00 76.44 361 LEU A C 1
ATOM 2724 O O . LEU A 1 361 ? -20.038 -3.270 -21.436 1.00 76.44 361 LEU A O 1
ATOM 2728 N N . ALA A 1 362 ? -21.314 -1.725 -20.430 1.00 77.62 362 ALA A N 1
ATOM 2729 C CA . ALA A 1 362 ? -21.520 -0.904 -21.616 1.00 77.62 362 ALA A CA 1
ATOM 2730 C C . ALA A 1 362 ? -20.217 -0.255 -22.093 1.00 77.62 362 ALA A C 1
ATOM 2732 O O . ALA A 1 362 ? -19.988 -0.212 -23.294 1.00 77.62 362 ALA A O 1
ATOM 2733 N N . LYS A 1 363 ? -19.328 0.188 -21.192 1.00 77.00 363 LYS A N 1
ATOM 2734 C CA . LYS A 1 363 ? -17.994 0.692 -21.564 1.00 77.00 363 LYS A CA 1
ATOM 2735 C C . LYS A 1 363 ? -17.128 -0.401 -22.178 1.00 77.00 363 LYS A C 1
ATOM 2737 O O . LYS A 1 363 ? -16.563 -0.182 -23.242 1.00 77.00 363 LYS A O 1
ATOM 2742 N N . VAL A 1 364 ? -17.095 -1.588 -21.571 1.00 75.69 364 VAL A N 1
ATOM 2743 C CA . VAL A 1 364 ? -16.366 -2.744 -22.122 1.00 75.69 364 VAL A CA 1
ATOM 2744 C C . VAL A 1 364 ? -16.921 -3.134 -23.495 1.00 75.69 364 VAL A C 1
ATOM 2746 O O . VAL A 1 364 ? -16.161 -3.391 -24.427 1.00 75.69 364 VAL A O 1
ATOM 2749 N N . ARG A 1 365 ? -18.249 -3.127 -23.652 1.00 74.81 365 ARG A N 1
ATOM 2750 C CA . ARG A 1 365 ? -18.913 -3.435 -24.920 1.00 74.81 365 ARG A CA 1
ATOM 2751 C C . ARG A 1 365 ? -18.695 -2.349 -25.975 1.00 74.81 365 ARG A C 1
ATOM 2753 O O . ARG A 1 365 ? -18.415 -2.692 -27.113 1.00 74.81 365 ARG A O 1
ATOM 2760 N N . ALA A 1 366 ? -18.742 -1.072 -25.609 1.00 69.62 366 ALA A N 1
ATOM 2761 C CA . ALA A 1 366 ? -18.477 0.045 -26.515 1.00 69.62 366 ALA A CA 1
ATOM 2762 C C . ALA A 1 366 ? -17.005 0.092 -26.957 1.00 69.62 366 ALA A C 1
ATOM 2764 O O . ALA A 1 366 ? -16.719 0.430 -28.101 1.00 69.62 366 ALA A O 1
ATOM 2765 N N . GLU A 1 367 ? -16.064 -0.280 -26.085 1.00 69.88 367 GLU A N 1
ATOM 2766 C CA . GLU A 1 367 ? -14.658 -0.470 -26.460 1.00 69.88 367 GLU A CA 1
ATOM 2767 C C . GLU A 1 367 ? -14.464 -1.675 -27.392 1.00 69.88 367 GLU A C 1
ATOM 2769 O O . GLU A 1 367 ? -13.602 -1.634 -28.272 1.00 69.88 367 GLU A O 1
ATOM 2774 N N . ALA A 1 368 ? -15.271 -2.730 -27.246 1.00 60.53 368 ALA A N 1
ATOM 2775 C CA . ALA A 1 368 ? -15.280 -3.870 -28.162 1.00 60.53 368 ALA A CA 1
ATOM 2776 C C . ALA A 1 368 ? -15.938 -3.536 -29.518 1.00 60.53 368 ALA A C 1
ATOM 2778 O O . ALA A 1 368 ? -15.420 -3.939 -30.557 1.00 60.53 368 ALA A O 1
ATOM 2779 N N . GLU A 1 369 ? -17.029 -2.763 -29.524 1.00 60.75 369 GLU A N 1
ATOM 2780 C CA . GLU A 1 369 ? -17.768 -2.360 -30.730 1.00 60.75 369 GLU A CA 1
ATOM 2781 C C . GLU A 1 369 ? -17.022 -1.274 -31.528 1.00 60.75 369 GLU A C 1
ATOM 2783 O O . GLU A 1 369 ? -16.905 -1.403 -32.746 1.00 60.75 369 GLU A O 1
ATOM 2788 N N . LYS A 1 370 ? -16.376 -0.290 -30.874 1.00 55.56 370 LYS A N 1
ATOM 2789 C CA . LYS A 1 370 ? -15.470 0.662 -31.557 1.00 55.56 370 LYS A CA 1
ATOM 2790 C C . LYS A 1 370 ? -14.322 -0.038 -32.282 1.00 55.56 370 LYS A C 1
ATOM 2792 O O . LYS A 1 370 ? -13.947 0.372 -33.372 1.00 55.56 370 LYS A O 1
ATOM 2797 N N . LYS A 1 371 ? -13.804 -1.135 -31.720 1.00 50.78 371 LYS A N 1
ATOM 2798 C CA . LYS A 1 371 ? -12.794 -1.974 -32.387 1.00 50.78 371 LYS A CA 1
ATOM 2799 C C . LYS A 1 371 ? -13.350 -2.768 -33.578 1.00 50.78 371 LYS A C 1
ATOM 2801 O O . LYS A 1 371 ? -12.561 -3.280 -34.370 1.00 50.78 371 LYS A O 1
ATOM 2806 N N . SER A 1 372 ? -14.673 -2.894 -33.706 1.00 42.69 372 SER A N 1
ATOM 2807 C CA . SER A 1 372 ? -15.328 -3.595 -34.816 1.00 42.69 372 SER A CA 1
ATOM 2808 C C . SER A 1 372 ? -15.833 -2.670 -35.931 1.00 42.69 372 SER A C 1
ATOM 2810 O O . SER A 1 372 ? -15.808 -3.086 -37.089 1.00 42.69 372 SER A O 1
ATOM 2812 N N . ASP A 1 373 ? -16.203 -1.422 -35.617 1.00 45.78 373 ASP A N 1
ATOM 2813 C CA . ASP A 1 373 ? -16.745 -0.458 -36.590 1.00 45.78 373 ASP A CA 1
ATOM 2814 C C . ASP A 1 373 ? -15.677 0.387 -37.306 1.00 45.78 373 ASP A C 1
ATOM 2816 O O . ASP A 1 373 ? -15.878 0.743 -38.468 1.00 45.78 373 ASP A O 1
ATOM 2820 N N . ASP A 1 374 ? -14.483 0.576 -36.725 1.00 46.97 374 ASP A N 1
ATOM 2821 C CA . ASP A 1 374 ? -13.328 1.170 -37.439 1.00 46.97 374 ASP A CA 1
ATOM 2822 C C . ASP A 1 374 ? -12.849 0.311 -38.635 1.00 46.97 374 ASP A C 1
ATOM 2824 O O . ASP A 1 374 ? -11.996 0.721 -39.419 1.00 46.97 374 ASP A O 1
ATOM 2828 N N . LYS A 1 375 ? -13.435 -0.879 -38.839 1.00 46.56 375 LYS A N 1
ATOM 2829 C CA . LYS A 1 375 ? -13.239 -1.710 -40.035 1.00 46.56 375 LYS A CA 1
ATOM 2830 C C . LYS A 1 375 ? -14.193 -1.403 -41.197 1.00 46.56 375 LYS A C 1
ATOM 2832 O O . LYS A 1 375 ? -14.062 -2.074 -42.224 1.00 46.56 375 LYS A O 1
ATOM 2837 N N . LYS A 1 376 ? -15.158 -0.472 -41.083 1.00 37.03 376 LYS A N 1
ATOM 2838 C CA . LYS A 1 376 ? -16.257 -0.394 -42.070 1.00 37.03 376 LYS A CA 1
ATOM 2839 C C . LYS A 1 376 ? -16.642 0.942 -42.709 1.00 37.03 376 LYS A C 1
ATOM 2841 O O . LYS A 1 376 ? -17.482 0.876 -43.603 1.00 37.03 376 LYS A O 1
ATOM 2846 N N . GLU A 1 377 ? -16.035 2.095 -42.420 1.00 34.38 377 GLU A N 1
ATOM 2847 C CA . GLU A 1 377 ? -16.402 3.318 -43.168 1.00 34.38 377 GLU A CA 1
ATOM 2848 C C . GLU A 1 377 ? -15.221 4.235 -43.551 1.00 34.38 377 GLU A C 1
ATOM 2850 O O . GLU A 1 377 ? -14.362 4.513 -42.716 1.00 34.38 377 GLU A O 1
ATOM 2855 N N . PRO A 1 378 ? -15.151 4.725 -44.812 1.00 38.28 378 PRO A N 1
ATOM 2856 C CA . PRO A 1 378 ? -14.112 5.649 -45.257 1.00 38.28 378 PRO A CA 1
ATOM 2857 C C . PRO A 1 378 ? -14.472 7.110 -44.918 1.00 38.28 378 PRO A C 1
ATOM 2859 O O . PRO A 1 378 ? -15.651 7.458 -44.807 1.00 38.28 378 PRO A O 1
ATOM 2862 N N . PRO A 1 379 ? -13.479 8.011 -44.792 1.00 37.75 379 PRO A N 1
ATOM 2863 C CA . PRO A 1 379 ? -13.703 9.333 -44.221 1.00 37.75 379 PRO A CA 1
ATOM 2864 C C . PRO A 1 379 ? -14.409 10.280 -45.203 1.00 37.75 379 PRO A C 1
ATOM 2866 O O . PRO A 1 379 ? -13.953 10.506 -46.327 1.00 37.75 379 PRO A O 1
ATOM 2869 N N . LYS A 1 380 ? -15.506 10.896 -44.744 1.00 35.12 380 LYS A N 1
ATOM 2870 C CA . LYS A 1 380 ? -16.139 12.053 -45.395 1.00 35.12 380 LYS A CA 1
ATOM 2871 C C . LYS A 1 380 ? -15.335 13.327 -45.121 1.00 35.12 380 LYS A C 1
ATOM 2873 O O . LYS A 1 380 ? -14.985 13.620 -43.983 1.00 35.12 380 LYS A O 1
ATOM 2878 N N . LYS A 1 381 ? -15.082 14.089 -46.190 1.00 42.38 381 LYS A N 1
ATOM 2879 C CA . LYS A 1 381 ? -14.483 15.431 -46.175 1.00 42.38 381 LYS A CA 1
ATOM 2880 C C . LYS A 1 381 ? -15.443 16.454 -45.558 1.00 42.38 381 LYS A C 1
ATOM 2882 O O . LYS A 1 381 ? -16.593 16.534 -45.984 1.00 42.38 381 LYS A O 1
ATOM 2887 N N . GLU A 1 382 ? -14.935 17.278 -44.648 1.00 32.03 382 GLU A N 1
ATOM 2888 C CA . GLU A 1 382 ? -15.556 18.540 -44.226 1.00 32.03 382 GLU A CA 1
ATOM 2889 C C . GLU A 1 382 ? -14.899 19.733 -44.955 1.00 32.03 382 GLU A C 1
ATOM 2891 O O . GLU A 1 382 ? -13.721 19.640 -45.316 1.00 32.03 382 GLU A O 1
ATOM 2896 N N . PRO A 1 383 ? -15.640 20.827 -45.230 1.00 32.94 383 PRO A N 1
ATOM 2897 C CA . PRO A 1 383 ? -15.205 21.884 -46.135 1.00 32.94 383 PRO A CA 1
ATOM 2898 C C . PRO A 1 383 ? -14.461 23.033 -45.436 1.00 32.94 383 PRO A C 1
ATOM 2900 O O . PRO A 1 383 ? -14.707 23.371 -44.279 1.00 32.94 383 PRO A O 1
ATOM 2903 N N . GLU A 1 384 ? -13.573 23.657 -46.211 1.00 36.34 384 GLU A N 1
ATOM 2904 C CA . GLU A 1 384 ? -12.788 24.851 -45.893 1.00 36.34 384 GLU A CA 1
ATOM 2905 C C . GLU A 1 384 ? -13.647 26.041 -45.440 1.00 36.34 384 GLU A C 1
ATOM 2907 O O . GLU A 1 384 ? -14.657 26.380 -46.065 1.00 36.34 384 GLU A O 1
ATOM 2912 N N . LYS A 1 385 ? -13.179 26.755 -44.407 1.00 30.34 385 LYS A N 1
ATOM 2913 C CA . LYS A 1 385 ? -13.698 28.072 -44.028 1.00 30.34 385 LYS A CA 1
ATOM 2914 C C . LYS A 1 385 ? -12.653 29.146 -44.337 1.00 30.34 385 LYS A C 1
ATOM 2916 O O . LYS A 1 385 ? -11.556 29.136 -43.786 1.00 30.34 385 LYS A O 1
ATOM 2921 N N . LYS A 1 386 ? -13.037 30.039 -45.253 1.00 29.27 386 LYS A N 1
ATOM 2922 C CA . LYS A 1 386 ? -12.295 31.204 -45.749 1.00 29.27 386 LYS A CA 1
ATOM 2923 C C . LYS A 1 386 ? -11.889 32.169 -44.633 1.00 29.27 386 LYS A C 1
ATOM 2925 O O . LYS A 1 386 ? -12.689 32.495 -43.759 1.00 29.27 386 LYS A O 1
ATOM 2930 N N . THR A 1 387 ? -10.661 32.654 -44.755 1.00 30.02 387 THR A N 1
ATOM 2931 C CA . THR A 1 387 ? -10.110 33.871 -44.157 1.00 30.02 387 THR A CA 1
ATOM 2932 C C . THR A 1 387 ? -10.760 35.116 -44.761 1.00 30.02 387 THR A C 1
ATOM 2934 O O . THR A 1 387 ? -10.907 35.194 -45.980 1.00 30.02 387 THR A O 1
ATOM 2937 N N . GLU A 1 388 ? -11.090 36.096 -43.923 1.00 28.33 388 GLU A N 1
ATOM 2938 C CA . GLU A 1 388 ? -11.384 37.463 -44.349 1.00 28.33 388 GLU A CA 1
ATOM 2939 C C . GLU A 1 388 ? -10.551 38.422 -43.490 1.00 28.33 388 GLU A C 1
ATOM 2941 O O . GLU A 1 388 ? -10.570 38.363 -42.259 1.00 28.33 388 GLU A O 1
ATOM 2946 N N . ASP A 1 389 ? -9.746 39.219 -44.192 1.00 35.44 389 ASP A N 1
ATOM 2947 C CA . ASP A 1 389 ? -8.873 40.277 -43.702 1.00 35.44 389 ASP A CA 1
ATOM 2948 C C . ASP A 1 389 ? -9.668 41.433 -43.092 1.00 35.44 389 ASP A C 1
ATOM 2950 O O . ASP A 1 389 ? -10.580 41.943 -43.733 1.00 35.44 389 ASP A O 1
ATOM 2954 N N . THR A 1 390 ? -9.207 41.960 -41.955 1.00 28.72 390 THR A N 1
ATOM 2955 C CA . THR A 1 390 ? -9.150 43.414 -41.724 1.00 28.72 390 THR A CA 1
ATOM 2956 C C . THR A 1 390 ? -8.087 43.727 -40.672 1.00 28.72 390 THR A C 1
ATOM 2958 O O . THR A 1 390 ? -8.187 43.281 -39.531 1.00 28.72 390 THR A O 1
ATOM 2961 N N . ASN A 1 391 ? -7.095 44.528 -41.055 1.00 32.16 391 ASN A N 1
ATOM 2962 C CA . ASN A 1 391 ? -6.108 45.166 -40.179 1.00 32.16 391 ASN A CA 1
ATOM 2963 C C . ASN A 1 391 ? -6.432 46.674 -40.107 1.00 32.16 391 ASN A C 1
ATOM 2965 O O . ASN A 1 391 ? -6.867 47.224 -41.123 1.00 32.16 391 ASN A O 1
ATOM 2969 N N . PRO A 1 392 ? -6.231 47.361 -38.964 1.00 34.25 392 PRO A N 1
ATOM 2970 C CA . PRO A 1 392 ? -5.466 48.625 -39.011 1.00 34.25 392 PRO A CA 1
ATOM 2971 C C . PRO A 1 392 ? -4.676 48.919 -37.700 1.00 34.25 392 PRO A C 1
ATOM 2973 O O . PRO A 1 392 ? -4.887 48.260 -36.686 1.00 34.25 392 PRO A O 1
ATOM 2976 N N . PRO A 1 393 ? -3.858 49.988 -37.629 1.00 33.09 393 PRO A N 1
ATOM 2977 C CA . PRO A 1 393 ? -2.565 50.149 -38.270 1.00 33.09 393 PRO A CA 1
ATOM 2978 C C . PRO A 1 393 ? -1.407 50.276 -37.256 1.00 33.09 393 PRO A C 1
ATOM 2980 O O . PRO A 1 393 ? -1.561 50.582 -36.075 1.00 33.09 393 PRO A O 1
ATOM 2983 N N . GLU A 1 394 ? -0.222 50.067 -37.809 1.00 32.19 394 GLU A N 1
ATOM 2984 C CA . GLU A 1 394 ? 1.125 50.143 -37.251 1.00 32.19 394 GLU A CA 1
ATOM 2985 C C . GLU A 1 394 ? 1.471 51.501 -36.593 1.00 32.19 394 GLU A C 1
ATOM 2987 O O . GLU A 1 394 ? 1.181 52.569 -37.138 1.00 32.19 394 GLU A O 1
ATOM 2992 N N . LYS A 1 395 ? 2.181 51.462 -35.454 1.00 28.08 395 LYS A N 1
ATOM 2993 C CA . LYS A 1 395 ? 3.044 52.555 -34.975 1.00 28.08 395 LYS A CA 1
ATOM 2994 C C . LYS A 1 395 ? 4.464 52.024 -34.736 1.00 28.08 395 LYS A C 1
ATOM 2996 O O . LYS A 1 395 ? 4.688 51.254 -33.808 1.00 28.08 395 LYS A O 1
ATOM 3001 N N . LYS A 1 396 ? 5.381 52.476 -35.595 1.00 29.78 396 LYS A N 1
ATOM 3002 C CA . LYS A 1 396 ? 6.844 52.604 -35.414 1.00 29.78 396 LYS A CA 1
ATOM 3003 C C . LYS A 1 396 ? 7.131 53.642 -34.310 1.00 29.78 396 LYS A C 1
ATOM 3005 O O . LYS A 1 396 ? 6.281 54.505 -34.101 1.00 29.78 396 LYS A O 1
ATOM 3010 N N . ASP A 1 397 ? 8.189 53.662 -33.500 1.00 28.59 397 ASP A N 1
ATOM 3011 C CA . ASP A 1 397 ? 9.632 53.314 -33.514 1.00 28.59 397 ASP A CA 1
ATOM 3012 C C . ASP A 1 397 ? 10.079 53.226 -32.010 1.00 28.59 397 ASP A C 1
ATOM 3014 O O . ASP A 1 397 ? 9.201 53.384 -31.152 1.00 28.59 397 ASP A O 1
ATOM 3018 N N . PRO A 1 398 ? 11.370 53.154 -31.585 1.00 34.59 398 PRO A N 1
ATOM 3019 C CA . PRO A 1 398 ? 12.632 52.779 -32.250 1.00 34.59 398 PRO A CA 1
ATOM 3020 C C . PRO A 1 398 ? 13.442 51.697 -31.478 1.00 34.59 398 PRO A C 1
ATOM 3022 O O . PRO A 1 398 ? 13.152 51.358 -30.331 1.00 34.59 398 PRO A O 1
ATOM 3025 N N . ASP A 1 399 ? 14.523 51.212 -32.096 1.00 38.50 399 ASP A N 1
ATOM 3026 C CA . ASP A 1 399 ? 15.584 50.409 -31.460 1.00 38.50 399 ASP A CA 1
ATOM 3027 C C . ASP A 1 399 ? 16.175 51.057 -30.189 1.00 38.50 399 ASP A C 1
ATOM 3029 O O . ASP A 1 399 ? 16.480 52.257 -30.201 1.00 38.50 399 ASP A O 1
ATOM 3033 N N . PRO A 1 400 ? 16.517 50.274 -29.147 1.00 30.88 400 PRO A N 1
ATOM 3034 C CA . PRO A 1 400 ? 17.510 50.675 -28.169 1.00 30.88 400 PRO A CA 1
ATOM 3035 C C . PRO A 1 400 ? 18.869 50.001 -28.421 1.00 30.88 400 PRO A C 1
ATOM 3037 O O . PRO A 1 400 ? 19.000 48.786 -28.571 1.00 30.88 400 PRO A O 1
ATOM 3040 N N . LYS A 1 401 ? 19.891 50.860 -28.415 1.00 28.98 401 LYS A N 1
ATOM 3041 C CA . LYS A 1 401 ? 21.326 50.569 -28.312 1.00 28.98 401 LYS A CA 1
ATOM 3042 C C . LYS A 1 401 ? 21.691 49.806 -27.020 1.00 28.98 401 LYS A C 1
ATOM 3044 O O . LYS A 1 401 ? 20.899 49.795 -26.079 1.00 28.98 401 LYS A O 1
ATOM 3049 N N . PRO A 1 402 ? 22.890 49.194 -26.967 1.00 43.38 402 PRO A N 1
ATOM 3050 C CA . PRO A 1 402 ? 23.321 48.358 -25.852 1.00 43.38 402 PRO A CA 1
ATOM 3051 C C . PRO A 1 402 ? 23.857 49.231 -24.717 1.00 43.38 402 PRO A C 1
ATOM 3053 O O . PRO A 1 402 ? 24.628 50.125 -25.025 1.00 43.38 402 PRO A O 1
ATOM 3056 N N . ASP A 1 403 ? 23.504 48.958 -23.455 1.00 32.84 403 ASP A N 1
ATOM 3057 C CA . ASP A 1 403 ? 24.336 49.335 -22.302 1.00 32.84 403 ASP A CA 1
ATOM 3058 C C . ASP A 1 403 ? 23.999 48.546 -21.018 1.00 32.84 403 ASP A C 1
ATOM 3060 O O . ASP A 1 403 ? 22.846 48.333 -20.644 1.00 32.84 403 ASP A O 1
ATOM 3064 N N . ASP A 1 404 ? 25.096 48.144 -20.378 1.00 28.25 404 ASP A N 1
ATOM 3065 C CA . ASP A 1 404 ? 25.395 48.076 -18.949 1.00 28.25 404 ASP A CA 1
ATOM 3066 C C . ASP A 1 404 ? 24.682 47.114 -17.983 1.00 28.25 404 ASP A C 1
ATOM 3068 O O . ASP A 1 404 ? 23.577 47.298 -17.474 1.00 28.25 404 ASP A O 1
ATOM 3072 N N . LYS A 1 405 ? 25.489 46.120 -17.584 1.00 42.19 405 LYS A N 1
ATOM 3073 C CA . LYS A 1 405 ? 25.356 45.303 -16.379 1.00 42.19 405 LYS A CA 1
ATOM 3074 C C . LYS A 1 405 ? 25.295 46.191 -15.131 1.00 42.19 405 LYS A C 1
ATOM 3076 O O . LYS A 1 405 ? 26.309 46.733 -14.696 1.00 42.19 405 LYS A O 1
ATOM 3081 N N . LYS A 1 406 ? 24.147 46.201 -14.459 1.00 28.78 406 LYS A N 1
ATOM 3082 C CA . LYS A 1 406 ? 24.065 46.470 -13.019 1.00 28.78 406 LYS A CA 1
ATOM 3083 C C . LYS A 1 406 ? 23.252 45.349 -12.377 1.00 28.78 406 LYS A C 1
ATOM 3085 O O . LYS A 1 406 ? 22.094 45.147 -12.730 1.00 28.78 406 LYS A O 1
ATOM 3090 N N . GLY A 1 407 ? 23.900 44.565 -11.515 1.00 32.75 407 GLY A N 1
ATOM 3091 C CA . GLY A 1 407 ? 23.260 43.471 -10.780 1.00 32.75 407 GLY A CA 1
ATOM 3092 C C . GLY A 1 407 ? 22.163 43.977 -9.830 1.00 32.75 407 GLY A C 1
ATOM 3093 O O . GLY A 1 407 ? 22.152 45.165 -9.494 1.00 32.75 407 GLY A O 1
ATOM 3094 N N . PRO A 1 408 ? 21.225 43.107 -9.418 1.00 36.06 408 PRO A N 1
ATOM 3095 C CA . PRO A 1 408 ? 20.108 43.493 -8.560 1.00 36.06 408 PRO A CA 1
ATOM 3096 C C . PRO A 1 408 ? 20.572 43.924 -7.156 1.00 36.06 408 PRO A C 1
ATOM 3098 O O . PRO A 1 408 ? 21.531 43.390 -6.605 1.00 36.06 408 PRO A O 1
ATOM 3101 N N . ASP A 1 409 ? 19.882 44.915 -6.583 1.00 40.69 409 ASP A N 1
ATOM 3102 C CA . ASP A 1 409 ? 20.147 45.470 -5.248 1.00 40.69 409 ASP A CA 1
ATOM 3103 C C . ASP A 1 409 ? 19.686 44.502 -4.143 1.00 40.69 409 ASP A C 1
ATOM 3105 O O . ASP A 1 409 ? 18.492 44.359 -3.884 1.00 40.69 409 ASP A O 1
ATOM 3109 N N . LEU A 1 410 ? 20.650 43.868 -3.469 1.00 44.59 410 LEU A N 1
ATOM 3110 C CA . LEU A 1 410 ? 20.461 42.828 -2.444 1.00 44.59 410 LEU A CA 1
ATOM 3111 C C . LEU A 1 410 ? 19.884 43.336 -1.099 1.00 44.59 410 LEU A C 1
ATOM 3113 O O . LEU A 1 410 ? 19.829 42.587 -0.127 1.00 44.59 410 LEU A O 1
ATOM 3117 N N . THR A 1 411 ? 19.485 44.611 -0.984 1.00 37.69 411 THR A N 1
ATOM 3118 C CA . THR A 1 411 ? 19.163 45.246 0.317 1.00 37.69 411 THR A CA 1
ATOM 3119 C C . THR A 1 411 ? 17.682 45.451 0.635 1.00 37.69 411 THR A C 1
ATOM 3121 O O . THR A 1 411 ? 17.354 46.030 1.682 1.00 37.69 411 THR A O 1
ATOM 3124 N N . GLN A 1 412 ? 16.768 44.969 -0.212 1.00 36.59 412 GLN A N 1
ATOM 3125 C CA . GLN A 1 412 ? 15.326 45.143 -0.008 1.00 36.59 412 GLN A CA 1
ATOM 3126 C C . GLN A 1 412 ? 14.555 43.812 -0.039 1.00 36.59 412 GLN A C 1
ATOM 3128 O O . GLN A 1 412 ? 14.660 43.075 -1.016 1.00 36.59 412 GLN A O 1
ATOM 3133 N N . PRO A 1 413 ? 13.725 43.502 0.978 1.00 35.91 413 PRO A N 1
ATOM 3134 C CA . PRO A 1 413 ? 12.803 42.375 0.893 1.00 35.91 413 PRO A CA 1
ATOM 3135 C C . PRO A 1 413 ? 11.636 42.697 -0.068 1.00 35.91 413 PRO A C 1
ATOM 3137 O O . PRO A 1 413 ? 11.093 43.806 -0.014 1.00 35.91 413 PRO A O 1
ATOM 3140 N N . PRO A 1 414 ? 11.202 41.752 -0.924 1.00 37.78 414 PRO A N 1
ATOM 3141 C CA . PRO A 1 414 ? 10.111 41.982 -1.866 1.00 37.78 414 PRO A CA 1
ATOM 3142 C C . PRO A 1 414 ? 8.744 42.073 -1.169 1.00 37.78 414 PRO A C 1
ATOM 3144 O O . PRO A 1 414 ? 8.481 41.435 -0.145 1.00 37.78 414 PRO A O 1
ATOM 3147 N N . LYS A 1 415 ? 7.848 42.877 -1.754 1.00 36.19 415 LYS A N 1
ATOM 3148 C CA . LYS A 1 415 ? 6.463 43.048 -1.296 1.00 36.19 415 LYS A CA 1
ATOM 3149 C C . LYS A 1 415 ? 5.677 41.743 -1.474 1.00 36.19 415 LYS A C 1
ATOM 3151 O O . LYS A 1 415 ? 5.689 41.130 -2.535 1.00 36.19 415 LYS A O 1
ATOM 3156 N N . LYS A 1 416 ? 4.969 41.344 -0.416 1.00 34.78 416 LYS A N 1
ATOM 3157 C CA . LYS A 1 416 ? 4.085 40.171 -0.357 1.00 34.78 416 LYS A CA 1
ATOM 3158 C C . LYS A 1 416 ? 2.885 40.408 -1.289 1.00 34.78 416 LYS A C 1
ATOM 3160 O O . LYS A 1 416 ? 2.014 41.197 -0.933 1.00 34.78 416 LYS A O 1
ATOM 3165 N N . GLY A 1 417 ? 2.861 39.794 -2.474 1.00 34.97 417 GLY A N 1
ATOM 3166 C CA . GLY A 1 417 ? 1.796 40.055 -3.453 1.00 34.97 417 GLY A CA 1
ATOM 3167 C C . GLY A 1 417 ? 1.664 39.064 -4.607 1.00 34.97 417 GLY A C 1
ATOM 3168 O O . GLY A 1 417 ? 0.543 38.664 -4.892 1.00 34.97 417 GLY A O 1
ATOM 3169 N N . ASP A 1 418 ? 2.761 38.589 -5.200 1.00 33.31 418 ASP A N 1
ATOM 3170 C CA . ASP A 1 418 ? 2.673 37.741 -6.396 1.00 33.31 418 ASP A CA 1
ATOM 3171 C C . ASP A 1 418 ? 3.160 36.317 -6.096 1.00 33.31 418 ASP A C 1
ATOM 3173 O O . ASP A 1 418 ? 4.322 36.088 -5.757 1.00 33.31 418 ASP A O 1
ATOM 3177 N N . GLU A 1 419 ? 2.253 35.340 -6.168 1.00 41.25 419 GLU A N 1
ATOM 3178 C CA . GLU A 1 419 ? 2.576 33.920 -6.012 1.00 41.25 419 GLU A CA 1
ATOM 3179 C C . GLU A 1 419 ? 3.392 33.464 -7.236 1.00 41.25 419 GLU A C 1
ATOM 3181 O O . GLU A 1 419 ? 2.844 33.146 -8.291 1.00 41.25 419 GLU A O 1
ATOM 3186 N N . VAL A 1 420 ? 4.724 33.471 -7.116 1.00 49.16 420 VAL A N 1
ATOM 3187 C CA . VAL A 1 420 ? 5.633 32.951 -8.148 1.00 49.16 420 VAL A CA 1
ATOM 3188 C C . VAL A 1 420 ? 5.382 31.447 -8.305 1.00 49.16 420 VAL A C 1
ATOM 3190 O O . VAL A 1 420 ? 5.657 30.650 -7.406 1.00 49.16 420 VAL A O 1
ATOM 3193 N N . ILE A 1 421 ? 4.818 31.048 -9.448 1.00 46.84 421 ILE A N 1
ATOM 3194 C CA . ILE A 1 421 ? 4.483 29.651 -9.742 1.00 46.84 421 ILE A CA 1
ATOM 3195 C C . ILE A 1 421 ? 5.747 28.930 -10.216 1.00 46.84 421 ILE A C 1
ATOM 3197 O O . ILE A 1 421 ? 6.123 29.016 -11.384 1.00 46.84 421 ILE A O 1
ATOM 3201 N N . VAL A 1 422 ? 6.379 28.184 -9.310 1.00 48.41 422 VAL A N 1
ATOM 3202 C CA . VAL A 1 422 ? 7.462 27.253 -9.655 1.00 48.41 422 VAL A CA 1
ATOM 3203 C C . VAL A 1 422 ? 6.874 26.063 -10.437 1.00 48.41 422 VAL A C 1
ATOM 3205 O O . VAL A 1 422 ? 5.844 25.515 -10.012 1.00 48.41 422 VAL A O 1
ATOM 3208 N N . PRO A 1 423 ? 7.479 25.649 -11.570 1.00 46.66 423 PRO A N 1
ATOM 3209 C CA . PRO A 1 423 ? 7.054 24.472 -12.323 1.00 46.66 423 PRO A CA 1
ATOM 3210 C C . PRO A 1 423 ? 6.944 23.220 -11.444 1.00 46.66 423 PRO A C 1
ATOM 3212 O O . PRO A 1 423 ? 7.708 23.015 -10.501 1.00 46.66 423 PRO A O 1
ATOM 3215 N N . LYS A 1 424 ? 5.969 22.357 -11.750 1.00 44.59 424 LYS A N 1
ATOM 3216 C CA . LYS A 1 424 ? 5.747 21.127 -10.986 1.00 44.59 424 LYS A CA 1
ATOM 3217 C C . LYS A 1 424 ? 6.907 20.148 -11.191 1.00 44.59 424 LYS A C 1
ATOM 3219 O O . LYS A 1 424 ? 7.306 19.873 -12.316 1.00 44.59 424 LYS A O 1
ATOM 3224 N N . LEU A 1 425 ? 7.353 19.584 -10.074 1.00 46.59 425 LEU A N 1
ATOM 3225 C CA . LEU A 1 425 ? 8.372 18.548 -9.919 1.00 46.59 425 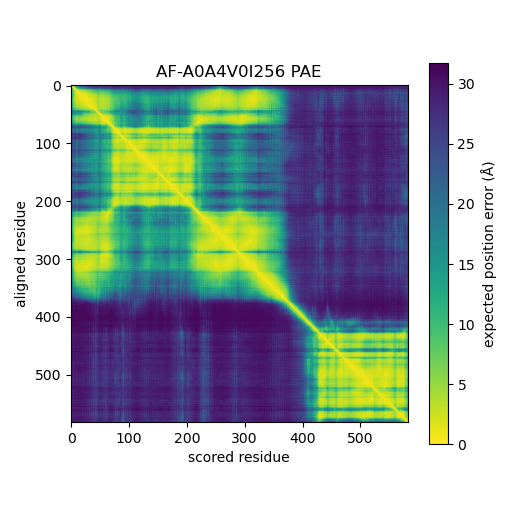LEU A CA 1
ATOM 3226 C C . LEU A 1 425 ? 8.373 17.484 -11.051 1.00 46.59 425 LEU A C 1
ATOM 3228 O O . LEU A 1 425 ? 7.409 16.726 -11.186 1.00 46.59 425 LEU A O 1
ATOM 3232 N N . VAL A 1 426 ? 9.466 17.402 -11.823 1.00 44.38 426 VAL A N 1
ATOM 3233 C CA . VAL A 1 426 ? 9.702 16.410 -12.899 1.00 44.38 426 VAL A CA 1
ATOM 3234 C C . VAL A 1 426 ? 10.446 15.184 -12.335 1.00 44.38 426 VAL A C 1
ATOM 3236 O O . VAL A 1 426 ? 11.285 15.325 -11.448 1.00 44.38 426 VAL A O 1
ATOM 3239 N N . GLY A 1 427 ? 10.112 13.966 -12.784 1.00 46.25 427 GLY A N 1
ATOM 3240 C CA . GLY A 1 427 ? 10.716 12.710 -12.300 1.00 46.25 427 GLY A CA 1
ATOM 3241 C C . GLY A 1 427 ? 12.161 12.493 -12.777 1.00 46.25 427 GLY A C 1
ATOM 3242 O O . GLY A 1 427 ? 12.530 12.987 -13.833 1.00 46.25 427 GLY A O 1
ATOM 3243 N N . GLY A 1 428 ? 12.971 11.752 -12.004 1.00 60.75 428 GLY A N 1
ATOM 3244 C CA . GLY A 1 428 ? 14.334 11.327 -12.389 1.00 60.75 428 GLY A CA 1
ATOM 3245 C C . GLY A 1 428 ? 15.473 11.821 -11.483 1.00 60.75 428 GLY A C 1
ATOM 3246 O O . GLY A 1 428 ? 16.481 11.140 -11.349 1.00 60.75 428 GLY A O 1
ATOM 3247 N N . VAL A 1 429 ? 15.288 12.943 -10.785 1.00 70.88 429 VAL A N 1
ATOM 3248 C CA . VAL A 1 429 ? 16.233 13.483 -9.781 1.00 70.88 429 VAL A CA 1
ATOM 3249 C C . VAL A 1 429 ? 15.765 13.196 -8.354 1.00 70.88 429 VAL A C 1
ATOM 3251 O O . VAL A 1 429 ? 14.556 13.091 -8.107 1.00 70.88 429 VAL A O 1
ATOM 3254 N N . SER A 1 430 ? 16.710 13.063 -7.419 1.00 84.62 430 SER A N 1
ATOM 3255 C CA . SER A 1 430 ? 16.411 12.848 -5.998 1.00 84.62 430 SER A CA 1
ATOM 3256 C C . SER A 1 430 ? 15.609 14.011 -5.411 1.00 84.62 430 SER A C 1
ATOM 3258 O O . SER A 1 430 ? 15.611 15.124 -5.941 1.00 84.62 430 SER A O 1
ATOM 3260 N N . VAL A 1 431 ? 14.881 13.755 -4.320 1.00 84.75 431 VAL A N 1
ATOM 3261 C CA . VAL A 1 431 ? 14.088 14.802 -3.652 1.00 84.75 431 VAL A CA 1
ATOM 3262 C C . VAL A 1 431 ? 14.991 15.945 -3.193 1.00 84.75 431 VAL A C 1
ATOM 3264 O O . VAL A 1 431 ? 14.623 17.107 -3.334 1.00 84.75 431 VAL A O 1
ATOM 3267 N N . MET A 1 432 ? 16.177 15.611 -2.683 1.00 87.06 432 MET A N 1
ATOM 3268 C CA . MET A 1 432 ? 17.144 16.581 -2.187 1.00 87.06 432 MET A CA 1
ATOM 3269 C C . MET A 1 432 ? 17.813 17.378 -3.312 1.00 87.06 432 MET A C 1
ATOM 3271 O O . MET A 1 432 ? 17.885 18.597 -3.207 1.00 87.06 432 MET A O 1
ATOM 3275 N N . ASP A 1 433 ? 18.229 16.740 -4.412 1.00 86.31 433 ASP A N 1
ATOM 3276 C CA . ASP A 1 433 ? 18.831 17.456 -5.551 1.00 86.31 433 ASP A CA 1
ATOM 3277 C C . ASP A 1 433 ? 17.841 18.432 -6.191 1.00 86.31 433 ASP A C 1
ATOM 3279 O O . ASP A 1 433 ? 18.185 19.569 -6.501 1.00 86.31 433 ASP A O 1
ATOM 3283 N N . ARG A 1 434 ? 16.572 18.031 -6.282 1.00 81.38 434 ARG A N 1
ATOM 3284 C CA . ARG A 1 434 ? 15.493 18.891 -6.771 1.00 81.38 434 ARG A CA 1
ATOM 3285 C C . ARG A 1 434 ? 15.194 20.057 -5.830 1.00 81.38 434 ARG A C 1
ATOM 3287 O O . ARG A 1 434 ? 14.943 21.169 -6.279 1.00 81.38 434 ARG A O 1
ATOM 3294 N N . ALA A 1 435 ? 15.215 19.815 -4.520 1.00 86.56 435 ALA A N 1
ATOM 3295 C CA . ALA A 1 435 ? 15.004 20.865 -3.529 1.00 86.56 435 ALA A CA 1
ATOM 3296 C C . ALA A 1 435 ? 16.137 21.907 -3.530 1.00 86.56 435 ALA A C 1
ATOM 3298 O O . ALA A 1 435 ? 15.908 23.049 -3.141 1.00 86.56 435 ALA A O 1
ATOM 3299 N N . LEU A 1 436 ? 17.334 21.522 -3.976 1.00 89.50 436 LEU A N 1
ATOM 3300 C CA . LEU A 1 436 ? 18.536 22.355 -4.019 1.00 89.50 436 LEU A CA 1
ATOM 3301 C C . LEU A 1 436 ? 18.861 22.880 -5.426 1.00 89.50 436 LEU A C 1
ATOM 3303 O O . LEU A 1 436 ? 19.939 23.429 -5.651 1.00 89.50 436 LEU A O 1
ATOM 3307 N N . GLU A 1 437 ? 17.943 22.733 -6.380 1.00 87.06 437 GLU A N 1
ATOM 3308 C CA . GLU A 1 437 ? 18.135 23.211 -7.744 1.00 87.06 437 GLU A CA 1
ATOM 3309 C C . GLU A 1 437 ? 18.217 24.745 -7.796 1.00 87.06 437 GLU A C 1
ATOM 3311 O O . GLU A 1 437 ? 17.336 25.452 -7.299 1.00 87.06 437 GLU A O 1
ATOM 3316 N N . PHE A 1 438 ? 19.286 25.253 -8.413 1.00 86.12 438 PHE A N 1
ATOM 3317 C CA . PHE A 1 438 ? 19.508 26.668 -8.700 1.00 86.12 438 PHE A CA 1
ATOM 3318 C C . PHE A 1 438 ? 20.439 26.817 -9.924 1.00 86.12 438 PHE A C 1
ATOM 3320 O O . PHE A 1 438 ? 21.363 26.003 -10.049 1.00 86.12 438 PHE A O 1
ATOM 3327 N N . PRO A 1 439 ? 20.247 27.823 -10.806 1.00 85.69 439 PRO A N 1
ATOM 3328 C CA . PRO A 1 439 ? 19.141 28.790 -10.835 1.00 85.69 439 PRO A CA 1
ATOM 3329 C C . PRO A 1 439 ? 17.796 28.128 -11.165 1.00 85.69 439 PRO A C 1
ATOM 3331 O O . PRO A 1 439 ? 17.742 27.154 -11.913 1.00 85.69 439 PRO A O 1
ATOM 3334 N N . VAL A 1 440 ? 16.706 28.655 -10.599 1.00 82.19 440 VAL A N 1
ATOM 3335 C CA . VAL A 1 440 ? 15.339 28.188 -10.888 1.00 82.19 440 VAL A CA 1
ATOM 3336 C C . VAL A 1 440 ? 14.721 29.105 -11.933 1.00 82.19 440 VAL A C 1
ATOM 3338 O O . VAL A 1 440 ? 14.760 30.322 -11.773 1.00 82.19 440 VAL A O 1
ATOM 3341 N N . LYS A 1 441 ? 14.122 28.530 -12.977 1.00 81.00 441 LYS A N 1
ATOM 3342 C CA . LYS A 1 441 ? 13.436 29.285 -14.030 1.00 81.00 441 LYS A CA 1
ATOM 3343 C C . LYS A 1 441 ? 11.928 29.320 -13.808 1.00 81.00 441 LYS A C 1
ATOM 3345 O O . LYS A 1 441 ? 11.338 28.325 -13.383 1.00 81.00 441 LYS A O 1
ATOM 3350 N N . ASP A 1 442 ? 11.308 30.456 -14.100 1.00 77.38 442 ASP A N 1
ATOM 3351 C CA . ASP A 1 442 ? 9.854 30.589 -14.140 1.00 77.38 442 ASP A CA 1
ATOM 3352 C C . ASP A 1 442 ? 9.250 29.953 -15.409 1.00 77.38 442 ASP A C 1
ATOM 3354 O O . ASP A 1 442 ? 9.947 29.387 -16.256 1.00 77.38 442 ASP A O 1
ATOM 3358 N N . LYS A 1 443 ? 7.920 30.023 -15.533 1.00 73.88 443 LYS A N 1
ATOM 3359 C CA . LYS A 1 443 ? 7.161 29.496 -16.683 1.00 73.88 443 LYS A CA 1
ATOM 3360 C C . LYS A 1 443 ? 7.550 30.129 -18.029 1.00 73.88 443 LYS A C 1
ATOM 3362 O O . LYS A 1 443 ? 7.298 29.518 -19.063 1.00 73.88 443 LYS A O 1
ATOM 3367 N N . ASP A 1 444 ? 8.152 31.315 -18.001 1.00 76.69 444 ASP A N 1
ATOM 3368 C CA . ASP A 1 444 ? 8.569 32.090 -19.167 1.00 76.69 444 ASP A CA 1
ATOM 3369 C C . ASP A 1 444 ? 10.083 31.917 -19.438 1.00 76.69 444 ASP A C 1
ATOM 3371 O O . ASP A 1 444 ? 10.641 32.521 -20.354 1.00 76.69 444 ASP A O 1
ATOM 3375 N N . GLY A 1 445 ? 10.758 31.047 -18.669 1.00 75.94 445 GLY A N 1
ATOM 3376 C CA . GLY A 1 445 ? 12.170 30.701 -18.825 1.00 75.94 445 GLY A CA 1
ATOM 3377 C C . GLY A 1 445 ? 13.147 31.696 -18.195 1.00 75.94 445 GLY A C 1
ATOM 3378 O O . GLY A 1 445 ? 14.353 31.583 -18.441 1.00 75.94 445 GLY A O 1
ATOM 3379 N N . LYS A 1 446 ? 12.656 32.650 -17.395 1.00 81.12 446 LYS A N 1
ATOM 3380 C CA . LYS A 1 446 ? 13.459 33.674 -16.721 1.00 81.12 446 LYS A CA 1
ATOM 3381 C C . LYS A 1 446 ? 13.916 33.192 -15.345 1.00 81.12 446 LYS A C 1
ATOM 3383 O O . LYS A 1 446 ? 13.162 32.542 -14.625 1.00 81.12 446 LYS A O 1
ATOM 3388 N N . ASP A 1 447 ? 15.148 33.531 -14.973 1.00 83.19 447 ASP A N 1
ATOM 3389 C CA . ASP A 1 447 ? 15.700 33.172 -13.666 1.00 83.19 447 ASP A CA 1
ATOM 3390 C C . ASP A 1 447 ? 14.948 33.894 -12.537 1.00 83.19 447 ASP A C 1
ATOM 3392 O O . ASP A 1 447 ? 14.764 35.116 -12.555 1.00 83.19 447 ASP A O 1
ATOM 3396 N N . ILE A 1 448 ? 14.521 33.117 -11.546 1.00 80.94 448 ILE A N 1
ATOM 3397 C CA . ILE A 1 448 ? 13.842 33.598 -10.348 1.00 80.94 448 ILE A CA 1
ATOM 3398 C C . ILE A 1 448 ? 14.908 34.063 -9.341 1.00 80.94 448 ILE A C 1
ATOM 3400 O O . ILE A 1 448 ? 15.785 33.271 -8.981 1.00 80.94 448 ILE A O 1
ATOM 3404 N N . PRO A 1 449 ? 14.841 35.315 -8.846 1.00 84.38 449 PRO A N 1
ATOM 3405 C CA . PRO A 1 449 ? 15.750 35.803 -7.811 1.00 84.38 449 PRO A CA 1
ATOM 3406 C C . PRO A 1 449 ? 15.711 34.942 -6.542 1.00 84.38 449 PRO A C 1
ATOM 3408 O O . PRO A 1 449 ? 14.631 34.532 -6.101 1.00 84.38 449 PRO A O 1
ATOM 3411 N N . LEU A 1 450 ? 16.873 34.718 -5.923 1.00 82.56 450 LEU A N 1
ATOM 3412 C CA . LEU A 1 450 ? 17.048 33.877 -4.731 1.00 82.56 450 LEU A CA 1
ATOM 3413 C C . LEU A 1 450 ? 16.070 34.242 -3.600 1.00 82.56 450 LEU A C 1
ATOM 3415 O O . LEU A 1 450 ? 15.454 33.369 -2.990 1.00 82.56 450 LEU A O 1
ATOM 3419 N N . GLU A 1 451 ? 15.872 35.534 -3.356 1.00 79.88 451 GLU A N 1
ATOM 3420 C CA . GLU A 1 451 ? 15.043 36.083 -2.277 1.00 79.88 451 GLU A CA 1
ATOM 3421 C C . GLU A 1 451 ? 13.548 35.813 -2.494 1.00 79.88 451 GLU A C 1
ATOM 3423 O O . GLU A 1 451 ? 12.766 35.735 -1.538 1.00 79.88 451 GLU A O 1
ATOM 3428 N N . SER A 1 452 ? 13.156 35.657 -3.761 1.00 80.25 452 SER A N 1
ATOM 3429 C CA . SER A 1 452 ? 11.784 35.374 -4.181 1.00 80.25 452 SER A CA 1
ATOM 3430 C C . SER A 1 452 ? 11.454 33.879 -4.212 1.00 80.25 452 SER A C 1
ATOM 3432 O O . SER A 1 452 ? 10.289 33.517 -4.379 1.00 80.25 452 SER A O 1
ATOM 3434 N N . LEU A 1 453 ? 12.442 33.001 -3.985 1.00 82.88 453 LEU A N 1
ATOM 3435 C CA . LEU A 1 453 ? 12.198 31.564 -3.911 1.00 82.88 453 LEU A CA 1
ATOM 3436 C C . LEU A 1 453 ? 11.364 31.206 -2.665 1.00 82.88 453 LEU A C 1
ATOM 3438 O O . LEU A 1 453 ? 11.684 31.644 -1.549 1.00 82.88 453 LEU A O 1
ATOM 3442 N N . PRO A 1 454 ? 10.307 30.387 -2.817 1.00 79.38 454 PRO A N 1
ATOM 3443 C CA . PRO A 1 454 ? 9.475 29.958 -1.700 1.00 79.38 454 PRO A CA 1
ATOM 3444 C C . PRO A 1 454 ? 10.213 28.941 -0.813 1.00 79.38 454 PRO A C 1
ATOM 3446 O O . PRO A 1 454 ? 10.555 27.852 -1.271 1.00 79.38 454 PRO A O 1
ATOM 3449 N N . PHE A 1 455 ? 10.397 29.275 0.470 1.00 75.81 455 PHE A N 1
ATOM 3450 C CA . PHE A 1 455 ? 11.064 28.448 1.488 1.00 75.81 455 PHE A CA 1
ATOM 3451 C C . PHE A 1 455 ? 10.064 28.004 2.566 1.00 75.81 455 PHE A C 1
ATOM 3453 O O . PHE A 1 455 ? 9.701 28.847 3.384 1.00 75.81 455 PHE A O 1
ATOM 3460 N N . ASP A 1 456 ? 9.582 26.745 2.526 1.00 65.75 456 ASP A N 1
ATOM 3461 C CA . ASP A 1 456 ? 8.755 26.046 3.551 1.00 65.75 456 ASP A CA 1
ATOM 3462 C C . ASP A 1 456 ? 8.363 24.605 3.061 1.00 65.75 456 ASP A C 1
ATOM 3464 O O . ASP A 1 456 ? 8.799 24.184 1.990 1.00 65.75 456 ASP A O 1
ATOM 3468 N N . LYS A 1 457 ? 7.529 23.834 3.782 1.00 55.69 457 LYS A N 1
ATOM 3469 C CA . LYS A 1 457 ? 7.092 22.448 3.469 1.00 55.69 457 LYS A CA 1
ATOM 3470 C C . LYS A 1 457 ? 6.007 22.380 2.372 1.00 55.69 457 LYS A C 1
ATOM 3472 O O . LYS A 1 457 ? 4.960 23.014 2.518 1.00 55.69 457 LYS A O 1
ATOM 3477 N N . GLY A 1 458 ? 6.226 21.647 1.268 1.00 55.41 458 GLY A N 1
ATOM 3478 C CA . GLY A 1 458 ? 5.213 21.362 0.223 1.00 55.41 458 GLY A CA 1
ATOM 3479 C C . GLY A 1 458 ? 5.756 21.160 -1.208 1.00 55.41 458 GLY A C 1
ATOM 3480 O O . GLY A 1 458 ? 6.905 21.474 -1.494 1.00 55.41 458 GLY A O 1
ATOM 3481 N N . ASP A 1 459 ? 4.904 20.691 -2.128 1.00 49.69 459 ASP A N 1
ATOM 3482 C CA . ASP A 1 459 ? 5.262 20.162 -3.469 1.00 49.69 459 ASP A CA 1
ATOM 3483 C C . ASP A 1 459 ? 5.792 21.180 -4.504 1.00 49.69 459 ASP A C 1
ATOM 3485 O O . ASP A 1 459 ? 6.082 20.811 -5.642 1.00 49.69 459 ASP A O 1
ATOM 3489 N N . ARG A 1 460 ? 5.863 22.471 -4.164 1.00 53.34 460 ARG A N 1
ATOM 3490 C CA . ARG A 1 460 ? 6.302 23.560 -5.067 1.00 53.34 460 ARG A CA 1
ATOM 3491 C C . ARG A 1 460 ? 7.427 24.420 -4.474 1.00 53.34 460 ARG A C 1
ATOM 3493 O O . ARG A 1 460 ? 7.678 25.515 -4.967 1.00 53.34 460 ARG A O 1
ATOM 3500 N N . LYS A 1 461 ? 8.045 23.980 -3.375 1.00 70.06 461 LYS A N 1
ATOM 3501 C CA . LYS A 1 461 ? 8.948 24.802 -2.552 1.00 70.06 461 LYS A CA 1
ATOM 3502 C C . LYS A 1 461 ? 10.413 24.363 -2.701 1.00 70.06 461 LYS A C 1
ATOM 3504 O O . LYS A 1 461 ? 10.683 23.210 -3.027 1.00 70.06 461 LYS A O 1
ATOM 3509 N N . ASN A 1 462 ? 11.340 25.296 -2.490 1.00 81.38 462 ASN A N 1
ATOM 3510 C CA . ASN A 1 462 ? 12.776 25.157 -2.747 1.00 81.38 462 ASN A CA 1
ATOM 3511 C C . ASN A 1 462 ? 13.573 25.398 -1.443 1.00 81.38 462 ASN A C 1
ATOM 3513 O O . ASN A 1 462 ? 13.192 26.224 -0.614 1.00 81.38 462 ASN A O 1
ATOM 3517 N N . MET A 1 463 ? 14.656 24.645 -1.245 1.00 87.81 463 MET A N 1
ATOM 3518 C CA . MET A 1 463 ? 15.485 24.643 -0.032 1.00 87.81 463 MET A CA 1
ATOM 3519 C C . MET A 1 463 ? 16.822 25.373 -0.206 1.00 87.81 463 MET A C 1
ATOM 3521 O O . MET A 1 463 ? 17.600 25.429 0.738 1.00 87.81 463 MET A O 1
ATOM 3525 N N . VAL A 1 464 ? 17.096 25.980 -1.363 1.00 89.88 464 VAL A N 1
ATOM 3526 C CA . VAL A 1 464 ? 18.328 26.744 -1.630 1.00 89.88 464 VAL A CA 1
ATOM 3527 C C . VAL A 1 464 ? 18.526 27.827 -0.574 1.00 89.88 464 VAL A C 1
ATOM 3529 O O . VAL A 1 464 ? 19.624 27.975 -0.056 1.00 89.88 464 VAL A O 1
ATOM 3532 N N . ARG A 1 465 ? 17.451 28.506 -0.152 1.00 89.31 465 ARG A N 1
ATOM 3533 C CA . ARG A 1 465 ? 17.492 29.533 0.905 1.00 89.31 465 ARG A CA 1
ATOM 3534 C C . ARG A 1 465 ? 17.986 29.029 2.272 1.00 89.31 465 ARG A C 1
ATOM 3536 O O . ARG A 1 465 ? 18.401 29.855 3.079 1.00 89.31 465 ARG A O 1
ATOM 3543 N N . ALA A 1 466 ? 18.024 27.711 2.515 1.00 88.00 466 ALA A N 1
ATOM 3544 C CA . ALA A 1 466 ? 18.677 27.109 3.688 1.00 88.00 466 ALA A CA 1
ATOM 3545 C C . ALA A 1 466 ? 20.179 27.425 3.762 1.00 88.00 466 ALA A C 1
ATOM 3547 O O . ALA A 1 466 ? 20.738 27.488 4.850 1.00 88.00 466 ALA A O 1
ATOM 3548 N N . PHE A 1 467 ? 20.820 27.656 2.613 1.00 90.75 467 PHE A N 1
ATOM 3549 C CA . PHE A 1 467 ? 22.225 28.052 2.520 1.00 90.75 467 PHE A CA 1
ATOM 3550 C C . PHE A 1 467 ? 22.429 29.552 2.744 1.00 90.75 467 PHE A C 1
ATOM 3552 O O . PHE A 1 467 ? 23.559 29.996 2.869 1.00 90.75 467 PHE A O 1
ATOM 3559 N N . PHE A 1 468 ? 21.358 30.344 2.783 1.00 91.38 468 PHE A N 1
ATOM 3560 C CA . PHE A 1 468 ? 21.436 31.800 2.773 1.00 91.38 468 PHE A CA 1
ATOM 3561 C C . PHE A 1 468 ? 20.692 32.385 3.975 1.00 91.38 468 PHE A C 1
ATOM 3563 O O . PHE A 1 468 ? 21.097 32.218 5.120 1.00 91.38 468 PHE A O 1
ATOM 3570 N N . ASP A 1 469 ? 19.574 33.068 3.743 1.00 79.88 469 ASP A N 1
ATOM 3571 C CA . ASP A 1 469 ? 18.866 33.874 4.739 1.00 79.88 469 ASP A CA 1
ATOM 3572 C C . ASP A 1 469 ? 18.111 33.057 5.804 1.00 79.88 469 ASP A C 1
ATOM 3574 O O . ASP A 1 469 ? 17.469 33.622 6.693 1.00 79.88 469 ASP A O 1
ATOM 3578 N N . LYS A 1 470 ? 18.161 31.726 5.707 1.00 81.38 470 LYS A N 1
ATOM 3579 C CA . LYS A 1 470 ? 17.564 30.791 6.670 1.00 81.38 470 LYS A CA 1
ATOM 3580 C C . LYS A 1 470 ? 18.592 30.087 7.540 1.00 81.38 470 LYS A C 1
ATOM 3582 O O . LYS A 1 470 ? 18.208 29.460 8.526 1.00 81.38 470 LYS A O 1
ATOM 3587 N N . ASP A 1 471 ? 19.871 30.250 7.231 1.00 71.81 471 ASP A N 1
ATOM 3588 C CA . ASP A 1 471 ? 20.944 29.883 8.134 1.00 71.81 471 ASP A CA 1
ATOM 3589 C C . ASP A 1 471 ? 21.080 30.964 9.214 1.00 71.81 471 ASP A C 1
ATOM 3591 O O . ASP A 1 471 ? 21.318 32.123 8.903 1.00 71.81 471 ASP A O 1
ATOM 3595 N N . ALA A 1 472 ? 20.945 30.621 10.497 1.00 72.69 472 ALA A N 1
ATOM 3596 C CA . ALA A 1 472 ? 21.131 31.559 11.617 1.00 72.69 472 ALA A CA 1
ATOM 3597 C C . ALA A 1 472 ? 22.598 32.026 11.818 1.00 72.69 472 ALA A C 1
ATOM 3599 O O . ALA A 1 472 ? 22.939 32.522 12.892 1.00 72.69 472 ALA A O 1
ATOM 3600 N N . GLY A 1 473 ? 23.458 31.827 10.817 1.00 81.25 473 GLY A N 1
ATOM 3601 C CA . GLY A 1 473 ? 24.868 32.184 10.805 1.00 81.25 473 GLY A CA 1
ATOM 3602 C C . GLY A 1 473 ? 25.151 33.596 10.288 1.00 81.25 473 GLY A C 1
ATOM 3603 O O . GLY A 1 473 ? 24.319 34.508 10.334 1.00 81.25 473 GLY A O 1
ATOM 3604 N N . ASP A 1 474 ? 26.373 33.766 9.796 1.00 86.50 474 ASP A N 1
ATOM 3605 C CA . ASP A 1 474 ? 26.925 35.017 9.268 1.00 86.50 474 ASP A CA 1
ATOM 3606 C C . ASP A 1 474 ? 26.108 35.608 8.105 1.00 86.50 474 ASP A C 1
ATOM 3608 O O . ASP A 1 474 ? 25.933 36.824 8.043 1.00 86.50 474 ASP A O 1
ATOM 3612 N N . TYR A 1 475 ? 25.524 34.777 7.239 1.00 87.44 475 TYR A N 1
ATOM 3613 C CA . TYR A 1 475 ? 24.753 35.237 6.089 1.00 87.44 475 TYR A CA 1
ATOM 3614 C C . TYR A 1 475 ? 23.458 35.930 6.522 1.00 87.44 475 TYR A C 1
ATOM 3616 O O . TYR A 1 475 ? 23.186 37.057 6.109 1.00 87.44 475 TYR A O 1
ATOM 3624 N N . ALA A 1 476 ? 22.662 35.312 7.404 1.00 85.81 476 ALA A N 1
ATOM 3625 C CA . ALA A 1 476 ? 21.459 35.964 7.923 1.00 85.81 476 ALA A CA 1
ATOM 3626 C C . ALA A 1 476 ? 21.792 37.198 8.769 1.00 85.81 476 ALA A C 1
ATOM 3628 O O . ALA A 1 476 ? 21.036 38.174 8.744 1.00 85.81 476 ALA A O 1
ATOM 3629 N N . ALA A 1 477 ? 22.921 37.192 9.488 1.00 88.81 477 ALA A N 1
ATOM 3630 C CA . ALA A 1 477 ? 23.405 38.373 10.194 1.00 88.81 477 ALA A CA 1
ATOM 3631 C C . ALA A 1 477 ? 23.736 39.516 9.217 1.00 88.81 477 ALA A C 1
ATOM 3633 O O . ALA A 1 477 ? 23.276 40.639 9.433 1.00 88.81 477 ALA A O 1
ATOM 3634 N N . ALA A 1 478 ? 24.430 39.227 8.112 1.00 88.31 478 ALA A N 1
ATOM 3635 C CA . ALA A 1 478 ? 24.754 40.189 7.061 1.00 88.31 478 ALA A CA 1
ATOM 3636 C C . ALA A 1 478 ? 23.496 40.732 6.360 1.00 88.31 478 ALA A C 1
ATOM 3638 O O . ALA A 1 478 ? 23.370 41.946 6.182 1.00 88.31 478 ALA A O 1
ATOM 3639 N N . VAL A 1 479 ? 22.510 39.873 6.059 1.00 85.50 479 VAL A N 1
ATOM 3640 C CA . VAL A 1 479 ? 21.195 40.290 5.530 1.00 85.50 479 VAL A CA 1
ATOM 3641 C C . VAL A 1 479 ? 20.482 41.220 6.516 1.00 85.50 479 VAL A C 1
ATOM 3643 O O . VAL A 1 479 ? 20.006 42.290 6.132 1.00 85.50 479 VAL A O 1
ATOM 3646 N N . LYS A 1 480 ? 20.429 40.855 7.804 1.00 88.38 480 LYS A N 1
ATOM 3647 C CA . LYS A 1 480 ? 19.776 41.657 8.852 1.00 88.38 480 LYS A CA 1
ATOM 3648 C C . LYS A 1 480 ? 20.466 43.008 9.058 1.00 88.38 480 LYS A C 1
ATOM 3650 O O . LYS A 1 480 ? 19.786 44.008 9.281 1.00 88.38 480 LYS A O 1
ATOM 3655 N N . ALA A 1 481 ? 21.793 43.034 8.970 1.00 90.00 481 ALA A N 1
ATOM 3656 C CA . ALA A 1 481 ? 22.612 44.236 9.084 1.00 90.00 481 ALA A CA 1
ATOM 3657 C C . ALA A 1 481 ? 22.659 45.069 7.791 1.00 90.00 481 ALA A C 1
ATOM 3659 O O . ALA A 1 481 ? 23.152 46.194 7.820 1.00 90.00 481 ALA A O 1
ATOM 3660 N N . LYS A 1 482 ? 22.143 44.543 6.668 1.00 89.69 482 LYS A N 1
ATOM 3661 C CA . LYS A 1 482 ? 22.291 45.117 5.320 1.00 89.69 482 LYS A CA 1
ATOM 3662 C C . LYS A 1 482 ? 23.759 45.377 4.946 1.00 89.69 482 LYS A C 1
ATOM 3664 O O . LYS A 1 482 ? 24.055 46.358 4.263 1.00 89.69 482 LYS A O 1
ATOM 3669 N N . ASN A 1 483 ? 24.670 44.511 5.396 1.00 91.75 483 ASN A N 1
ATOM 3670 C CA . ASN A 1 483 ? 26.096 44.640 5.113 1.00 91.75 483 ASN A CA 1
ATOM 3671 C C . ASN A 1 483 ? 26.411 44.087 3.714 1.00 91.75 483 ASN A C 1
ATOM 3673 O O . ASN A 1 483 ? 26.483 42.875 3.523 1.00 91.75 483 ASN A O 1
ATOM 3677 N N . LYS A 1 484 ? 26.563 44.979 2.729 1.00 89.62 484 LYS A N 1
ATOM 3678 C CA . LYS A 1 484 ? 26.807 44.599 1.328 1.00 89.62 484 LYS A CA 1
ATOM 3679 C C . LYS A 1 484 ? 28.145 43.886 1.138 1.00 89.62 484 LYS A C 1
ATOM 3681 O O . LYS A 1 484 ? 28.179 42.902 0.409 1.00 89.62 484 LYS A O 1
ATOM 3686 N N . ASP A 1 485 ? 29.191 44.323 1.833 1.00 88.88 485 ASP A N 1
ATOM 3687 C CA . ASP A 1 485 ? 30.542 43.773 1.676 1.00 88.88 485 ASP A CA 1
ATOM 3688 C C . ASP A 1 485 ? 30.598 42.310 2.147 1.00 88.88 485 ASP A C 1
ATOM 3690 O O . ASP A 1 485 ? 31.156 41.442 1.471 1.00 88.88 485 ASP A O 1
ATOM 3694 N N . ASP A 1 486 ? 29.931 42.008 3.266 1.00 88.62 486 ASP A N 1
ATOM 3695 C CA . ASP A 1 486 ? 29.804 40.634 3.762 1.00 88.62 486 ASP A CA 1
ATOM 3696 C C . ASP A 1 486 ? 28.967 39.773 2.807 1.00 88.62 486 ASP A C 1
ATOM 3698 O O . ASP A 1 486 ? 29.321 38.628 2.537 1.00 88.62 486 ASP A O 1
ATOM 3702 N N . LEU A 1 487 ? 27.873 40.307 2.252 1.00 86.69 487 LEU A N 1
ATOM 3703 C CA . LEU A 1 487 ? 27.032 39.566 1.305 1.00 86.69 487 LEU A CA 1
ATOM 3704 C C . LEU A 1 487 ? 27.759 39.273 -0.013 1.00 86.69 487 LEU A C 1
ATOM 3706 O O . LEU A 1 487 ? 27.608 38.171 -0.545 1.00 86.69 487 LEU A O 1
ATOM 3710 N N . GLU A 1 488 ? 28.561 40.207 -0.528 1.00 89.62 488 GLU A N 1
ATOM 3711 C CA . GLU A 1 488 ? 29.385 40.004 -1.726 1.00 89.62 488 GLU A CA 1
ATOM 3712 C C . GLU A 1 488 ? 30.450 38.922 -1.514 1.00 89.62 488 GLU A C 1
ATOM 3714 O O . GLU A 1 488 ? 30.741 38.157 -2.436 1.00 89.62 488 GLU A O 1
ATOM 3719 N N . LYS A 1 489 ? 30.977 38.801 -0.290 1.00 90.88 489 LYS A N 1
ATOM 3720 C CA . LYS A 1 489 ? 31.926 37.748 0.081 1.00 90.88 489 LYS A CA 1
ATOM 3721 C C . LYS A 1 489 ? 31.252 36.391 0.312 1.00 90.88 489 LYS A C 1
ATOM 3723 O O . LYS A 1 489 ? 31.707 35.383 -0.223 1.00 90.88 489 LYS A O 1
ATOM 3728 N N . LEU A 1 490 ? 30.180 36.352 1.102 1.00 90.75 490 LEU A N 1
ATOM 3729 C CA . LEU A 1 490 ? 29.557 35.105 1.557 1.00 90.75 490 LEU A CA 1
ATOM 3730 C C . LEU A 1 490 ? 28.697 34.447 0.471 1.00 90.75 490 LEU A C 1
ATOM 3732 O O . LEU A 1 490 ? 28.601 33.224 0.418 1.00 90.75 490 LEU A O 1
ATOM 3736 N N . THR A 1 491 ? 28.072 35.222 -0.421 1.00 90.06 491 THR A N 1
ATOM 3737 C CA . THR A 1 491 ? 27.173 34.672 -1.456 1.00 90.06 491 THR A CA 1
ATOM 3738 C C . THR A 1 491 ? 27.880 33.659 -2.374 1.00 90.06 491 THR A C 1
ATOM 3740 O O . THR A 1 491 ? 27.347 32.562 -2.557 1.00 90.06 491 THR A O 1
ATOM 3743 N N . PRO A 1 492 ? 29.083 33.942 -2.916 1.00 90.88 492 PRO A N 1
ATOM 3744 C CA . PRO A 1 492 ? 29.859 32.952 -3.659 1.00 90.88 492 PRO A CA 1
ATOM 3745 C C . PRO A 1 492 ? 30.207 31.690 -2.859 1.00 90.88 492 PRO A C 1
ATOM 3747 O O . PRO A 1 492 ? 30.184 30.604 -3.434 1.00 90.88 492 PRO A O 1
ATOM 3750 N N . GLU A 1 493 ? 30.494 31.814 -1.557 1.00 93.06 493 GLU A N 1
ATOM 3751 C CA . GLU A 1 493 ? 30.790 30.668 -0.683 1.00 93.06 493 GLU A CA 1
ATOM 3752 C C . GLU A 1 493 ? 29.575 29.741 -0.545 1.00 93.06 493 GLU A C 1
ATOM 3754 O O . GLU A 1 493 ? 29.689 28.527 -0.725 1.00 93.06 493 GLU A O 1
ATOM 3759 N N . ARG A 1 494 ? 28.382 30.317 -0.334 1.00 93.12 494 ARG A N 1
ATOM 3760 C CA . ARG A 1 494 ? 27.118 29.565 -0.252 1.00 93.12 494 ARG A CA 1
ATOM 3761 C C . ARG A 1 494 ? 26.774 28.846 -1.548 1.00 93.12 494 ARG A C 1
ATOM 3763 O O . ARG A 1 494 ? 26.305 27.709 -1.514 1.00 93.12 494 ARG A O 1
ATOM 3770 N N . PHE A 1 495 ? 27.046 29.464 -2.695 1.00 92.06 495 PHE A N 1
ATOM 3771 C CA . PHE A 1 495 ? 26.889 28.782 -3.980 1.00 92.06 495 PHE A CA 1
ATOM 3772 C C . PHE A 1 495 ? 27.925 27.675 -4.192 1.00 92.06 495 PHE A C 1
ATOM 3774 O O . PHE A 1 495 ? 27.571 26.627 -4.731 1.00 92.06 495 PHE A O 1
ATOM 3781 N N . GLY A 1 496 ? 29.167 27.859 -3.733 1.00 91.62 496 GLY A N 1
ATOM 3782 C CA . GLY A 1 496 ? 30.176 26.800 -3.724 1.00 91.62 496 GLY A CA 1
ATOM 3783 C C . GLY A 1 496 ? 29.710 25.576 -2.933 1.00 91.62 496 GLY A C 1
ATOM 3784 O O . GLY A 1 496 ? 29.732 24.459 -3.450 1.00 91.62 496 GLY A O 1
ATOM 3785 N N . GLU A 1 497 ? 29.205 25.787 -1.716 1.00 93.38 497 GLU A N 1
ATOM 3786 C CA . GLU A 1 497 ? 28.654 24.735 -0.848 1.00 93.38 497 GLU A CA 1
ATOM 3787 C C . GLU A 1 497 ? 27.471 24.001 -1.484 1.00 93.38 497 GLU A C 1
ATOM 3789 O O . GLU A 1 497 ? 27.444 22.767 -1.509 1.00 93.38 497 GLU A O 1
ATOM 3794 N N . LEU A 1 498 ? 26.508 24.757 -2.023 1.00 92.62 498 LEU A N 1
ATOM 3795 C CA . LEU A 1 498 ? 25.334 24.213 -2.701 1.00 92.62 498 LEU A CA 1
ATOM 3796 C C . LEU A 1 498 ? 25.747 23.314 -3.872 1.00 92.62 498 LEU A C 1
ATOM 3798 O O . LEU A 1 498 ? 25.256 22.193 -4.007 1.00 92.62 498 LEU A O 1
ATOM 3802 N N . GLU A 1 499 ? 26.670 23.781 -4.711 1.00 90.88 499 GLU A N 1
ATOM 3803 C CA . GLU A 1 499 ? 27.149 23.019 -5.861 1.00 90.88 499 GLU A CA 1
ATOM 3804 C C . GLU A 1 499 ? 27.958 21.786 -5.458 1.00 90.88 499 GLU A C 1
ATOM 3806 O O . GLU A 1 499 ? 27.750 20.719 -6.034 1.00 90.88 499 GLU A O 1
ATOM 3811 N N . ALA A 1 500 ? 28.825 21.883 -4.445 1.00 92.44 500 ALA A N 1
ATOM 3812 C CA . ALA A 1 500 ? 29.559 20.725 -3.939 1.00 92.44 500 ALA A CA 1
ATOM 3813 C C . ALA A 1 500 ? 28.613 19.648 -3.400 1.00 92.44 500 ALA A C 1
ATOM 3815 O O . ALA A 1 500 ? 28.810 18.464 -3.678 1.00 92.44 500 ALA A O 1
ATOM 3816 N N . LEU A 1 501 ? 27.549 20.046 -2.697 1.00 93.44 501 LEU A N 1
ATOM 3817 C CA . LEU A 1 501 ? 26.530 19.116 -2.227 1.00 93.44 501 LEU A CA 1
ATOM 3818 C C . LEU A 1 501 ? 25.783 18.457 -3.395 1.00 93.44 501 LEU A C 1
ATOM 3820 O O . LEU A 1 501 ? 25.553 17.248 -3.369 1.00 93.44 501 LEU A O 1
ATOM 3824 N N . ARG A 1 502 ? 25.451 19.211 -4.450 1.00 92.12 502 ARG A N 1
ATOM 3825 C CA . ARG A 1 502 ? 24.813 18.662 -5.658 1.00 92.12 502 ARG A CA 1
ATOM 3826 C C . ARG A 1 502 ? 25.713 17.712 -6.437 1.00 92.12 502 ARG A C 1
ATOM 3828 O O . ARG A 1 502 ? 25.239 16.670 -6.880 1.00 92.12 502 ARG A O 1
ATOM 3835 N N . GLU A 1 503 ? 26.998 18.017 -6.573 1.00 90.88 503 GLU A N 1
ATOM 3836 C CA . GLU A 1 503 ? 27.957 17.104 -7.202 1.00 90.88 503 GLU A CA 1
ATOM 3837 C C . GLU A 1 503 ? 28.155 15.829 -6.377 1.00 90.88 503 GLU A C 1
ATOM 3839 O O . GLU A 1 503 ? 28.134 14.727 -6.925 1.00 90.88 503 GLU A O 1
ATOM 3844 N N . TRP A 1 504 ? 28.243 15.948 -5.051 1.00 94.12 504 TRP A N 1
ATOM 3845 C CA . TRP A 1 504 ? 28.296 14.788 -4.165 1.00 94.12 504 TRP A CA 1
ATOM 3846 C C . TRP A 1 504 ? 27.054 13.890 -4.309 1.00 94.12 504 TRP A C 1
ATOM 3848 O O . TRP A 1 504 ? 27.172 12.663 -4.333 1.00 94.12 504 TRP A O 1
ATOM 3858 N N . MET A 1 505 ? 25.858 14.465 -4.486 1.00 92.62 505 MET A N 1
ATOM 3859 C CA . MET A 1 505 ? 24.623 13.692 -4.693 1.00 92.62 505 MET A CA 1
ATOM 3860 C C . MET A 1 505 ? 24.610 12.869 -5.987 1.00 92.62 505 MET A C 1
ATOM 3862 O O . MET A 1 505 ? 23.874 11.882 -6.061 1.00 92.62 505 MET A O 1
ATOM 3866 N N . LYS A 1 506 ? 25.420 13.232 -6.986 1.00 89.25 506 LYS A N 1
ATOM 3867 C CA . LYS A 1 506 ? 25.537 12.494 -8.254 1.00 89.25 506 LYS A CA 1
ATOM 3868 C C . LYS A 1 506 ? 26.416 11.249 -8.140 1.00 89.25 506 LYS A C 1
ATOM 3870 O O . LYS A 1 506 ? 26.385 10.408 -9.037 1.00 89.25 506 LYS A O 1
ATOM 3875 N N . LEU A 1 507 ? 27.179 11.103 -7.052 1.00 87.75 507 LEU A N 1
ATOM 3876 C CA . LEU A 1 507 ? 28.018 9.929 -6.834 1.00 87.75 507 LEU A CA 1
ATOM 3877 C C . LEU A 1 507 ? 27.183 8.639 -6.718 1.00 87.75 507 LEU A C 1
ATOM 3879 O O . LEU A 1 507 ? 26.076 8.665 -6.153 1.00 87.75 507 LEU A O 1
ATOM 3883 N N . PRO A 1 508 ? 27.722 7.485 -7.157 1.00 88.50 508 PRO A N 1
ATOM 3884 C CA . PRO A 1 508 ? 27.173 6.176 -6.814 1.00 88.50 508 PRO A CA 1
ATOM 3885 C C . PRO A 1 508 ? 26.947 6.040 -5.302 1.00 88.50 508 PRO A C 1
ATOM 3887 O O . PRO A 1 508 ? 27.681 6.624 -4.506 1.00 88.50 508 PRO A O 1
ATOM 3890 N N . GLU A 1 509 ? 25.937 5.268 -4.886 1.00 89.88 509 GLU A N 1
ATOM 3891 C CA . GLU A 1 509 ? 25.556 5.132 -3.466 1.00 89.88 509 GLU A CA 1
ATOM 3892 C C . GLU A 1 509 ? 26.755 4.782 -2.569 1.00 89.88 509 GLU A C 1
ATOM 3894 O O . GLU A 1 509 ? 26.933 5.384 -1.511 1.00 89.88 509 GLU A O 1
ATOM 3899 N N . ILE A 1 510 ? 27.601 3.852 -3.022 1.00 88.12 510 ILE A N 1
ATOM 3900 C CA . ILE A 1 510 ? 28.777 3.378 -2.282 1.00 88.12 510 ILE A CA 1
ATOM 3901 C C . ILE A 1 510 ? 29.747 4.536 -2.002 1.00 88.12 510 ILE A C 1
ATOM 3903 O O . ILE A 1 510 ? 30.125 4.756 -0.850 1.00 88.12 510 ILE A O 1
ATOM 3907 N N . ASP A 1 511 ? 30.088 5.317 -3.027 1.00 90.81 511 ASP A N 1
ATOM 3908 C CA . ASP A 1 511 ? 31.024 6.442 -2.917 1.00 90.81 511 ASP A CA 1
ATOM 3909 C C . ASP A 1 511 ? 30.424 7.594 -2.110 1.00 90.81 511 ASP A C 1
ATOM 3911 O O . ASP A 1 511 ? 31.089 8.223 -1.285 1.00 90.81 511 ASP A O 1
ATOM 3915 N N . ARG A 1 512 ? 29.127 7.841 -2.301 1.00 94.31 512 ARG A N 1
ATOM 3916 C CA . ARG A 1 512 ? 28.376 8.869 -1.584 1.00 94.31 512 ARG A CA 1
ATOM 3917 C C . ARG A 1 512 ? 28.333 8.581 -0.086 1.00 94.31 512 ARG A C 1
ATOM 3919 O O . ARG A 1 512 ? 28.558 9.482 0.718 1.00 94.31 512 ARG A O 1
ATOM 3926 N N . LYS A 1 513 ? 28.085 7.323 0.290 1.00 95.19 513 LYS A N 1
ATOM 3927 C CA . LYS A 1 513 ? 28.111 6.871 1.684 1.00 95.19 513 LYS A CA 1
ATOM 3928 C C . LYS A 1 513 ? 29.513 6.985 2.273 1.00 95.19 513 LYS A C 1
ATOM 3930 O O . LYS A 1 513 ? 29.665 7.544 3.354 1.00 95.19 513 LYS A O 1
ATOM 3935 N N . ALA A 1 514 ? 30.526 6.491 1.562 1.00 93.75 514 ALA A N 1
ATOM 3936 C CA . ALA A 1 514 ? 31.908 6.518 2.033 1.00 93.75 514 ALA A CA 1
ATOM 3937 C C . ALA A 1 514 ? 32.402 7.951 2.290 1.00 93.75 514 ALA A C 1
ATOM 3939 O O . ALA A 1 514 ? 32.973 8.231 3.341 1.00 93.75 514 ALA A O 1
ATOM 3940 N N . THR A 1 515 ? 32.133 8.871 1.361 1.00 94.94 515 THR A N 1
ATOM 3941 C CA . THR A 1 515 ? 32.536 10.283 1.478 1.00 94.94 515 THR A CA 1
ATOM 3942 C C . THR A 1 515 ? 31.740 11.052 2.533 1.00 94.94 515 THR A C 1
ATOM 3944 O O . THR A 1 515 ? 32.298 11.950 3.154 1.00 94.94 515 THR A O 1
ATOM 3947 N N . PHE A 1 516 ? 30.479 10.690 2.793 1.00 95.38 516 PHE A N 1
ATOM 3948 C CA . PHE A 1 516 ? 29.680 11.276 3.876 1.00 95.38 516 PHE A CA 1
ATOM 3949 C C . PHE A 1 516 ? 30.122 10.801 5.259 1.00 95.38 516 PHE A C 1
ATOM 3951 O O . PHE A 1 516 ? 30.262 11.607 6.173 1.00 95.38 516 PHE A O 1
ATOM 3958 N N . ASP A 1 517 ? 30.364 9.498 5.418 1.00 93.50 517 ASP A N 1
ATOM 3959 C CA . ASP A 1 517 ? 30.804 8.928 6.694 1.00 93.50 517 ASP A CA 1
ATOM 3960 C C . ASP A 1 517 ? 32.210 9.413 7.070 1.00 93.50 517 ASP A C 1
ATOM 3962 O O . ASP A 1 517 ? 32.476 9.673 8.243 1.00 93.50 517 ASP A O 1
ATOM 3966 N N . ALA A 1 518 ? 33.088 9.573 6.074 1.00 94.50 518 ALA A N 1
ATOM 3967 C CA . ALA A 1 518 ? 34.417 10.157 6.242 1.00 94.50 518 ALA A CA 1
ATOM 3968 C C . ALA A 1 518 ? 34.411 11.695 6.324 1.00 94.50 518 ALA A C 1
ATOM 3970 O O . ALA A 1 518 ? 35.456 12.279 6.596 1.00 94.50 518 ALA A O 1
ATOM 3971 N N . ASP A 1 519 ? 33.266 12.330 6.053 1.00 95.50 519 ASP A N 1
ATOM 3972 C CA . ASP A 1 519 ? 33.096 13.780 5.905 1.00 95.50 519 ASP A CA 1
ATOM 3973 C C . ASP A 1 519 ? 34.161 14.428 5.001 1.00 95.50 519 ASP A C 1
ATOM 3975 O O . ASP A 1 519 ? 34.781 15.438 5.323 1.00 95.50 519 ASP A O 1
ATOM 3979 N N . ALA A 1 520 ? 34.440 13.766 3.880 1.00 94.81 520 ALA A N 1
ATOM 3980 C CA . ALA A 1 520 ? 35.606 14.035 3.054 1.00 94.81 520 ALA A CA 1
ATOM 3981 C C . ALA A 1 520 ? 35.301 13.748 1.578 1.00 94.81 520 ALA A C 1
ATOM 3983 O O . ALA A 1 520 ? 35.678 12.707 1.033 1.00 94.81 520 ALA A O 1
ATOM 3984 N N . PHE A 1 521 ? 34.620 14.685 0.919 1.00 95.12 521 PHE A N 1
ATOM 3985 C CA . PHE A 1 521 ? 34.310 14.621 -0.507 1.00 95.12 521 PHE A CA 1
ATOM 3986 C C . PHE A 1 521 ? 35.418 15.290 -1.342 1.00 95.12 521 PHE A C 1
ATOM 3988 O O . PHE A 1 521 ? 35.691 16.478 -1.149 1.00 95.12 521 PHE A O 1
ATOM 3995 N N . PRO A 1 522 ? 36.087 14.564 -2.261 1.00 91.19 522 PRO A N 1
ATOM 3996 C CA . PRO A 1 522 ? 37.056 15.169 -3.168 1.00 91.19 522 PRO A CA 1
ATOM 3997 C C . PRO A 1 522 ? 36.346 16.093 -4.164 1.00 91.19 522 PRO A C 1
ATOM 3999 O O . PRO A 1 522 ? 35.416 15.673 -4.851 1.00 91.19 522 PRO A O 1
ATOM 4002 N N . LEU A 1 523 ? 36.800 17.344 -4.251 1.00 82.94 523 LEU A N 1
ATOM 4003 C CA . LEU A 1 523 ? 36.225 18.339 -5.154 1.00 82.94 523 LEU A CA 1
ATOM 4004 C C . LEU A 1 523 ? 36.363 17.901 -6.626 1.00 82.94 523 LEU A C 1
ATOM 4006 O O . LEU A 1 523 ? 37.470 17.598 -7.074 1.00 82.94 523 LEU A O 1
ATOM 4010 N N . PRO A 1 524 ? 35.268 17.888 -7.406 1.00 78.25 524 PRO A N 1
ATOM 4011 C CA . PRO A 1 524 ? 35.328 17.692 -8.849 1.00 78.25 524 PRO A CA 1
ATOM 4012 C C . PRO A 1 524 ? 36.131 18.798 -9.544 1.00 78.25 524 PRO A C 1
ATOM 4014 O O . PRO A 1 524 ? 36.089 19.969 -9.146 1.00 78.25 524 PRO A O 1
ATOM 4017 N N . LYS A 1 525 ? 36.785 18.443 -10.659 1.00 72.88 525 LYS A N 1
ATOM 4018 C CA . LYS A 1 525 ? 37.477 19.400 -11.535 1.00 72.88 525 LYS A CA 1
ATOM 4019 C C . LYS A 1 525 ? 36.486 20.469 -12.012 1.00 72.88 525 LYS A C 1
ATOM 4021 O O . LYS A 1 525 ? 35.604 20.180 -12.814 1.00 72.88 525 LYS A O 1
ATOM 4026 N N . GLY A 1 526 ? 36.635 21.692 -11.505 1.00 75.31 526 GLY A N 1
ATOM 4027 C CA . GLY A 1 526 ? 35.737 22.823 -11.773 1.00 75.31 526 GLY A CA 1
ATOM 4028 C C . GLY A 1 526 ? 35.247 23.544 -10.515 1.00 75.31 526 GLY A C 1
ATOM 4029 O O . GLY A 1 526 ? 35.005 24.748 -10.575 1.00 75.31 526 GLY A O 1
ATOM 4030 N N . LEU A 1 527 ? 35.188 22.851 -9.372 1.00 82.56 527 LEU A N 1
ATOM 4031 C CA . LEU A 1 527 ? 34.828 23.453 -8.081 1.00 82.56 527 LEU A CA 1
ATOM 4032 C C . LEU A 1 527 ? 36.045 23.892 -7.254 1.00 82.56 527 LEU A C 1
ATOM 4034 O O . LEU A 1 527 ? 35.906 24.736 -6.382 1.00 82.56 527 LEU A O 1
ATOM 4038 N N . GLU A 1 528 ? 37.250 23.419 -7.580 1.00 80.25 528 GLU A N 1
ATOM 4039 C CA . GLU A 1 528 ? 38.514 23.731 -6.878 1.00 80.25 528 GLU A CA 1
ATOM 4040 C C . GLU A 1 528 ? 38.831 25.234 -6.750 1.00 80.25 528 GLU A C 1
ATOM 4042 O O . GLU A 1 528 ? 39.575 25.639 -5.863 1.00 80.25 528 GLU A O 1
ATOM 4047 N N . LYS A 1 529 ? 38.295 26.062 -7.655 1.00 81.94 529 LYS A N 1
ATOM 4048 C CA . LYS A 1 529 ? 38.514 27.519 -7.684 1.00 81.94 529 LYS A CA 1
ATOM 4049 C C . LYS A 1 529 ? 37.341 28.320 -7.119 1.00 81.94 529 LYS A C 1
ATOM 4051 O O . LYS A 1 529 ? 37.397 29.549 -7.140 1.00 81.94 529 LYS A O 1
ATOM 4056 N N . LYS A 1 530 ? 36.262 27.659 -6.689 1.00 84.94 530 LYS A N 1
ATOM 4057 C CA . LYS A 1 530 ? 35.107 28.350 -6.115 1.00 84.94 530 LYS A CA 1
ATOM 4058 C C . LYS A 1 530 ? 35.370 28.696 -4.648 1.00 84.94 530 LYS A C 1
ATOM 4060 O O . LYS A 1 530 ? 36.044 27.927 -3.965 1.00 84.94 530 LYS A O 1
ATOM 4065 N N . PRO A 1 531 ? 34.865 29.840 -4.160 1.00 89.62 531 PRO A N 1
ATOM 4066 C CA . PRO A 1 531 ? 34.887 30.147 -2.738 1.00 89.62 531 PRO A CA 1
ATOM 4067 C C . PRO A 1 531 ? 34.053 29.126 -1.959 1.00 89.62 531 PRO A C 1
ATOM 4069 O O . PRO A 1 531 ? 33.013 28.679 -2.437 1.00 89.62 531 PRO A O 1
ATOM 4072 N N . PHE A 1 532 ? 34.505 28.788 -0.757 1.00 89.69 532 PHE A N 1
ATOM 4073 C CA . PHE A 1 532 ? 33.798 27.956 0.215 1.00 89.69 532 PHE A CA 1
ATOM 4074 C C . PHE A 1 532 ? 33.991 28.573 1.590 1.00 89.69 532 PHE A C 1
ATOM 4076 O O . PHE A 1 532 ? 35.049 29.157 1.845 1.00 89.69 532 PHE A O 1
ATOM 4083 N N . THR A 1 533 ? 33.039 28.374 2.499 1.00 90.69 533 THR A N 1
ATOM 4084 C CA . THR A 1 533 ? 33.314 28.653 3.905 1.00 90.69 533 THR A CA 1
ATOM 4085 C C . THR A 1 533 ? 34.429 27.735 4.387 1.00 90.69 533 THR A C 1
ATOM 4087 O O . THR A 1 533 ? 34.390 26.515 4.209 1.00 90.69 533 THR A O 1
ATOM 4090 N N . THR A 1 534 ? 35.451 28.348 4.983 1.00 87.56 534 THR A N 1
ATOM 4091 C CA . THR A 1 534 ? 36.704 27.690 5.374 1.00 87.56 534 THR A CA 1
ATOM 4092 C C . THR A 1 534 ? 36.482 26.490 6.285 1.00 87.56 534 THR A C 1
ATOM 4094 O O . THR A 1 534 ? 37.204 25.505 6.185 1.00 87.56 534 THR A O 1
ATOM 4097 N N . ASP A 1 535 ? 35.443 26.541 7.116 1.00 89.38 535 ASP A N 1
ATOM 4098 C CA . ASP A 1 535 ? 35.118 25.497 8.089 1.00 89.38 535 ASP A CA 1
ATOM 4099 C C . ASP A 1 535 ? 34.625 24.195 7.437 1.00 89.38 535 ASP A C 1
ATOM 4101 O O . ASP A 1 535 ? 34.632 23.146 8.078 1.00 89.38 535 ASP A O 1
ATOM 4105 N N . TYR A 1 536 ? 34.233 24.235 6.159 1.00 92.44 536 TYR A N 1
ATOM 4106 C CA . TYR A 1 536 ? 33.792 23.058 5.408 1.00 92.44 536 TYR A CA 1
ATOM 4107 C C . TYR A 1 536 ? 34.835 22.521 4.437 1.00 92.44 536 TYR A C 1
ATOM 4109 O O . TYR A 1 536 ? 34.526 21.611 3.666 1.00 92.44 536 TYR A O 1
ATOM 4117 N N . VAL A 1 537 ? 36.058 23.054 4.448 1.00 91.06 537 VAL A N 1
ATOM 4118 C CA . VAL A 1 537 ? 37.139 22.574 3.586 1.00 91.06 537 VAL A CA 1
ATOM 4119 C C . VAL A 1 537 ? 38.331 22.166 4.433 1.00 91.06 537 VAL A C 1
ATOM 4121 O O . VAL A 1 537 ? 38.954 22.984 5.103 1.00 91.06 537 VAL A O 1
ATOM 4124 N N . LYS A 1 538 ? 38.698 20.887 4.355 1.00 91.06 538 LYS A N 1
ATOM 4125 C CA . LYS A 1 538 ? 39.854 20.331 5.056 1.00 91.06 538 LYS A CA 1
ATOM 4126 C C . LYS A 1 538 ? 40.669 19.456 4.116 1.00 91.06 538 LYS A C 1
ATOM 4128 O O . LYS A 1 538 ? 40.121 18.592 3.438 1.00 91.06 538 LYS A O 1
ATOM 4133 N N . ASP A 1 539 ? 41.977 19.698 4.053 1.00 88.81 539 ASP A N 1
ATOM 4134 C CA . ASP A 1 539 ? 42.917 18.942 3.211 1.00 88.81 539 ASP A CA 1
ATOM 4135 C C . ASP A 1 539 ? 42.488 18.866 1.727 1.00 88.81 539 ASP A C 1
ATOM 4137 O O . ASP A 1 539 ? 42.630 17.836 1.066 1.00 88.81 539 ASP A O 1
ATOM 4141 N N . GLY A 1 540 ? 41.906 19.956 1.207 1.00 85.38 540 GLY A N 1
ATOM 4142 C CA . GLY A 1 540 ? 41.397 20.035 -0.170 1.00 85.38 540 GLY A CA 1
ATOM 4143 C C . GLY A 1 540 ? 40.113 19.233 -0.429 1.00 85.38 540 GLY A C 1
ATOM 4144 O O . GLY A 1 540 ? 39.740 19.034 -1.585 1.00 85.38 540 GLY A O 1
ATOM 4145 N N . LYS A 1 541 ? 39.437 18.760 0.623 1.00 92.19 541 LYS A N 1
ATOM 4146 C CA . LYS A 1 541 ? 38.170 18.024 0.555 1.00 92.19 541 LYS A CA 1
ATOM 4147 C C . LYS A 1 541 ? 37.057 18.805 1.238 1.00 92.19 541 LYS A C 1
ATOM 4149 O O . LYS A 1 541 ? 37.297 19.489 2.230 1.00 92.19 541 LYS A O 1
ATOM 4154 N N . VAL A 1 542 ? 35.841 18.668 0.717 1.00 94.25 542 VAL A N 1
ATOM 4155 C CA . VAL A 1 542 ? 34.645 19.302 1.279 1.00 94.25 542 VAL A CA 1
ATOM 4156 C C . VAL A 1 542 ? 33.984 18.382 2.301 1.00 94.25 542 VAL A C 1
ATOM 4158 O O . VAL A 1 542 ? 33.784 17.191 2.051 1.00 94.25 542 VAL A O 1
ATOM 4161 N N . MET A 1 543 ? 33.611 18.961 3.435 1.00 95.44 543 MET A N 1
ATOM 4162 C CA . MET A 1 543 ? 32.933 18.303 4.544 1.00 95.44 543 MET A CA 1
ATOM 4163 C C . MET A 1 543 ? 31.412 18.310 4.328 1.00 95.44 543 MET A C 1
ATOM 4165 O O . MET A 1 543 ? 30.686 19.186 4.799 1.00 95.44 543 MET A O 1
ATOM 4169 N N . ILE A 1 544 ? 30.912 17.336 3.563 1.00 94.88 544 ILE A N 1
ATOM 4170 C CA . ILE A 1 544 ? 29.488 17.222 3.214 1.00 94.88 544 ILE A CA 1
ATOM 4171 C C . ILE A 1 544 ? 28.594 17.009 4.436 1.00 94.88 544 ILE A C 1
ATOM 4173 O O . ILE A 1 544 ? 27.514 17.594 4.522 1.00 94.88 544 ILE A O 1
ATOM 4177 N N . LYS A 1 545 ? 29.009 16.162 5.377 1.00 93.81 545 LYS A N 1
ATOM 4178 C CA . LYS A 1 545 ? 28.239 15.893 6.589 1.00 93.81 545 LYS A CA 1
ATOM 4179 C C . LYS A 1 545 ? 28.170 17.147 7.454 1.00 93.81 545 LYS A C 1
ATOM 4181 O O . LYS A 1 545 ? 27.097 17.422 7.990 1.00 93.81 545 LYS A O 1
ATOM 4186 N N . ALA A 1 546 ? 29.244 17.934 7.535 1.00 92.94 546 ALA A N 1
ATOM 4187 C CA . ALA A 1 546 ? 29.218 19.233 8.206 1.00 92.94 546 ALA A CA 1
ATOM 4188 C C . ALA A 1 546 ? 28.234 20.211 7.541 1.00 92.94 546 ALA A C 1
ATOM 4190 O O . ALA A 1 546 ? 27.385 20.768 8.236 1.00 92.94 546 ALA A O 1
ATOM 4191 N N . ILE A 1 547 ? 28.262 20.339 6.207 1.00 92.81 547 ILE A N 1
ATOM 4192 C CA . ILE A 1 547 ? 27.323 21.192 5.453 1.00 92.81 547 ILE A CA 1
ATOM 4193 C C . ILE A 1 547 ? 25.869 20.764 5.699 1.00 92.81 547 ILE A C 1
ATOM 4195 O O . ILE A 1 547 ? 25.025 21.594 6.032 1.00 92.81 547 ILE A O 1
ATOM 4199 N N . VAL A 1 548 ? 25.557 19.469 5.574 1.00 91.69 548 VAL A N 1
ATOM 4200 C CA . VAL A 1 548 ? 24.194 18.947 5.794 1.00 91.69 548 VAL A CA 1
ATOM 4201 C C . VAL A 1 548 ? 23.749 19.147 7.243 1.00 91.69 548 VAL A C 1
ATOM 4203 O O . VAL A 1 548 ? 22.597 19.505 7.497 1.00 91.69 548 VAL A O 1
ATOM 4206 N N . THR A 1 549 ? 24.653 18.949 8.201 1.00 88.69 549 THR A N 1
ATOM 4207 C CA . THR A 1 549 ? 24.348 19.163 9.619 1.00 88.69 549 THR A CA 1
ATOM 4208 C C . THR A 1 549 ? 24.021 20.628 9.881 1.00 88.69 549 THR A C 1
ATOM 4210 O O . THR A 1 549 ? 23.000 20.931 10.492 1.00 88.69 549 THR A O 1
ATOM 4213 N N . ASP A 1 550 ? 24.834 21.552 9.377 1.00 87.69 550 ASP A N 1
ATOM 4214 C CA . ASP A 1 550 ? 24.657 22.959 9.713 1.00 87.69 550 ASP A CA 1
ATOM 4215 C C . ASP A 1 550 ? 23.486 23.609 8.960 1.00 87.69 550 ASP A C 1
ATOM 4217 O O . ASP A 1 550 ? 22.686 24.338 9.551 1.00 87.69 550 ASP A O 1
ATOM 4221 N N . ARG A 1 551 ? 23.330 23.290 7.668 1.00 88.62 551 ARG A N 1
ATOM 4222 C CA . ARG A 1 551 ? 22.330 23.918 6.788 1.00 88.62 551 ARG A CA 1
ATOM 4223 C C . ARG A 1 551 ? 20.982 23.207 6.782 1.00 88.62 551 ARG A C 1
ATOM 4225 O O . ARG A 1 551 ? 19.960 23.849 6.555 1.00 88.62 551 ARG A O 1
ATOM 4232 N N . CYS A 1 552 ? 20.945 21.894 7.021 1.00 86.00 552 CYS A N 1
ATOM 4233 C CA . CYS A 1 552 ? 19.709 21.112 6.923 1.00 86.00 552 CYS A CA 1
ATOM 4234 C C . CYS A 1 552 ? 19.206 20.638 8.291 1.00 86.00 552 CYS A C 1
ATOM 4236 O O . CYS A 1 552 ? 18.030 20.831 8.597 1.00 86.00 552 CYS A O 1
ATOM 4238 N N . VAL A 1 553 ? 20.055 20.045 9.142 1.00 82.25 553 VAL A N 1
ATOM 4239 C CA . VAL A 1 553 ? 19.587 19.468 10.423 1.00 82.25 553 VAL A CA 1
ATOM 4240 C C . VAL A 1 553 ? 18.972 20.536 11.324 1.00 82.25 553 VAL A C 1
ATOM 4242 O O . VAL A 1 553 ? 17.958 20.267 11.956 1.00 82.25 553 VAL A O 1
ATOM 4245 N N . ARG A 1 554 ? 19.486 21.770 11.325 1.00 75.00 554 ARG A N 1
ATOM 4246 C CA . ARG A 1 554 ? 18.950 22.857 12.161 1.00 75.00 554 ARG A CA 1
ATOM 4247 C C . ARG A 1 554 ? 17.466 23.155 11.908 1.00 75.00 554 ARG A C 1
ATOM 4249 O O . ARG A 1 554 ? 16.728 23.396 12.856 1.00 75.00 554 ARG A O 1
ATOM 4256 N N . CYS A 1 555 ? 17.014 23.103 10.654 1.00 76.38 555 CYS A N 1
ATOM 4257 C CA . CYS A 1 555 ? 15.603 23.311 10.309 1.00 76.38 555 CYS A CA 1
ATOM 4258 C C . CYS A 1 555 ? 14.739 22.048 10.479 1.00 76.38 555 CYS A C 1
ATOM 4260 O O . CYS A 1 555 ? 13.515 22.152 10.470 1.00 76.38 555 CYS A O 1
ATOM 4262 N N . HIS A 1 556 ? 15.362 20.875 10.634 1.00 78.62 556 HIS A N 1
ATOM 4263 C CA . HIS A 1 556 ? 14.696 19.570 10.690 1.00 78.62 556 HIS A CA 1
ATOM 4264 C C . HIS A 1 556 ? 14.861 18.833 12.036 1.00 78.62 556 HIS A C 1
ATOM 4266 O O . HIS A 1 556 ? 14.357 17.722 12.182 1.00 78.62 556 HIS A O 1
ATOM 4272 N N . ALA A 1 557 ? 15.526 19.432 13.030 1.00 68.44 557 ALA A N 1
ATOM 4273 C CA . ALA A 1 557 ? 15.855 18.795 14.309 1.00 68.44 557 ALA A CA 1
ATOM 4274 C C . ALA A 1 557 ? 14.619 18.417 15.151 1.00 68.44 557 ALA A C 1
ATOM 4276 O O . ALA A 1 557 ? 14.641 17.401 15.841 1.00 68.44 557 ALA A O 1
ATOM 4277 N N . ASP A 1 558 ? 13.529 19.183 15.046 1.00 63.56 558 ASP A N 1
ATOM 4278 C CA . ASP A 1 558 ? 12.279 18.939 15.787 1.00 63.56 558 ASP A CA 1
ATOM 4279 C C . ASP A 1 558 ? 11.349 17.921 15.092 1.00 63.56 558 ASP A C 1
ATOM 4281 O O . ASP A 1 558 ? 10.293 17.549 15.613 1.00 63.56 558 ASP A O 1
ATOM 4285 N N . GLU A 1 559 ? 11.710 17.448 13.895 1.00 59.50 559 GLU A N 1
ATOM 4286 C CA . GLU A 1 559 ? 10.918 16.480 13.143 1.00 59.50 559 GLU A CA 1
ATOM 4287 C C . GLU A 1 559 ? 11.343 15.047 13.465 1.00 59.50 559 GLU A C 1
ATOM 4289 O O . GLU A 1 559 ? 12.312 14.523 12.921 1.00 59.50 559 GLU A O 1
ATOM 4294 N N . VAL A 1 560 ? 10.526 14.353 14.266 1.00 51.38 560 VAL A N 1
ATOM 4295 C CA . VAL A 1 560 ? 10.701 12.939 14.676 1.00 51.38 560 VAL A CA 1
ATOM 4296 C C . VAL A 1 560 ? 10.919 11.964 13.494 1.00 51.38 560 VAL A C 1
ATOM 4298 O O . VAL A 1 560 ? 11.334 10.826 13.694 1.00 51.38 560 VAL A O 1
ATOM 4301 N N . LYS A 1 561 ? 10.641 12.377 12.248 1.00 54.53 561 LYS A N 1
ATOM 4302 C CA . LYS A 1 561 ? 10.745 11.541 11.040 1.00 54.53 561 LYS A CA 1
ATOM 4303 C C . LYS A 1 561 ? 11.959 11.828 10.143 1.00 54.53 561 LYS A C 1
ATOM 4305 O O . LYS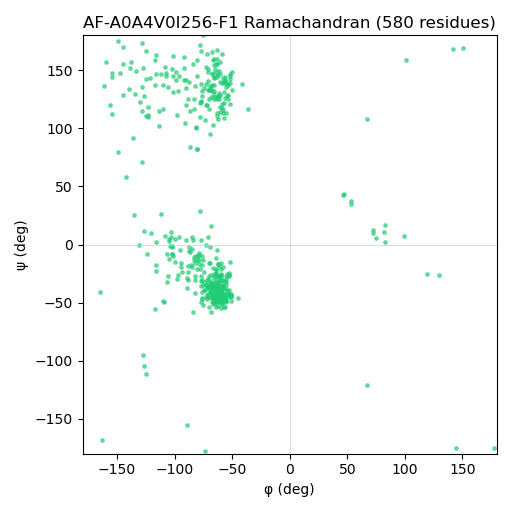 A 1 561 ? 12.202 11.012 9.257 1.00 54.53 561 LYS A O 1
ATOM 4310 N N . THR A 1 562 ? 12.700 12.928 10.322 1.00 60.69 562 THR A N 1
ATOM 4311 C CA . THR A 1 562 ? 13.719 13.378 9.344 1.00 60.69 562 THR A CA 1
ATOM 4312 C C . THR A 1 562 ? 14.968 13.971 9.997 1.00 60.69 562 THR A C 1
ATOM 4314 O O . THR A 1 562 ? 15.335 15.114 9.733 1.00 60.69 562 THR A O 1
ATOM 4317 N N . THR A 1 563 ? 15.656 13.214 10.847 1.00 68.06 563 THR A N 1
ATOM 4318 C CA . THR A 1 563 ? 16.964 13.648 11.352 1.00 68.06 563 THR A CA 1
ATOM 4319 C C . THR A 1 563 ? 18.009 13.389 10.264 1.00 68.06 563 THR A C 1
ATOM 4321 O O . THR A 1 563 ? 18.299 12.245 9.951 1.00 68.06 563 THR A O 1
ATOM 4324 N N . PHE A 1 564 ? 18.572 14.412 9.614 1.00 84.25 564 PHE A N 1
ATOM 4325 C CA . PHE A 1 564 ? 19.649 14.235 8.610 1.00 84.25 564 PHE A CA 1
ATOM 4326 C C . PHE A 1 564 ? 21.032 13.980 9.246 1.00 84.25 564 PHE A C 1
ATOM 4328 O O . PHE A 1 564 ? 22.069 14.325 8.689 1.00 84.25 564 PHE A O 1
ATOM 4335 N N . ASP A 1 565 ? 21.043 13.381 10.434 1.00 81.69 565 ASP A N 1
ATOM 4336 C CA . ASP A 1 565 ? 22.204 13.152 11.296 1.00 81.69 565 ASP A CA 1
ATOM 4337 C C . ASP A 1 565 ? 23.045 11.929 10.892 1.00 81.69 565 ASP A C 1
ATOM 4339 O O . ASP A 1 565 ? 24.187 11.765 11.333 1.00 81.69 565 ASP A O 1
ATOM 4343 N N . SER A 1 566 ? 22.510 11.071 10.021 1.00 88.50 566 SER A N 1
ATOM 4344 C CA . SER A 1 566 ? 23.199 9.897 9.496 1.00 88.50 566 SER A CA 1
ATOM 4345 C C . SER A 1 566 ? 22.950 9.713 8.001 1.00 88.50 566 SER A C 1
ATOM 4347 O O . SER A 1 566 ? 21.919 10.116 7.461 1.00 88.50 566 SER A O 1
ATOM 4349 N N . TYR A 1 567 ? 23.854 9.002 7.320 1.00 90.56 567 TYR A N 1
ATOM 4350 C CA . TYR A 1 567 ? 23.624 8.642 5.920 1.00 90.56 567 TYR A CA 1
ATOM 4351 C C . TYR A 1 567 ? 22.350 7.800 5.754 1.00 90.56 567 TYR A C 1
ATOM 4353 O O . TYR A 1 567 ? 21.619 7.951 4.780 1.00 90.56 567 TYR A O 1
ATOM 4361 N N . LYS A 1 568 ? 22.047 6.929 6.728 1.00 90.12 568 LYS A N 1
ATOM 4362 C CA . LYS A 1 568 ? 20.867 6.051 6.708 1.00 90.12 568 LYS A CA 1
ATOM 4363 C C . LYS A 1 568 ? 19.561 6.846 6.655 1.00 90.12 568 LYS A C 1
ATOM 4365 O O . LYS A 1 568 ? 18.647 6.453 5.938 1.00 90.12 568 LYS A O 1
ATOM 4370 N N . THR A 1 569 ? 19.474 7.932 7.414 1.00 88.31 569 THR A N 1
ATOM 4371 C CA . THR A 1 569 ? 18.287 8.792 7.485 1.00 88.31 569 THR A CA 1
ATOM 4372 C C . THR A 1 569 ? 18.223 9.796 6.333 1.00 88.31 569 THR A C 1
ATOM 4374 O O . THR A 1 569 ? 17.131 10.158 5.900 1.00 88.31 569 THR A O 1
ATOM 4377 N N . LEU A 1 570 ? 19.373 10.179 5.771 1.00 90.00 570 LEU A N 1
ATOM 4378 C CA . LEU A 1 570 ? 19.467 11.038 4.589 1.00 90.00 570 LEU A CA 1
ATOM 4379 C C . LEU A 1 570 ? 19.161 10.291 3.274 1.00 90.00 570 LEU A C 1
ATOM 4381 O O . LEU A 1 570 ? 18.526 10.843 2.375 1.00 90.00 570 LEU A O 1
ATOM 4385 N N . ARG A 1 571 ? 19.553 9.015 3.169 1.00 91.69 571 ARG A N 1
ATOM 4386 C CA . ARG A 1 571 ? 19.435 8.162 1.969 1.00 91.69 571 ARG A CA 1
ATOM 4387 C C . ARG A 1 571 ? 18.080 8.237 1.238 1.00 91.69 571 ARG A C 1
ATOM 4389 O O . ARG A 1 571 ? 18.108 8.413 0.021 1.00 91.69 571 ARG A O 1
ATOM 4396 N N . PRO A 1 572 ? 16.904 8.175 1.896 1.00 89.50 572 PRO A N 1
ATOM 4397 C CA . PRO A 1 572 ? 15.609 8.208 1.202 1.00 89.50 572 PRO A CA 1
ATOM 4398 C C . PRO A 1 572 ? 15.337 9.495 0.404 1.00 89.50 572 PRO A C 1
ATOM 4400 O O . PRO A 1 572 ? 14.450 9.520 -0.449 1.00 89.50 572 PRO A O 1
ATOM 4403 N N . TYR A 1 573 ? 16.070 10.573 0.696 1.00 88.56 573 TYR A N 1
ATOM 4404 C CA . TYR A 1 573 ? 15.975 11.865 0.009 1.00 88.56 573 TYR A CA 1
ATOM 4405 C C . TYR A 1 573 ? 16.996 12.006 -1.119 1.00 88.56 573 TYR A C 1
ATOM 4407 O O . TYR A 1 573 ? 16.817 12.832 -2.012 1.00 88.56 573 TYR A O 1
ATOM 4415 N N . LEU A 1 574 ? 18.043 11.184 -1.071 1.00 89.00 574 LEU A N 1
ATOM 4416 C CA . LEU A 1 574 ? 19.151 11.126 -2.016 1.00 89.00 574 LEU A CA 1
ATOM 4417 C C . LEU A 1 574 ? 18.876 10.181 -3.193 1.00 89.00 574 LEU A C 1
ATOM 4419 O O . LEU A 1 574 ? 19.540 10.278 -4.228 1.00 89.00 574 LEU A O 1
ATOM 4423 N N . GLU A 1 575 ? 17.906 9.282 -3.047 1.00 84.12 575 GLU A N 1
ATOM 4424 C CA . GLU A 1 575 ? 17.451 8.387 -4.106 1.00 84.12 575 GLU A CA 1
ATOM 4425 C C . GLU A 1 575 ? 16.350 9.057 -4.955 1.00 84.12 575 GLU A C 1
ATOM 4427 O O . GLU A 1 575 ? 15.480 9.755 -4.417 1.00 84.12 575 GLU A O 1
ATOM 4432 N N . PRO A 1 576 ? 16.357 8.879 -6.289 1.00 77.06 576 PRO A N 1
ATOM 4433 C CA . PRO A 1 576 ? 15.252 9.308 -7.138 1.00 77.06 576 PRO A CA 1
ATOM 4434 C C . PRO A 1 576 ? 13.961 8.626 -6.685 1.00 77.06 576 PRO A C 1
ATOM 4436 O O . PRO A 1 576 ? 13.825 7.406 -6.778 1.00 77.06 576 PRO A O 1
ATOM 4439 N N . LYS A 1 577 ? 12.985 9.403 -6.201 1.00 57.34 577 LYS A N 1
ATOM 4440 C CA . LYS A 1 577 ? 11.656 8.845 -5.942 1.00 57.34 577 LYS A CA 1
ATOM 4441 C C . LYS A 1 577 ? 10.973 8.550 -7.280 1.00 57.34 577 LYS A C 1
ATOM 4443 O O . LYS A 1 577 ? 10.968 9.429 -8.151 1.00 57.34 577 LYS A O 1
ATOM 4448 N N . PRO A 1 578 ? 10.363 7.363 -7.453 1.00 50.16 578 PRO A N 1
ATOM 4449 C CA . PRO A 1 578 ? 9.492 7.125 -8.595 1.00 50.16 578 PRO A CA 1
ATOM 4450 C C . PRO A 1 578 ? 8.367 8.174 -8.579 1.00 50.16 578 PRO A C 1
ATOM 4452 O O . PRO A 1 578 ? 7.928 8.562 -7.492 1.00 50.16 578 PRO A O 1
ATOM 4455 N N . PRO A 1 579 ? 7.923 8.677 -9.744 1.00 47.25 579 PRO A N 1
ATOM 4456 C CA . PRO A 1 579 ? 6.921 9.734 -9.803 1.00 47.25 579 PRO A CA 1
ATOM 4457 C C . PRO A 1 579 ? 5.677 9.336 -8.999 1.00 47.25 579 PRO A C 1
ATOM 4459 O O . PRO A 1 579 ? 5.109 8.261 -9.205 1.00 47.25 579 PRO A O 1
ATOM 4462 N N . GLU A 1 580 ? 5.280 10.194 -8.056 1.00 40.50 580 GLU A N 1
ATOM 4463 C CA . GLU A 1 580 ? 4.059 9.996 -7.278 1.00 40.50 580 GLU A CA 1
ATOM 4464 C C . GLU A 1 580 ? 2.858 9.961 -8.225 1.00 40.50 580 GLU A C 1
ATOM 4466 O O . GLU A 1 580 ? 2.686 10.828 -9.089 1.00 40.50 580 GLU A O 1
ATOM 4471 N N . LYS A 1 581 ? 2.045 8.910 -8.083 1.00 45.03 581 LYS A N 1
ATOM 4472 C CA . LYS A 1 581 ? 0.830 8.701 -8.868 1.00 45.03 581 LYS A CA 1
ATOM 4473 C C . LYS A 1 581 ? -0.141 9.845 -8.562 1.00 45.03 581 LYS A C 1
ATOM 4475 O O . LYS A 1 581 ? -0.594 9.953 -7.426 1.00 45.03 581 LYS A O 1
ATOM 4480 N N . LYS A 1 582 ? -0.413 10.695 -9.553 1.00 33.91 582 LYS A N 1
ATOM 4481 C CA . LYS A 1 582 ? -1.548 11.624 -9.508 1.00 33.91 582 LYS A CA 1
ATOM 4482 C C . LYS A 1 582 ? -2.859 10.880 -9.679 1.00 33.91 582 LYS A C 1
ATOM 4484 O O . LYS A 1 582 ? -2.871 9.934 -10.500 1.00 33.91 582 LYS A O 1
#

Sequence (582 aa):
MSAPAESRFTLRDLPIPAKLVATCFLLSVGLGYTTAMVQLHFQDSKSGEPMPTLHDVVLKFTGKKWFDTEPPRPVSKFTQLITASSGTFGSNGTMLPAFFEKDPSFNKALRGGTDETKLRGEREGERDALVEWAGSAPDDRKKAYEADSFVLAADKMPKSITGKFVAGDAVKVKSLIDARCASCHGKGSPQEGFPLETYAQVDKYLAVPPVPHFPPGGGWVRVEEPISLEKLTQSTHAHLLSFAVLFSLTGLVFAFSSYPTVVRCIISPLVLLAIVTDVTFWWVARLSDGYGVYFAMGIMGTGGVAGLGLTAQIVLGVWNMYGPKGKLVLALLFVAAGAVGGLVMQKIVVPGLEAKKAEALAKVRAEAEKKSDDKKEPPKKEPEKKTEDTNPPEKKDPDPKPDDKKGPDLTQPPKKGDEVIVPKLVGGVSVMDRALEFPVKDKDGKDIPLESLPFDKGDRKNMVRAFFDKDAGDYAAAVKAKNKDDLEKLTPERFGELEALREWMKLPEIDRKATFDADAFPLPKGLEKKPFTTDYVKDGKVMIKAIVTDRCVRCHADEVKTTFDSYKTLRPYLEPKPPEKK

Mean predicted aligned error: 19.41 Å

Solvent-accessible surface area (backbone atoms only — not comparable to full-atom values): 33310 Å² total; per-residue (Å²): 132,82,76,81,79,74,82,76,84,33,48,60,76,51,56,70,70,59,49,49,53,52,42,54,50,42,53,49,52,52,51,51,52,53,50,50,52,54,49,44,26,79,73,48,29,80,85,76,48,89,48,56,47,67,63,42,41,19,27,44,42,52,6,29,45,80,34,72,57,86,69,82,76,65,62,18,59,50,48,47,23,56,65,33,91,64,64,59,83,46,100,90,29,9,44,42,51,38,61,38,88,67,22,68,67,47,54,50,40,46,76,69,69,47,60,62,70,60,54,50,41,16,39,51,21,50,49,52,52,50,45,56,48,59,69,44,57,73,70,60,36,52,52,20,41,77,65,37,42,38,76,50,56,84,91,68,51,58,95,35,49,58,66,90,39,50,60,91,68,22,35,24,50,39,63,46,40,48,69,50,44,18,71,44,13,23,90,94,28,90,36,39,88,57,45,42,82,44,68,81,47,44,50,75,33,45,56,54,60,81,80,74,90,74,55,92,87,34,40,78,40,78,77,51,82,35,67,53,69,66,61,51,50,54,48,48,54,54,49,53,58,52,45,52,54,53,37,47,50,46,16,50,57,28,53,32,38,86,66,59,68,69,60,32,70,50,51,22,53,40,29,43,54,24,47,55,51,24,58,47,22,57,54,48,9,56,76,29,89,87,58,8,56,60,30,26,46,42,32,59,53,25,49,49,51,20,53,53,34,46,51,47,34,38,54,55,37,52,54,52,46,41,56,75,69,52,43,52,53,50,52,52,49,52,52,51,50,50,51,51,50,50,49,46,40,66,70,50,49,51,54,51,50,52,51,51,51,48,49,52,52,48,49,55,48,49,59,52,46,54,71,57,53,81,76,71,76,83,87,81,87,81,84,89,81,85,88,80,90,85,85,90,84,89,81,88,86,79,89,79,82,91,82,81,95,71,81,83,79,91,80,66,85,81,79,91,79,76,84,79,64,55,69,74,79,74,67,68,54,17,56,50,55,59,26,54,57,70,89,42,52,40,90,86,68,47,76,55,57,76,88,74,55,51,74,68,96,61,88,68,40,41,50,52,48,31,62,32,76,66,27,93,50,70,54,26,50,25,62,74,67,59,38,62,72,56,45,68,58,47,51,52,15,38,51,33,50,53,49,52,53,50,56,48,62,69,42,57,70,68,58,36,48,54,23,40,77,66,35,46,34,75,63,55,97,82,53,80,81,51,49,55,58,66,93,39,52,54,97,80,16,37,23,52,43,58,50,43,41,65,45,45,25,70,83,26,66,90,41,96,87,49,51,52,86,42,67,80,60,38,43,79,34,60,40,56,54,76,71,80,86,126

Radius of gyration: 34.09 Å; Cα contacts (8 Å, |Δi|>4): 626; chains: 1; bounding box: 84×86×107 Å

Nearest PDB structures (foldseek):
  4ons-assembly2_C  TM=4.232E-01  e=8.144E+00  Mus musculus
  3g6b-assembly1_B  TM=1.807E-01  e=8.967E+00  Thermotoga maritima

Secondary structure (DSSP, 8-state):
-PPP------TTSS-HHHHHHHHHHHHHHHHHHHHHHHHHHHHH-TTSSSS--HHHHHHHHH-EEEESSPPPPPPPHHHHHHH-SSS-BSTTSB-GGGGTTT-HHHHHHHHTT--HHHHHHHHHHHHHHHHHHHHS-HHHHHHHHHTT-EEPPTTTS-SS--GGGEETTEE-HHHHHIIIIIHHHSTTSTTTTS--SSHHHHGGGTPPPPPPP--TT-EEEE-S--S-HHHHHHHHHHHHHHHHHHHHHHHHHHHTSSS-HHHHHHHHHHHHHHHHHHHHHHHHHHH-TTTHHHHHHHHHHHHHHHHHHHHHHHHHHHHHHS-HHHHHHHHHHHHHHHHHHHHHIIIIIHHHHHHHHHHHHHHHHHHHHHHHHTTS-PPPPPPP--------------PPPP-------TT-PPPTT----PPP--TTSBHHHHHT--SPB-TTSPBPPGGGS--SSSTT---GGGGTTTSTTHHHHHHHHT-HHHHHHHHHHHHHHHHHHHHHHTS-HHHHHHHHHTT-EEPPTTTTTS---GGGEETTEE-HHHHHIIIIIHHHTT-TT--TTSHHHHHHHHSBPPPP--